Protein AF-A0A8K0X6C1-F1 (afdb_monomer_lite)

Secondary structure (DSSP, 8-state):
-TTTTTS----SHHHHHHHHHHHTS-GGGSSS-STTT--EEEEETTT----TTSTT-HHHHHTT-TT--EEEEE-GGGSTT-TTTT---S----HHHHHTTSPPTT--GGGT---S----SEEEEEGGG--TTSS--SHHHHHHHHTSTTTTT--EEEEES---HHHHHTTT--S-HHHHHHHHHHHHHHHHHHHHHHHT-TT--EEEEES-TT-STTTGGGS-TT-SEEEEES-SS--HHHHHHHHHHHGGG--EEEEES-TT--STTHHHHHHH-TT--EEEEE-----SSTTS---S-S-S-SS-TT------TT--EEEEEEEES--HHHHHHHHHHHHHTTTT-TT--EEEEEEE----HHHHHHHHHHHHHHHHHHHBPP--PPPP---S-PPP-----------------------------------------------------------------------------BSEEEEEEE-PPP-SS---SGGG--GGGGG-----------

pLDDT: mean 79.25, std 22.05, range [27.17, 98.38]

Organism: NCBI:txid40658

Foldseek 3Di:
DLVCLQEPDCQAQVSLLVLLVVLPDQQVVDPDDSLARHAEYEAEPVHQPQDPPDSNDLLSNQLQRQRHAYYEYDYCCLDPVVLRLPPADPAADAVSNVNSQAHDPPADVVSVGHPGGAQYAEYEAECSRAPCPHCRPALLSLLVSCLDNNNLNYAEYEYTSAEQQCVVCVVPQDPDPVSVVVSVVSLLVNLVSNLSSQVSHPNYAEYEYGLYQSPALSNLLSHDLRHQYYHYHNHARDALVSVLVSLQRRQQNYQEYHAEQHQRYACLSQLRNQVSHLNHAYDHYENQHHDSDPPDPPSHHPDQARFDLPSQGRDHLNHAYDAYYPADRHEPNNVVSNLVSCLVCLVSVLNHAYAHHAHAHPDDVVVLVVSQVVSLVSCCQQEAAPDDDPDPPDDPDDDPDDDDDDDDDDDDDDDDDDDDDDDDDDDDDDDDDDDDDDDDDDDDDDDDDDDDDDDDDDDDDDDDPPPPPPVRPRSNNYNYHHHHYDNDNRDSDDDDVVNVDDCVVVVPDPDDDDDDDD

Sequence (518 aa):
MTVLYRNPPITSEHNLFTLITLLRRPPSRLMFNYRARIRSLHLDLSVLSLTTNTYTSSQNLIQNLAQLSDVAIVHPLDKPPYRSLDATIRWHYPEDLFRGLQVAEDASEALMDKTKPTRLTSWTWNERFVKPGTHVEGLASIRQIHLGENFNSLRRVKFVNFQLPSVRDGGSVRKSEEAFAALHAKDQEHTQLMADALAALPHLTHVAFESSTSVNTELLPLLPRGLKSLELINCWEITSESFSSFLLTHGHSLESLELHSNQALNLSFLTTLGKACPCLAELRMNLLYYRHHEFLDDSDPFYDNLLLEHEIPSWPPRLRVLDMENLRGWSAGAATMFFQSLVDSAANLRDLRHLSVKAMIDIPWRERSGIRQGWQDKLTKVFLRPLVPPARLTSIRRPAAKDSAKQKVLAPSDNSSAGPSRRSSRLKEDSAAAEAREDMQSLRNQVPLPVRTSGRSANTQAADDEADSNNAIVGGLCEVVEIVIDNQKPREQQFGMEDFLDEMDTSGSEGDAEWNGR

InterPro domains:
  IPR032675 Leucine-rich repeat domain superfamily [G3DSA:3.80.10.10] (128-373)
  IPR052109 Serine/Arginine Repetitive Matrix Domain-Containing Protein [PTHR34755] (107-424)

Radius of gyration: 35.21 Å; chains: 1; bounding box: 100×88×107 Å

Structure (mmCIF, N/CA/C/O backbone):
data_AF-A0A8K0X6C1-F1
#
_entry.id   AF-A0A8K0X6C1-F1
#
loop_
_atom_site.group_PDB
_atom_site.id
_atom_site.type_symbol
_atom_site.label_atom_id
_atom_site.label_alt_id
_atom_site.label_comp_id
_atom_site.label_asym_id
_atom_site.label_entity_id
_atom_site.label_seq_id
_atom_site.pdbx_PDB_ins_code
_atom_site.Cartn_x
_atom_site.Cartn_y
_atom_site.Cartn_z
_atom_site.occupancy
_atom_site.B_iso_or_equiv
_atom_site.auth_seq_id
_atom_site.auth_comp_id
_atom_site.auth_asym_id
_atom_site.auth_atom_id
_atom_site.pdbx_PDB_model_num
ATOM 1 N N . MET A 1 1 ? -7.309 -24.929 -12.807 1.00 42.81 1 MET A N 1
ATOM 2 C CA . MET A 1 1 ? -6.169 -25.106 -13.744 1.00 42.81 1 MET A CA 1
ATOM 3 C C . MET A 1 1 ? -5.877 -23.910 -14.664 1.00 42.81 1 MET A C 1
ATOM 5 O O . MET A 1 1 ? -4.717 -23.710 -14.985 1.00 42.81 1 MET A O 1
ATOM 9 N N . THR A 1 2 ? -6.837 -23.077 -15.091 1.00 53.00 2 THR A N 1
ATOM 10 C CA . THR A 1 2 ? -6.571 -21.964 -16.043 1.00 53.00 2 THR A CA 1
ATOM 11 C C . THR A 1 2 ? -5.678 -20.822 -15.529 1.00 53.00 2 THR A C 1
ATOM 13 O O . THR A 1 2 ? -5.160 -20.064 -16.346 1.00 53.00 2 THR A O 1
ATOM 16 N N . VAL A 1 3 ? -5.479 -20.687 -14.212 1.00 57.78 3 VAL A N 1
ATOM 17 C CA . VAL A 1 3 ? -4.675 -19.607 -13.598 1.00 57.78 3 VAL A CA 1
ATOM 18 C C . VAL A 1 3 ? -3.174 -19.760 -13.886 1.00 57.78 3 VAL A C 1
ATOM 20 O O . VAL A 1 3 ? -2.536 -18.785 -14.270 1.00 57.78 3 VAL A O 1
ATOM 23 N N . LEU A 1 4 ? -2.638 -20.984 -13.810 1.00 62.34 4 LEU A N 1
ATOM 24 C CA . LEU A 1 4 ? -1.204 -21.284 -13.981 1.00 62.34 4 LEU A CA 1
ATOM 25 C C . LEU A 1 4 ? -0.650 -20.915 -15.372 1.00 62.34 4 LEU A C 1
ATOM 27 O O . LEU A 1 4 ? 0.545 -20.707 -15.530 1.00 62.34 4 LEU A O 1
ATOM 31 N N . TYR A 1 5 ? -1.511 -20.800 -16.390 1.00 73.38 5 TYR A N 1
ATOM 32 C CA . TYR A 1 5 ? -1.110 -20.338 -17.727 1.00 73.38 5 TYR A CA 1
ATOM 33 C C . TYR A 1 5 ? -1.106 -18.806 -17.881 1.00 73.38 5 TYR A C 1
ATOM 35 O O . TYR A 1 5 ? -0.660 -18.315 -18.916 1.00 73.38 5 TYR A O 1
ATOM 43 N N . ARG A 1 6 ? -1.641 -18.055 -16.905 1.00 83.75 6 ARG A N 1
ATOM 44 C CA . ARG A 1 6 ? -1.705 -16.579 -16.915 1.00 83.75 6 ARG A CA 1
ATOM 45 C C . ARG A 1 6 ? -0.576 -15.931 -16.118 1.00 83.75 6 ARG A C 1
ATOM 47 O O . ARG A 1 6 ? -0.093 -14.885 -16.542 1.00 83.75 6 ARG A O 1
ATOM 54 N N . ASN A 1 7 ? -0.182 -16.557 -15.010 1.00 87.38 7 ASN A N 1
ATOM 55 C CA . ASN A 1 7 ? 1.036 -16.269 -14.257 1.00 87.38 7 ASN A CA 1
ATOM 56 C C . ASN A 1 7 ? 1.765 -17.611 -14.034 1.00 87.38 7 ASN A C 1
ATOM 58 O O . ASN A 1 7 ? 1.330 -18.385 -13.176 1.00 87.38 7 ASN A O 1
ATOM 62 N N . PRO A 1 8 ? 2.767 -17.961 -14.863 1.00 86.00 8 PRO A N 1
ATOM 63 C CA . PRO A 1 8 ? 3.503 -19.211 -14.714 1.00 86.00 8 PRO A CA 1
ATOM 64 C C . PRO A 1 8 ? 4.470 -19.119 -13.518 1.00 86.00 8 PRO A C 1
ATOM 66 O O . PRO A 1 8 ? 5.246 -18.168 -13.459 1.00 86.00 8 PRO A O 1
ATOM 69 N N . PRO A 1 9 ? 4.479 -20.083 -12.579 1.00 85.88 9 PRO A N 1
ATOM 70 C CA . PRO A 1 9 ? 5.381 -20.038 -11.429 1.00 85.88 9 PRO A CA 1
ATOM 71 C C . PRO A 1 9 ? 6.830 -20.327 -11.856 1.00 85.88 9 PRO A C 1
ATOM 73 O O . PRO A 1 9 ? 7.198 -21.472 -12.120 1.00 85.88 9 PRO A O 1
ATOM 76 N N . ILE A 1 10 ? 7.667 -19.288 -11.925 1.00 86.62 10 ILE A N 1
ATOM 77 C CA . ILE A 1 10 ? 9.082 -19.404 -12.312 1.00 86.62 10 ILE A CA 1
ATOM 78 C C . ILE A 1 10 ? 9.954 -19.596 -11.061 1.00 86.62 10 ILE A C 1
ATOM 80 O O . ILE A 1 10 ? 10.654 -18.694 -10.619 1.00 86.62 10 ILE A O 1
ATOM 84 N N . THR A 1 11 ? 9.886 -20.790 -10.473 1.00 85.94 11 THR A N 1
ATOM 85 C CA . THR A 1 11 ? 10.560 -21.136 -9.203 1.00 85.94 11 THR A CA 1
ATOM 86 C C . THR A 1 11 ? 12.044 -21.501 -9.327 1.00 85.94 11 THR A C 1
ATOM 88 O O . THR A 1 11 ? 12.684 -21.784 -8.321 1.00 85.94 11 THR A O 1
ATOM 91 N N . SER A 1 12 ? 12.602 -21.549 -10.541 1.00 86.75 12 SER A N 1
ATOM 92 C CA . SER A 1 12 ? 14.009 -21.899 -10.772 1.00 86.75 12 SER A CA 1
ATOM 93 C C . SER A 1 12 ? 14.523 -21.393 -12.120 1.00 86.75 12 SER A C 1
ATOM 95 O O . SER A 1 12 ? 13.752 -21.187 -13.064 1.00 86.75 12 SER A O 1
ATOM 97 N N . GLU A 1 13 ? 15.845 -21.278 -12.251 1.00 85.38 13 GLU A N 1
ATOM 98 C CA . GLU A 1 13 ? 16.506 -20.931 -13.514 1.00 85.38 13 GLU A CA 1
ATOM 99 C C . GLU A 1 13 ? 16.243 -21.966 -14.632 1.00 85.38 13 GLU A C 1
ATOM 101 O O . GLU A 1 13 ? 16.098 -21.599 -15.799 1.00 85.38 13 GLU A O 1
ATOM 106 N N . HIS A 1 14 ? 16.058 -23.250 -14.293 1.00 86.25 14 HIS A N 1
ATOM 107 C CA . HIS A 1 14 ? 15.642 -24.275 -15.261 1.00 86.25 14 HIS A CA 1
ATOM 108 C C . HIS A 1 14 ? 14.217 -24.030 -15.791 1.00 86.25 14 HIS A C 1
ATOM 110 O O . HIS A 1 14 ? 13.968 -24.152 -16.995 1.00 86.25 14 HIS A O 1
ATOM 116 N N . ASN A 1 15 ? 13.288 -23.629 -14.916 1.00 87.12 15 ASN A N 1
ATOM 117 C CA . ASN A 1 15 ? 11.918 -23.285 -15.305 1.00 87.12 15 ASN A CA 1
ATOM 118 C C . ASN A 1 15 ? 11.896 -22.019 -16.181 1.00 87.12 15 ASN A C 1
ATOM 120 O O . ASN A 1 15 ? 11.174 -21.975 -17.180 1.00 87.12 15 ASN A O 1
ATOM 124 N N . LEU A 1 16 ? 12.748 -21.033 -15.877 1.00 87.44 16 LEU A N 1
ATOM 125 C CA . LEU A 1 16 ? 12.959 -19.837 -16.699 1.00 87.44 16 LEU A CA 1
ATOM 126 C C . LEU A 1 16 ? 13.503 -20.176 -18.096 1.00 87.44 16 LEU A C 1
ATOM 128 O O . LEU A 1 16 ? 12.923 -19.756 -19.100 1.00 87.44 16 LEU A O 1
ATOM 132 N N . PHE A 1 17 ? 14.581 -20.961 -18.181 1.00 87.06 17 PHE A N 1
ATOM 133 C CA . PHE A 1 17 ? 15.176 -21.377 -19.456 1.00 87.06 17 PHE A CA 1
ATOM 134 C C . PHE A 1 17 ? 14.192 -22.183 -20.315 1.00 87.06 17 PHE A C 1
ATOM 136 O O . PHE A 1 17 ? 14.081 -21.959 -21.526 1.00 87.06 17 PHE A O 1
ATOM 143 N N . THR A 1 18 ? 13.433 -23.085 -19.689 1.00 88.62 18 THR A N 1
ATOM 144 C CA . THR A 1 18 ? 12.393 -23.877 -20.356 1.00 88.62 18 THR A CA 1
ATOM 145 C C . THR A 1 18 ? 11.276 -22.979 -20.889 1.00 88.62 18 THR A C 1
ATOM 147 O O . THR A 1 18 ? 10.888 -23.115 -22.051 1.00 88.62 18 THR A O 1
ATOM 150 N N . LEU A 1 19 ? 10.812 -22.001 -20.103 1.00 89.00 19 LEU A N 1
ATOM 151 C CA . LEU A 1 19 ? 9.806 -21.031 -20.540 1.00 89.00 19 LEU A CA 1
ATOM 152 C C . LEU A 1 19 ? 10.303 -20.173 -21.715 1.00 89.00 19 LEU A C 1
ATOM 154 O O . LEU A 1 19 ? 9.604 -20.067 -22.721 1.00 89.00 19 LEU A O 1
ATOM 158 N N . ILE A 1 20 ? 11.520 -19.626 -21.647 1.00 89.00 20 ILE A N 1
ATOM 159 C CA . ILE A 1 20 ? 12.129 -18.858 -22.750 1.00 89.00 20 ILE A CA 1
ATOM 160 C C . ILE A 1 20 ? 12.262 -19.729 -24.012 1.00 89.00 20 ILE A C 1
ATOM 162 O O . ILE A 1 20 ? 11.938 -19.290 -25.119 1.00 89.00 20 ILE A O 1
ATOM 166 N N . THR A 1 21 ? 12.666 -20.991 -23.858 1.00 88.75 21 THR A N 1
ATOM 167 C CA . THR A 1 21 ? 12.773 -21.959 -24.962 1.00 88.75 21 THR A CA 1
ATOM 168 C C . THR A 1 21 ? 11.414 -22.291 -25.585 1.00 88.75 21 THR A C 1
ATOM 170 O O . THR A 1 21 ? 11.330 -22.466 -26.802 1.00 88.75 21 THR A O 1
ATOM 173 N N . LEU A 1 22 ? 10.336 -22.339 -24.796 1.00 88.75 22 LEU A N 1
ATOM 174 C CA . LEU A 1 22 ? 8.968 -22.494 -25.300 1.00 88.75 22 LEU A CA 1
ATOM 175 C C . LEU A 1 22 ? 8.470 -21.226 -26.011 1.00 88.75 22 LEU A C 1
ATOM 177 O O . LEU A 1 22 ? 7.890 -21.334 -27.087 1.00 88.75 22 LEU A O 1
ATOM 181 N N . LEU A 1 23 ? 8.729 -20.033 -25.469 1.00 88.12 23 LEU A N 1
ATOM 182 C CA . LEU A 1 23 ? 8.289 -18.756 -26.053 1.00 88.12 23 LEU A CA 1
ATOM 183 C C . LEU A 1 23 ? 8.994 -18.415 -27.377 1.00 88.12 23 LEU A C 1
ATOM 185 O O . LEU A 1 23 ? 8.384 -17.796 -28.255 1.00 88.12 23 LEU A O 1
ATOM 189 N N . ARG A 1 24 ? 10.243 -18.865 -27.547 1.00 85.94 24 ARG A N 1
ATOM 190 C CA . ARG A 1 24 ? 11.000 -18.787 -28.810 1.00 85.94 24 ARG A CA 1
ATOM 191 C C . ARG A 1 24 ? 10.490 -19.742 -29.900 1.00 85.94 24 ARG A C 1
ATOM 193 O O . ARG A 1 24 ? 10.780 -19.516 -31.070 1.00 85.94 24 ARG A O 1
ATOM 200 N N . ARG A 1 25 ? 9.748 -20.807 -29.565 1.00 85.31 25 ARG A N 1
ATOM 201 C CA . ARG A 1 25 ? 9.170 -21.724 -30.569 1.00 85.31 25 ARG A CA 1
ATOM 202 C C . ARG A 1 25 ? 7.901 -21.109 -31.187 1.00 85.31 25 ARG A C 1
ATOM 204 O O . ARG A 1 25 ? 7.109 -20.512 -30.458 1.00 85.31 25 ARG A O 1
ATOM 211 N N . PRO A 1 26 ? 7.658 -21.280 -32.502 1.00 82.31 26 PRO A N 1
ATOM 212 C CA . PRO A 1 26 ? 6.443 -20.775 -33.135 1.00 82.31 26 PRO A CA 1
ATOM 213 C C . PRO A 1 26 ? 5.208 -21.495 -32.557 1.00 82.31 26 PRO A C 1
ATOM 215 O O . PRO A 1 26 ? 5.238 -22.728 -32.444 1.00 82.31 26 PRO A O 1
ATOM 218 N N . PRO A 1 27 ? 4.108 -20.788 -32.224 1.00 82.31 27 PRO A N 1
ATOM 219 C CA . PRO A 1 27 ? 2.939 -21.396 -31.580 1.00 82.31 27 PRO A CA 1
ATOM 220 C C . PRO A 1 27 ? 2.302 -22.560 -32.350 1.00 82.31 27 PRO A C 1
ATOM 222 O O . PRO A 1 27 ? 1.718 -23.442 -31.731 1.00 82.31 27 PRO A O 1
ATOM 225 N N . SER A 1 28 ? 2.467 -22.617 -33.675 1.00 81.31 28 SER A N 1
ATOM 226 C CA . SER A 1 28 ? 2.015 -23.723 -34.534 1.00 81.31 28 SER A CA 1
ATOM 227 C C . SER A 1 28 ? 2.699 -25.072 -34.262 1.00 81.31 28 SER A C 1
ATOM 229 O O . SER A 1 28 ? 2.216 -26.100 -34.731 1.00 81.31 28 SER A O 1
ATOM 231 N N . ARG A 1 29 ? 3.807 -25.096 -33.505 1.00 81.88 29 ARG A N 1
ATOM 232 C CA . ARG A 1 29 ? 4.511 -26.318 -33.069 1.00 81.88 29 ARG A CA 1
ATOM 233 C C . ARG A 1 29 ? 4.260 -26.677 -31.597 1.00 81.88 29 ARG A C 1
ATOM 235 O O . ARG A 1 29 ? 4.945 -27.548 -31.065 1.00 81.88 29 ARG A O 1
ATOM 242 N N . LEU A 1 30 ? 3.331 -25.997 -30.922 1.00 83.81 30 LEU A N 1
ATOM 243 C CA . LEU A 1 30 ? 3.052 -26.159 -29.493 1.00 83.81 30 LEU A CA 1
ATOM 244 C C . LEU A 1 30 ? 1.577 -26.515 -29.270 1.00 83.81 30 LEU A C 1
ATOM 246 O O . LEU A 1 30 ? 0.697 -25.990 -29.944 1.00 83.81 30 LEU A O 1
ATOM 250 N N . MET A 1 31 ? 1.290 -27.344 -28.261 1.00 79.81 31 MET A N 1
ATOM 251 C CA . MET A 1 31 ? -0.094 -27.694 -27.887 1.00 79.81 31 MET A CA 1
ATOM 252 C C . MET A 1 31 ? -0.910 -26.483 -27.407 1.00 79.81 31 MET A C 1
ATOM 254 O O . MET A 1 31 ? -2.137 -26.486 -27.478 1.00 79.81 31 MET A O 1
ATOM 258 N N . PHE A 1 32 ? -0.237 -25.430 -26.934 1.00 81.69 32 PHE A N 1
ATOM 259 C CA . PHE A 1 32 ? -0.857 -24.178 -26.521 1.00 81.69 32 PHE A CA 1
ATOM 260 C C . PHE A 1 32 ? -0.031 -22.978 -26.987 1.00 81.69 32 PHE A C 1
ATOM 262 O O . PHE A 1 32 ? 1.195 -22.975 -26.900 1.00 81.69 32 PHE A O 1
ATOM 269 N N . ASN A 1 33 ? -0.711 -21.905 -27.393 1.00 83.81 33 ASN A N 1
ATOM 270 C CA . ASN A 1 33 ? -0.074 -20.609 -27.596 1.00 83.81 33 ASN A CA 1
ATOM 271 C C . ASN A 1 33 ? 0.180 -19.935 -26.228 1.00 83.81 33 ASN A C 1
ATOM 273 O O . ASN A 1 33 ? -0.680 -19.226 -25.703 1.00 83.81 33 ASN A O 1
ATOM 277 N N . TYR A 1 34 ? 1.355 -20.184 -25.639 1.00 85.19 34 TYR A N 1
ATOM 278 C CA . TYR A 1 34 ? 1.781 -19.580 -24.367 1.00 85.19 34 TYR A CA 1
ATOM 279 C C . TYR A 1 34 ? 1.943 -18.053 -24.470 1.00 85.19 34 TYR A C 1
ATOM 281 O O . TYR A 1 34 ? 1.514 -17.333 -23.567 1.00 85.19 34 TYR A O 1
ATOM 289 N N . ARG A 1 35 ? 2.464 -17.560 -25.607 1.00 87.81 35 ARG A N 1
ATOM 290 C CA . ARG A 1 35 ? 2.665 -16.130 -25.923 1.00 87.81 35 ARG A CA 1
ATOM 291 C C . ARG A 1 35 ? 1.397 -15.283 -25.749 1.00 87.81 35 ARG A C 1
ATOM 293 O O . ARG A 1 35 ? 1.471 -14.128 -25.340 1.00 87.81 35 ARG A O 1
ATOM 300 N N . ALA A 1 36 ? 0.236 -15.870 -26.046 1.00 86.44 36 ALA A N 1
ATOM 301 C CA . ALA A 1 36 ? -1.077 -15.234 -25.936 1.00 86.44 36 ALA A CA 1
ATOM 302 C C . ALA A 1 36 ? -1.833 -15.544 -24.624 1.00 86.44 36 ALA A C 1
ATOM 304 O O . ALA A 1 36 ? -2.952 -15.062 -24.448 1.00 86.44 36 ALA A O 1
ATOM 305 N N . ARG A 1 37 ? -1.274 -16.364 -23.719 1.00 87.81 37 ARG A N 1
ATOM 306 C CA . ARG A 1 37 ? -1.919 -16.762 -22.448 1.00 87.81 37 ARG A CA 1
ATOM 307 C C . ARG A 1 37 ? -1.341 -16.073 -21.214 1.00 87.81 37 ARG A C 1
ATOM 309 O O . ARG A 1 37 ? -2.113 -15.775 -20.303 1.00 87.81 37 ARG A O 1
ATOM 316 N N . ILE A 1 38 ? -0.032 -15.822 -21.194 1.00 91.62 38 ILE A N 1
ATOM 317 C CA . ILE A 1 38 ? 0.652 -15.155 -20.079 1.00 91.62 38 ILE A CA 1
ATOM 318 C C . ILE A 1 38 ? 0.233 -13.679 -20.038 1.00 91.62 38 ILE A C 1
ATOM 320 O O . ILE A 1 38 ? 0.179 -13.011 -21.072 1.00 91.62 38 ILE A O 1
ATOM 324 N N . ARG A 1 39 ? -0.101 -13.193 -18.838 1.00 92.75 39 ARG A N 1
ATOM 325 C CA . ARG A 1 39 ? -0.609 -11.833 -18.574 1.00 92.75 39 ARG A CA 1
ATOM 326 C C . ARG A 1 39 ? 0.067 -11.134 -17.401 1.00 92.75 39 ARG A C 1
ATOM 328 O O . ARG A 1 39 ? 0.082 -9.905 -17.375 1.00 92.75 39 ARG A O 1
ATOM 335 N N . SER A 1 40 ? 0.592 -11.915 -16.466 1.00 93.62 40 SER A N 1
ATOM 336 C CA . SER A 1 40 ? 1.364 -11.483 -15.306 1.00 93.62 40 SER A CA 1
ATOM 337 C C . SER A 1 40 ? 2.679 -12.263 -15.288 1.00 93.62 40 SER A C 1
ATOM 339 O O . SER A 1 40 ? 2.703 -13.434 -15.682 1.00 93.62 40 SER A O 1
ATOM 341 N N . LEU A 1 41 ? 3.760 -11.606 -14.873 1.00 93.44 41 LEU A N 1
ATOM 342 C CA . LEU A 1 41 ? 5.044 -12.231 -14.571 1.00 93.44 41 LEU A CA 1
ATOM 343 C C . LEU A 1 41 ? 5.515 -11.764 -13.194 1.00 93.44 41 LEU A C 1
ATOM 345 O O . LEU A 1 41 ? 5.825 -10.586 -13.012 1.00 93.44 41 LEU A O 1
ATOM 349 N N . HIS A 1 42 ? 5.610 -12.703 -12.258 1.00 91.94 42 HIS A N 1
ATOM 350 C CA . HIS A 1 42 ? 6.251 -12.500 -10.963 1.00 91.94 42 HIS A CA 1
ATOM 351 C C . HIS A 1 42 ? 7.660 -13.105 -11.002 1.00 91.94 42 HIS A C 1
ATOM 353 O O . HIS A 1 42 ? 7.808 -14.309 -11.220 1.00 91.94 42 HIS A O 1
ATOM 359 N N . LEU A 1 43 ? 8.688 -12.269 -10.848 1.00 91.19 43 LEU A N 1
ATOM 360 C CA . LEU A 1 43 ? 10.095 -12.627 -11.038 1.00 91.19 43 LEU A CA 1
ATOM 361 C C . LEU A 1 43 ? 10.864 -12.415 -9.730 1.00 91.19 43 LEU A C 1
ATOM 363 O O . LEU A 1 43 ? 11.120 -11.277 -9.343 1.00 91.19 43 LEU A O 1
ATOM 367 N N . ASP A 1 44 ? 11.229 -13.506 -9.058 1.00 91.12 44 ASP A N 1
ATOM 368 C CA . ASP A 1 44 ? 12.005 -13.468 -7.816 1.00 91.12 44 ASP A CA 1
ATOM 369 C C . ASP A 1 44 ? 13.507 -13.583 -8.110 1.00 91.12 44 ASP A C 1
ATOM 371 O O . ASP A 1 44 ? 13.995 -14.615 -8.578 1.00 91.12 44 ASP A O 1
ATOM 375 N N . LEU A 1 45 ? 14.253 -12.514 -7.837 1.00 89.88 45 LEU A N 1
ATOM 376 C CA . LEU A 1 45 ? 15.688 -12.441 -8.120 1.00 89.88 45 LEU A CA 1
ATOM 377 C C . LEU A 1 45 ? 16.562 -13.272 -7.162 1.00 89.88 45 LEU A C 1
ATOM 379 O O . LEU A 1 45 ? 17.763 -13.374 -7.402 1.00 89.88 45 LEU A O 1
ATOM 383 N N . SER A 1 46 ? 16.001 -13.889 -6.116 1.00 86.69 46 SER A N 1
ATOM 384 C CA . SER A 1 46 ? 16.746 -14.845 -5.278 1.00 86.69 46 SER A CA 1
ATOM 385 C C . SER A 1 46 ? 16.940 -16.211 -5.946 1.00 86.69 46 SER A C 1
ATOM 387 O O . SER A 1 46 ? 17.900 -16.910 -5.626 1.00 86.69 46 SER A O 1
ATOM 389 N N . VAL A 1 47 ? 16.074 -16.574 -6.905 1.00 85.38 47 VAL A N 1
ATOM 390 C CA . VAL A 1 47 ? 16.137 -17.851 -7.648 1.00 85.38 47 VAL A CA 1
ATOM 391 C C . VAL A 1 47 ? 16.351 -17.682 -9.160 1.00 85.38 47 VAL A C 1
ATOM 393 O O . VAL A 1 47 ? 16.518 -18.683 -9.860 1.00 85.38 47 VAL A O 1
ATOM 396 N N . LEU A 1 48 ? 16.350 -16.443 -9.682 1.00 83.38 48 LEU A N 1
ATOM 397 C CA . LEU A 1 48 ? 16.434 -16.141 -11.120 1.00 83.38 48 LEU A CA 1
ATOM 398 C C . LEU A 1 48 ? 17.628 -15.248 -11.507 1.00 83.38 48 LEU A C 1
ATOM 400 O O . LEU A 1 48 ? 17.595 -14.025 -11.359 1.00 83.38 48 LEU A O 1
ATOM 404 N N . SER A 1 49 ? 18.629 -15.848 -12.156 1.00 81.56 49 SER A N 1
ATOM 405 C CA . SER A 1 49 ? 19.788 -15.165 -12.753 1.00 81.56 49 SER A CA 1
ATOM 406 C C . SER A 1 49 ? 19.456 -14.425 -14.067 1.00 81.56 49 SER A C 1
ATOM 408 O O . SER A 1 49 ? 19.975 -14.767 -15.133 1.00 81.56 49 SER A O 1
ATOM 410 N N . LEU A 1 50 ? 18.589 -13.405 -14.033 1.00 77.88 50 LEU A N 1
ATOM 411 C CA . LEU A 1 50 ? 18.242 -12.587 -15.212 1.00 77.88 50 LEU A CA 1
ATOM 412 C C . LEU A 1 50 ? 19.442 -11.747 -15.689 1.00 77.88 50 LEU A C 1
ATOM 414 O O . LEU A 1 50 ? 19.736 -10.701 -15.112 1.00 77.88 50 LEU A O 1
ATOM 418 N N . THR A 1 51 ? 20.127 -12.173 -16.755 1.00 74.44 51 THR A N 1
ATOM 419 C CA . THR A 1 51 ? 21.375 -11.541 -17.227 1.00 74.44 51 THR A CA 1
ATOM 420 C C . THR A 1 51 ? 21.280 -11.025 -18.665 1.00 74.44 51 THR A C 1
ATOM 422 O O . THR A 1 51 ? 20.793 -11.706 -19.564 1.00 74.44 51 THR A O 1
ATOM 425 N N . THR A 1 52 ? 21.753 -9.797 -18.892 1.00 69.94 52 THR A N 1
ATOM 426 C CA . THR A 1 52 ? 21.774 -9.116 -20.200 1.00 69.94 52 THR A CA 1
ATOM 427 C C . THR A 1 52 ? 22.523 -9.941 -21.253 1.00 69.94 52 THR A C 1
ATOM 429 O O . THR A 1 52 ? 23.574 -10.507 -20.955 1.00 69.94 52 THR A O 1
ATOM 432 N N . ASN A 1 53 ? 22.023 -9.984 -22.493 1.00 62.09 53 ASN A N 1
ATOM 433 C CA . ASN A 1 53 ? 22.625 -10.720 -23.623 1.00 62.09 53 ASN A CA 1
ATOM 434 C C . ASN A 1 53 ? 22.817 -12.253 -23.452 1.00 62.09 53 ASN A C 1
ATOM 436 O O . ASN A 1 53 ? 23.474 -12.874 -24.289 1.00 62.09 53 ASN A O 1
ATOM 440 N N . THR A 1 54 ? 22.243 -12.900 -22.430 1.00 72.19 54 THR A N 1
ATOM 441 C CA . THR A 1 54 ? 22.327 -14.367 -22.251 1.00 72.19 54 THR A CA 1
ATOM 442 C C . THR A 1 54 ? 21.031 -15.094 -22.642 1.00 72.19 54 THR A C 1
ATOM 444 O O . THR A 1 54 ? 20.041 -14.492 -23.069 1.00 72.19 54 THR A O 1
ATOM 447 N N . TYR A 1 55 ? 21.006 -16.419 -22.461 1.00 70.62 55 TYR A N 1
ATOM 448 C CA . TYR A 1 55 ? 19.797 -17.234 -22.598 1.00 70.62 55 TYR A CA 1
ATOM 449 C C . TYR A 1 55 ? 18.720 -16.944 -21.531 1.00 70.62 55 TYR A C 1
ATOM 451 O O . TYR A 1 55 ? 17.570 -17.320 -21.757 1.00 70.62 55 TYR A O 1
ATOM 459 N N . THR A 1 56 ? 19.049 -16.256 -20.428 1.00 76.69 56 THR A N 1
ATOM 460 C CA . THR A 1 56 ? 18.093 -15.772 -19.410 1.00 76.69 56 THR A CA 1
ATOM 461 C C . THR A 1 56 ? 17.773 -14.276 -19.524 1.00 76.69 56 THR A C 1
ATOM 463 O O . THR A 1 56 ? 17.084 -13.747 -18.651 1.00 76.69 56 THR A O 1
ATOM 466 N N . SER A 1 57 ? 18.224 -13.574 -20.576 1.00 84.75 57 SER A N 1
ATOM 467 C CA . SER A 1 57 ? 17.913 -12.143 -20.749 1.00 84.75 57 SER A CA 1
ATOM 468 C C . SER A 1 57 ? 16.403 -11.885 -20.730 1.00 84.75 57 SER A C 1
ATOM 470 O O . SER A 1 57 ? 15.619 -12.553 -21.416 1.00 84.75 57 SER A O 1
ATOM 472 N N . SER A 1 58 ? 16.012 -10.867 -19.961 1.00 85.56 58 SER A N 1
ATOM 473 C CA . SER A 1 58 ? 14.633 -10.411 -19.774 1.00 85.56 58 SER A CA 1
ATOM 474 C C . SER A 1 58 ? 13.934 -10.051 -21.088 1.00 85.56 58 SER A C 1
ATOM 476 O O . SER A 1 58 ? 12.723 -10.254 -21.202 1.00 85.56 58 SER A O 1
ATOM 478 N N . GLN A 1 59 ? 14.682 -9.605 -22.105 1.00 89.19 59 GLN A N 1
ATOM 479 C CA . GLN A 1 59 ? 14.136 -9.371 -23.440 1.00 89.19 59 GLN A CA 1
ATOM 480 C C . GLN A 1 59 ? 13.525 -10.662 -24.007 1.00 89.19 59 GLN A C 1
ATOM 482 O O . GLN A 1 59 ? 12.373 -10.664 -24.431 1.00 89.19 59 GLN A O 1
ATOM 487 N N . ASN A 1 60 ? 14.246 -11.787 -23.944 1.00 86.62 60 ASN A N 1
ATOM 488 C CA . ASN A 1 60 ? 13.791 -13.066 -24.502 1.00 86.62 60 ASN A CA 1
ATOM 489 C C . ASN A 1 60 ? 12.532 -13.615 -23.813 1.00 86.62 60 ASN A C 1
ATOM 491 O O . ASN A 1 60 ? 11.733 -14.303 -24.452 1.00 86.62 60 ASN A O 1
ATOM 495 N N . LEU A 1 61 ? 12.355 -13.302 -22.526 1.00 88.69 61 LEU A N 1
ATOM 496 C CA . LEU A 1 61 ? 11.174 -13.669 -21.748 1.00 88.69 61 LEU A CA 1
ATOM 497 C C . LEU A 1 61 ? 9.934 -12.849 -22.149 1.00 88.69 61 LEU A C 1
ATOM 499 O O . LEU A 1 61 ? 8.833 -13.393 -22.173 1.00 88.69 61 LEU A O 1
ATOM 503 N N . ILE A 1 62 ? 10.099 -11.559 -22.467 1.00 91.81 62 ILE A N 1
ATOM 504 C CA . ILE A 1 62 ? 8.989 -10.594 -22.588 1.00 91.81 62 ILE A CA 1
ATOM 505 C C . ILE A 1 62 ? 8.648 -10.220 -24.042 1.00 91.81 62 ILE A C 1
ATOM 507 O O . ILE A 1 62 ? 7.473 -10.017 -24.357 1.00 91.81 62 ILE A O 1
ATOM 511 N N . GLN A 1 63 ? 9.627 -10.194 -24.952 1.00 90.19 63 GLN A N 1
ATOM 512 C CA . GLN A 1 63 ? 9.486 -9.750 -26.352 1.00 90.19 63 GLN A CA 1
ATOM 513 C C . GLN A 1 63 ? 8.399 -10.506 -27.135 1.00 90.19 63 GLN A C 1
ATOM 515 O O . GLN A 1 63 ? 7.795 -9.957 -28.050 1.00 90.19 63 GLN A O 1
ATOM 520 N N . ASN A 1 64 ? 8.092 -11.745 -26.742 1.00 87.88 64 ASN A N 1
ATOM 521 C CA . ASN A 1 64 ? 7.073 -12.580 -27.381 1.00 87.88 64 ASN A CA 1
ATOM 522 C C . ASN A 1 64 ? 5.688 -12.529 -26.699 1.00 87.88 64 ASN A C 1
ATOM 524 O O . ASN A 1 64 ? 4.770 -13.204 -27.161 1.00 87.88 64 ASN A O 1
ATOM 528 N N . LEU A 1 65 ? 5.500 -11.785 -25.601 1.00 90.62 65 LEU A N 1
ATOM 529 C CA . LEU A 1 65 ? 4.277 -11.843 -24.786 1.00 90.62 65 LEU A CA 1
ATOM 530 C C . LEU A 1 65 ? 3.238 -10.792 -25.197 1.00 90.62 65 LEU A C 1
ATOM 532 O O . LEU A 1 65 ? 3.221 -9.665 -24.705 1.00 90.62 65 LEU A O 1
ATOM 536 N N . ALA A 1 66 ? 2.317 -11.193 -26.074 1.00 86.69 66 ALA A N 1
ATOM 537 C CA . ALA A 1 66 ? 1.308 -10.314 -26.670 1.00 86.69 66 ALA A CA 1
ATOM 538 C C . ALA A 1 66 ? 0.125 -9.945 -25.744 1.00 86.69 66 ALA A C 1
ATOM 540 O O . ALA A 1 66 ? -0.676 -9.085 -26.105 1.00 86.69 66 ALA A O 1
ATOM 541 N N . GLN A 1 67 ? -0.019 -10.586 -24.575 1.00 90.19 67 GLN A N 1
ATOM 542 C CA . GLN A 1 67 ? -1.038 -10.235 -23.565 1.00 90.19 67 GLN A CA 1
ATOM 543 C C . GLN A 1 67 ? -0.455 -9.846 -22.196 1.00 90.19 67 GLN A C 1
ATOM 545 O O . GLN A 1 67 ? -1.208 -9.762 -21.225 1.00 90.19 67 GLN A O 1
ATOM 550 N N . LEU A 1 68 ? 0.856 -9.588 -22.098 1.00 94.25 68 LEU A N 1
ATOM 551 C CA . LEU A 1 68 ? 1.465 -9.139 -20.845 1.00 94.25 68 LEU A CA 1
ATOM 552 C C . LEU A 1 68 ? 0.873 -7.787 -20.414 1.00 94.25 68 LEU A C 1
ATOM 554 O O . LEU A 1 68 ? 0.804 -6.845 -21.200 1.00 94.25 68 LEU A O 1
ATOM 558 N N . SER A 1 69 ? 0.431 -7.715 -19.163 1.00 94.56 69 SER A N 1
ATOM 559 C CA . SER A 1 69 ? -0.288 -6.570 -18.585 1.00 94.56 69 SER A CA 1
ATOM 560 C C . SER A 1 69 ? 0.160 -6.227 -17.161 1.00 94.56 69 SER A C 1
ATOM 562 O O . SER A 1 69 ? -0.198 -5.168 -16.648 1.00 94.56 69 SER A O 1
ATOM 564 N N . ASP A 1 70 ? 0.929 -7.109 -16.531 1.00 95.50 70 ASP A N 1
ATOM 565 C CA . ASP A 1 70 ? 1.433 -6.999 -15.169 1.00 95.50 70 ASP A CA 1
ATOM 566 C C . ASP A 1 70 ? 2.849 -7.591 -15.105 1.00 95.50 70 ASP A C 1
ATOM 568 O O . ASP A 1 70 ? 3.100 -8.659 -15.670 1.00 95.50 70 ASP A O 1
ATOM 572 N N . VAL A 1 71 ? 3.772 -6.888 -14.448 1.00 94.94 71 VAL A N 1
ATOM 573 C CA . VAL A 1 71 ? 5.130 -7.372 -14.161 1.00 94.94 71 VAL A CA 1
ATOM 574 C C . VAL A 1 71 ? 5.526 -6.910 -12.763 1.00 94.94 71 VAL A C 1
ATOM 576 O O . VAL A 1 71 ? 5.483 -5.717 -12.455 1.00 94.94 71 VAL A O 1
ATOM 579 N N . ALA A 1 72 ? 5.960 -7.855 -11.936 1.00 94.12 72 ALA A N 1
ATOM 580 C CA . ALA A 1 72 ? 6.521 -7.591 -10.622 1.00 94.12 72 ALA A CA 1
ATOM 581 C C . ALA A 1 72 ? 7.880 -8.285 -10.504 1.00 94.12 72 ALA A C 1
ATOM 583 O O . ALA A 1 72 ? 7.970 -9.507 -10.621 1.00 94.12 72 ALA A O 1
ATOM 584 N N . ILE A 1 73 ? 8.933 -7.499 -10.280 1.00 93.12 73 ILE A N 1
ATOM 585 C CA . ILE A 1 73 ? 10.273 -8.005 -9.971 1.00 93.12 73 ILE A CA 1
ATOM 586 C C . ILE A 1 73 ? 10.487 -7.801 -8.473 1.00 93.12 73 ILE A C 1
ATOM 588 O O . ILE A 1 73 ? 10.315 -6.691 -7.969 1.00 93.12 73 ILE A O 1
ATOM 592 N N . VAL A 1 74 ? 10.808 -8.875 -7.757 1.00 92.19 74 VAL A N 1
ATOM 593 C CA . VAL A 1 74 ? 10.864 -8.898 -6.290 1.00 92.19 74 VAL A CA 1
ATOM 594 C C . VAL A 1 74 ? 12.142 -9.561 -5.786 1.00 92.19 74 VAL A C 1
ATOM 596 O O . VAL A 1 74 ? 12.862 -10.229 -6.529 1.00 92.19 74 VAL A O 1
ATOM 599 N N . HIS A 1 75 ? 12.416 -9.371 -4.499 1.00 93.12 75 HIS A N 1
ATOM 600 C CA . HIS A 1 75 ? 13.493 -10.039 -3.783 1.00 93.12 75 HIS A CA 1
ATOM 601 C C . HIS A 1 75 ? 13.049 -10.271 -2.324 1.00 93.12 75 HIS A C 1
ATOM 603 O O . HIS A 1 75 ? 12.420 -9.380 -1.747 1.00 93.12 75 HIS A O 1
ATOM 609 N N . PRO A 1 76 ? 13.356 -11.419 -1.692 1.00 91.25 76 PRO A N 1
ATOM 610 C CA . PRO A 1 76 ? 12.875 -11.744 -0.344 1.00 91.25 76 PRO A CA 1
ATOM 611 C C . PRO A 1 76 ? 13.442 -10.841 0.763 1.00 91.25 76 PRO A C 1
ATOM 613 O O . PRO A 1 76 ? 12.852 -10.752 1.831 1.00 91.25 76 PRO A O 1
ATOM 616 N N . LEU A 1 77 ? 14.537 -10.109 0.516 1.00 92.25 77 LEU A N 1
ATOM 617 C CA . LEU A 1 77 ? 15.037 -9.094 1.462 1.00 92.25 77 LEU A CA 1
ATOM 618 C C . LEU A 1 77 ? 14.115 -7.859 1.574 1.00 92.25 77 LEU A C 1
ATOM 620 O O . LEU A 1 77 ? 14.274 -7.065 2.498 1.00 92.25 77 LEU A O 1
ATOM 624 N N . ASP A 1 78 ? 13.168 -7.698 0.643 1.00 91.75 78 ASP A N 1
ATOM 625 C CA . ASP A 1 78 ? 12.116 -6.672 0.644 1.00 91.75 78 ASP A CA 1
ATOM 626 C C . ASP A 1 78 ? 10.754 -7.241 1.107 1.00 91.75 78 ASP A C 1
ATOM 628 O O . ASP A 1 78 ? 9.697 -6.727 0.737 1.00 91.75 78 ASP A O 1
ATOM 632 N N . LYS A 1 79 ? 10.766 -8.338 1.875 1.00 90.56 79 LYS A N 1
ATOM 633 C CA . LYS A 1 79 ? 9.584 -8.998 2.453 1.00 90.56 79 LYS A CA 1
ATOM 634 C C . LYS A 1 79 ? 9.706 -9.097 3.980 1.00 90.56 79 LYS A C 1
ATOM 636 O O . LYS A 1 79 ? 10.822 -8.983 4.494 1.00 90.56 79 LYS A O 1
ATOM 641 N N . PRO A 1 80 ? 8.598 -9.318 4.716 1.00 89.00 80 PRO A N 1
ATOM 642 C CA . PRO A 1 80 ? 8.642 -9.599 6.150 1.00 89.00 80 PRO A CA 1
ATOM 643 C C . PRO A 1 80 ? 9.680 -10.682 6.495 1.00 89.00 80 PRO A C 1
ATOM 645 O O . PRO A 1 80 ? 9.736 -11.689 5.786 1.00 89.00 80 PRO A O 1
ATOM 648 N N . PRO A 1 81 ? 10.495 -10.520 7.557 1.00 89.94 81 PRO A N 1
ATOM 649 C CA . PRO A 1 81 ? 10.458 -9.470 8.584 1.00 89.94 81 PRO A CA 1
ATOM 650 C C . PRO A 1 81 ? 11.282 -8.198 8.260 1.00 89.94 81 PRO A C 1
ATOM 652 O O . PRO A 1 81 ? 11.683 -7.483 9.169 1.00 89.94 81 PRO A O 1
ATOM 655 N N . TYR A 1 82 ? 11.580 -7.911 6.988 1.00 89.31 82 TYR A N 1
ATOM 656 C CA . TYR A 1 82 ? 12.218 -6.672 6.497 1.00 89.31 82 TYR A CA 1
ATOM 657 C C . TYR A 1 82 ? 13.612 -6.315 7.072 1.00 89.31 82 TYR A C 1
ATOM 659 O O . TYR A 1 82 ? 14.112 -5.218 6.839 1.00 89.31 82 TYR A O 1
ATOM 667 N N . ARG A 1 83 ? 14.312 -7.237 7.747 1.00 87.62 83 ARG A N 1
ATOM 668 C CA . ARG A 1 83 ? 15.618 -7.010 8.425 1.00 87.62 83 ARG A CA 1
ATOM 669 C C . ARG A 1 83 ? 16.825 -6.746 7.507 1.00 87.62 83 ARG A C 1
ATOM 671 O O . ARG A 1 83 ? 17.970 -6.976 7.887 1.00 87.62 83 ARG A O 1
ATOM 678 N N . SER A 1 84 ? 16.607 -6.387 6.247 1.00 89.00 84 SER A N 1
ATOM 679 C CA . SER A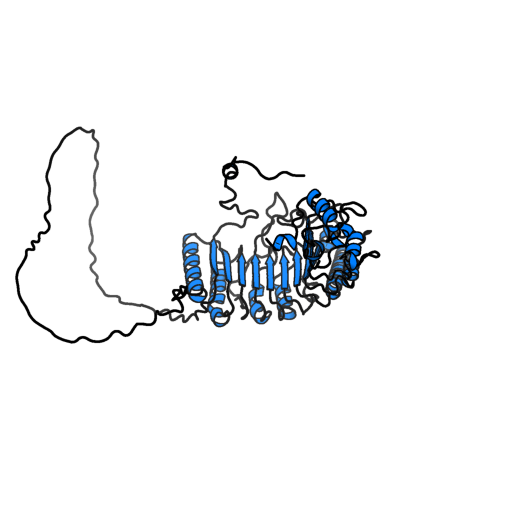 1 84 ? 17.669 -6.255 5.241 1.00 89.00 84 SER A CA 1
ATOM 680 C C . SER A 1 84 ? 17.306 -5.275 4.123 1.00 89.00 84 SER A C 1
ATOM 682 O O . SER A 1 84 ? 17.727 -5.464 2.980 1.00 89.00 84 SER A O 1
ATOM 684 N N . LEU A 1 85 ? 16.531 -4.227 4.416 1.00 87.81 85 LEU A N 1
ATOM 685 C CA . LEU A 1 85 ? 16.197 -3.174 3.446 1.00 87.81 85 LEU A CA 1
ATOM 686 C C . LEU A 1 85 ? 17.461 -2.517 2.855 1.00 87.81 85 LEU A C 1
ATOM 688 O O . LEU A 1 85 ? 17.556 -2.403 1.634 1.00 87.81 85 LEU A O 1
ATOM 692 N N . ASP A 1 86 ? 18.476 -2.239 3.678 1.00 86.75 86 ASP A N 1
ATOM 693 C CA . ASP A 1 86 ? 19.735 -1.586 3.264 1.00 86.75 86 ASP A CA 1
ATOM 694 C C . ASP A 1 86 ? 20.726 -2.482 2.499 1.00 86.75 86 ASP A C 1
ATOM 696 O O . ASP A 1 86 ? 21.732 -2.006 1.968 1.00 86.75 86 ASP A O 1
ATOM 700 N N . ALA A 1 87 ? 20.490 -3.797 2.438 1.00 88.69 87 ALA A N 1
ATOM 701 C CA . ALA A 1 87 ? 21.407 -4.707 1.756 1.00 88.69 87 ALA A CA 1
ATOM 702 C C . ALA A 1 87 ? 21.451 -4.431 0.238 1.00 88.69 87 ALA A C 1
ATOM 704 O O . ALA A 1 87 ? 20.426 -4.249 -0.419 1.00 88.69 87 ALA A O 1
ATOM 705 N N . THR A 1 88 ? 22.636 -4.457 -0.369 1.00 86.69 88 THR A N 1
ATOM 706 C CA . THR A 1 88 ? 22.772 -4.230 -1.818 1.00 86.69 88 THR A CA 1
ATOM 707 C C . THR A 1 88 ? 22.836 -5.547 -2.586 1.00 86.69 88 THR A C 1
ATOM 709 O O . THR A 1 88 ? 23.468 -6.508 -2.145 1.00 86.69 88 THR A O 1
ATOM 712 N N . ILE A 1 89 ? 22.206 -5.594 -3.764 1.00 89.75 89 ILE A N 1
ATOM 713 C CA . ILE A 1 89 ? 22.383 -6.693 -4.725 1.00 89.75 89 ILE A CA 1
ATOM 714 C C . ILE A 1 89 ? 23.130 -6.205 -5.972 1.00 89.75 89 ILE A C 1
ATOM 716 O O . ILE A 1 89 ? 23.314 -5.009 -6.187 1.00 89.75 89 ILE A O 1
ATOM 720 N N . ARG A 1 90 ? 23.602 -7.147 -6.796 1.00 89.12 90 ARG A N 1
ATOM 721 C CA . ARG A 1 90 ? 24.345 -6.851 -8.038 1.00 89.12 90 ARG A CA 1
ATOM 722 C C . ARG A 1 90 ? 23.451 -6.681 -9.271 1.00 89.12 90 ARG A C 1
ATOM 724 O O . ARG A 1 90 ? 23.974 -6.428 -10.354 1.00 89.12 90 ARG A O 1
ATOM 731 N N . TRP A 1 91 ? 22.141 -6.872 -9.121 1.00 91.75 91 TRP A N 1
ATOM 732 C CA . TRP A 1 91 ? 21.164 -6.751 -10.197 1.00 91.75 91 TRP A CA 1
ATOM 733 C C . TRP A 1 91 ? 20.507 -5.371 -10.177 1.00 91.75 91 TRP A C 1
ATOM 735 O O . TRP A 1 91 ? 20.158 -4.858 -9.117 1.00 91.75 91 TRP A O 1
ATOM 745 N N . HIS A 1 92 ? 20.332 -4.790 -11.359 1.00 93.12 92 HIS A N 1
ATOM 746 C CA . HIS A 1 92 ? 19.714 -3.483 -11.574 1.00 93.12 92 HIS A CA 1
ATOM 747 C C . HIS A 1 92 ? 18.894 -3.567 -12.868 1.00 93.12 92 HIS A C 1
ATOM 749 O O . HIS A 1 92 ? 19.237 -4.382 -13.730 1.00 93.12 92 HIS A O 1
ATOM 755 N N . TYR A 1 93 ? 17.851 -2.748 -13.038 1.00 93.88 93 TYR A N 1
ATOM 756 C CA . TYR A 1 93 ? 16.975 -2.829 -14.219 1.00 93.88 93 TYR A CA 1
ATOM 757 C C . TYR A 1 93 ? 17.764 -2.686 -15.544 1.00 93.88 93 TYR A C 1
ATOM 759 O O . TYR A 1 93 ? 18.320 -1.616 -15.805 1.00 93.88 93 TYR A O 1
ATOM 767 N N . PRO A 1 94 ? 17.812 -3.722 -16.408 1.00 92.44 94 PRO A N 1
ATOM 768 C CA . PRO A 1 94 ? 18.558 -3.668 -17.661 1.00 92.44 94 PRO A CA 1
ATOM 769 C C . PRO A 1 94 ? 17.701 -3.085 -18.792 1.00 92.44 94 PRO A C 1
ATOM 771 O O . PRO A 1 94 ? 16.491 -3.303 -18.834 1.00 92.44 94 PRO A O 1
ATOM 774 N N . GLU A 1 95 ? 18.325 -2.426 -19.770 1.00 91.81 95 GLU A N 1
ATOM 775 C CA . GLU A 1 95 ? 17.618 -1.903 -20.950 1.00 91.81 95 GLU A CA 1
ATOM 776 C C . GLU A 1 95 ? 16.865 -3.007 -21.723 1.00 91.81 95 GLU A C 1
ATOM 778 O O . GLU A 1 95 ? 15.727 -2.789 -22.136 1.00 91.81 95 GLU A O 1
ATOM 783 N N . ASP A 1 96 ? 17.440 -4.217 -21.824 1.00 91.06 96 ASP A N 1
ATOM 784 C CA . ASP A 1 96 ? 16.810 -5.439 -22.364 1.00 91.06 96 ASP A CA 1
ATOM 785 C C . ASP A 1 96 ? 15.363 -5.645 -21.862 1.00 91.06 96 ASP A C 1
ATOM 787 O O . ASP A 1 96 ? 14.492 -6.077 -22.620 1.00 91.06 96 ASP A O 1
ATOM 791 N N . LEU A 1 97 ? 15.083 -5.317 -20.592 1.00 92.44 97 LEU A N 1
ATOM 792 C CA . LEU A 1 97 ? 13.758 -5.460 -19.980 1.00 92.44 97 LEU A CA 1
ATOM 793 C C . LEU A 1 97 ? 12.726 -4.553 -20.665 1.00 92.44 97 LEU A C 1
ATOM 795 O O . LEU A 1 97 ? 11.643 -5.008 -21.034 1.00 92.44 97 LEU A O 1
ATOM 799 N N . PHE A 1 98 ? 13.079 -3.283 -20.867 1.00 93.38 98 PHE A N 1
ATOM 800 C CA . PHE A 1 98 ? 12.208 -2.280 -21.480 1.00 93.38 98 PHE A CA 1
ATOM 801 C C . PHE A 1 98 ? 12.188 -2.403 -23.007 1.00 93.38 98 PHE A C 1
ATOM 803 O O . PHE A 1 98 ? 11.140 -2.202 -23.622 1.00 93.38 98 PHE A O 1
ATOM 810 N N . ARG A 1 99 ? 13.293 -2.840 -23.623 1.00 91.56 99 ARG A N 1
ATOM 811 C CA . ARG A 1 99 ? 13.341 -3.206 -25.046 1.00 91.56 99 ARG A CA 1
ATOM 812 C C . ARG A 1 99 ? 12.418 -4.392 -25.344 1.00 91.56 99 ARG A C 1
ATOM 814 O O . ARG A 1 99 ? 11.688 -4.360 -26.328 1.00 91.56 99 ARG A O 1
ATOM 821 N N . GLY A 1 100 ? 12.334 -5.376 -24.443 1.00 89.81 100 GLY A N 1
ATOM 822 C CA . GLY A 1 100 ? 11.357 -6.470 -24.513 1.00 89.81 100 GLY A CA 1
ATOM 823 C C . GLY A 1 100 ? 9.889 -6.020 -24.460 1.00 89.81 100 GLY A C 1
ATOM 824 O O . GLY A 1 100 ? 9.017 -6.712 -24.992 1.00 89.81 100 GLY A O 1
ATOM 825 N N . LEU A 1 101 ? 9.584 -4.852 -23.882 1.00 92.62 101 LEU A N 1
ATOM 826 C CA . LEU A 1 101 ? 8.232 -4.279 -23.912 1.00 92.62 101 LEU A CA 1
ATOM 827 C C . LEU A 1 101 ? 7.859 -3.718 -25.296 1.00 92.62 101 LEU A C 1
ATOM 829 O O . LEU A 1 101 ? 6.670 -3.658 -25.601 1.00 92.62 101 LEU A O 1
ATOM 833 N N . GLN A 1 102 ? 8.819 -3.431 -26.179 1.00 91.75 102 GLN A N 1
ATOM 834 C CA . GLN A 1 102 ? 8.555 -2.978 -27.552 1.00 91.75 102 GLN A CA 1
ATOM 835 C C . GLN A 1 102 ? 8.190 -4.120 -28.519 1.00 91.75 102 GLN A C 1
ATOM 837 O O . GLN A 1 102 ? 8.199 -5.301 -28.162 1.00 91.75 102 GLN A O 1
ATOM 842 N N . VAL A 1 103 ? 7.815 -3.761 -29.749 1.00 88.69 103 VAL A N 1
ATOM 843 C CA . VAL A 1 103 ? 7.688 -4.699 -30.881 1.00 88.69 103 VAL A CA 1
ATOM 844 C C . VAL A 1 103 ? 9.087 -5.120 -31.345 1.00 88.69 103 VAL A C 1
ATOM 846 O O . VAL A 1 103 ? 10.016 -4.319 -31.295 1.00 88.69 103 VAL A O 1
ATOM 849 N N . ALA A 1 104 ? 9.248 -6.373 -31.776 1.00 84.50 104 ALA A N 1
ATOM 850 C CA . ALA A 1 104 ? 10.506 -6.843 -32.353 1.00 84.50 104 ALA A CA 1
ATOM 851 C C . ALA A 1 104 ? 10.680 -6.314 -33.789 1.00 84.50 104 ALA A C 1
ATOM 853 O O . ALA A 1 104 ? 9.714 -6.300 -34.549 1.00 84.50 104 ALA A O 1
ATOM 854 N N . GLU A 1 105 ? 11.894 -5.920 -34.177 1.00 80.31 105 GLU A N 1
ATOM 855 C CA . GLU A 1 105 ? 12.186 -5.419 -35.535 1.00 80.31 105 GLU A CA 1
ATOM 856 C C . GLU A 1 105 ? 11.904 -6.470 -36.628 1.00 80.31 105 GLU A C 1
ATOM 858 O O . GLU A 1 105 ? 11.581 -6.125 -37.762 1.00 80.31 105 GLU A O 1
ATOM 863 N N . ASP A 1 106 ? 11.974 -7.752 -36.264 1.00 80.88 106 ASP A N 1
ATOM 864 C CA . ASP A 1 106 ? 11.711 -8.932 -37.088 1.00 80.88 106 ASP A CA 1
ATOM 865 C C . ASP A 1 106 ? 10.303 -9.542 -36.890 1.00 80.88 106 ASP A C 1
ATOM 867 O O . ASP A 1 106 ? 10.005 -10.592 -37.463 1.00 80.88 106 ASP A O 1
ATOM 871 N N . ALA A 1 107 ? 9.419 -8.905 -36.105 1.00 79.62 107 ALA A N 1
ATOM 872 C CA . ALA A 1 107 ? 8.110 -9.461 -35.742 1.00 79.62 107 ALA A CA 1
ATOM 873 C C . ALA A 1 107 ? 7.211 -9.746 -36.959 1.00 79.62 107 ALA A C 1
ATOM 875 O O . ALA A 1 107 ? 6.829 -8.837 -37.701 1.00 79.62 107 ALA A O 1
ATOM 876 N N . SER A 1 108 ? 6.763 -10.996 -37.102 1.00 78.44 108 SER A N 1
ATOM 877 C CA . SER A 1 108 ? 5.839 -11.409 -38.158 1.00 78.44 108 SER A CA 1
ATOM 878 C C . SER A 1 108 ? 4.480 -11.855 -37.612 1.00 78.44 108 SER A C 1
ATOM 880 O O . SER A 1 108 ? 4.365 -12.800 -36.828 1.00 78.44 108 SER A O 1
ATOM 882 N N . GLU A 1 109 ? 3.402 -11.242 -38.109 1.00 76.56 109 GLU A N 1
ATOM 883 C CA . GLU A 1 109 ? 2.032 -11.689 -37.820 1.00 76.56 109 GLU A CA 1
ATOM 884 C C . GLU A 1 109 ? 1.797 -13.141 -38.286 1.00 76.56 109 GLU A C 1
ATOM 886 O O . GLU A 1 109 ? 1.118 -13.912 -37.607 1.00 76.56 109 GLU A O 1
ATOM 891 N N . ALA A 1 110 ? 2.454 -13.564 -39.374 1.00 75.62 110 ALA A N 1
ATOM 892 C CA . ALA A 1 110 ? 2.394 -14.934 -39.890 1.00 75.62 110 ALA A CA 1
ATOM 893 C C . ALA A 1 110 ? 3.063 -15.977 -38.969 1.00 75.62 110 ALA A C 1
ATOM 895 O O . ALA A 1 110 ? 2.714 -17.157 -39.024 1.00 75.62 110 ALA A O 1
ATOM 896 N N . LEU A 1 111 ? 3.991 -15.558 -38.101 1.00 73.75 111 LEU A N 1
ATOM 897 C CA . LEU A 1 111 ? 4.601 -16.402 -37.064 1.00 73.75 111 LEU A CA 1
ATOM 898 C C . LEU A 1 111 ? 3.852 -16.328 -35.720 1.00 73.75 111 LEU A C 1
ATOM 900 O O . LEU A 1 111 ? 4.221 -17.019 -34.768 1.00 73.75 111 LEU A O 1
ATOM 904 N N . MET A 1 112 ? 2.773 -15.538 -35.647 1.00 75.19 112 MET A N 1
ATOM 905 C CA . MET A 1 112 ? 2.076 -15.171 -34.409 1.00 75.19 112 MET A CA 1
ATOM 906 C C . MET A 1 112 ? 3.015 -14.502 -33.390 1.00 75.19 112 MET A C 1
ATOM 908 O O . MET A 1 112 ? 3.006 -14.834 -32.195 1.00 75.19 112 MET A O 1
ATOM 912 N N . ASP A 1 113 ? 3.856 -13.587 -33.872 1.00 82.56 113 ASP A N 1
ATOM 913 C CA . ASP A 1 113 ? 4.683 -12.725 -33.030 1.00 82.56 113 ASP A CA 1
ATOM 914 C C . ASP A 1 113 ? 3.878 -11.534 -32.478 1.00 82.56 113 ASP A C 1
ATOM 916 O O . ASP A 1 113 ? 2.710 -11.300 -32.805 1.00 82.56 113 ASP A O 1
ATOM 920 N N . LYS A 1 114 ? 4.513 -10.769 -31.593 1.00 85.56 114 LYS A N 1
ATOM 921 C CA . LYS A 1 114 ? 3.940 -9.595 -30.938 1.00 85.56 114 LYS A CA 1
ATOM 922 C C . LYS A 1 114 ? 3.968 -8.382 -31.880 1.00 85.56 114 LYS A C 1
ATOM 924 O O . LYS A 1 114 ? 5.004 -7.753 -32.047 1.00 85.56 114 LYS A O 1
ATOM 929 N N . THR A 1 115 ? 2.816 -8.016 -32.441 1.00 85.31 115 THR A N 1
ATOM 930 C CA . THR A 1 115 ? 2.672 -6.914 -33.420 1.00 85.31 115 THR A CA 1
ATOM 931 C C . THR A 1 115 ? 2.394 -5.528 -32.816 1.00 85.31 115 THR A C 1
ATOM 933 O O . THR A 1 115 ? 2.206 -4.565 -33.557 1.00 85.31 115 THR A O 1
ATOM 936 N N . LYS A 1 116 ? 2.319 -5.400 -31.482 1.00 88.19 116 LYS A N 1
ATOM 937 C CA . LYS A 1 116 ? 2.028 -4.138 -30.767 1.00 88.19 116 LYS A CA 1
ATOM 938 C C . LYS A 1 116 ? 2.857 -4.025 -29.477 1.00 88.19 116 LYS A C 1
ATOM 940 O O . LYS A 1 116 ? 3.143 -5.066 -28.879 1.00 88.19 116 LYS A O 1
ATOM 945 N N . PRO A 1 117 ? 3.226 -2.809 -29.027 1.00 90.50 117 PRO A N 1
ATOM 946 C CA . PRO A 1 117 ? 3.952 -2.613 -27.770 1.00 90.50 117 PRO A CA 1
ATOM 947 C C . PRO A 1 117 ? 3.155 -3.126 -26.560 1.00 90.50 117 PRO A C 1
ATOM 949 O O . PRO A 1 117 ? 1.919 -3.171 -26.575 1.00 90.50 117 PRO A O 1
ATOM 952 N N . THR A 1 118 ? 3.863 -3.543 -25.508 1.00 93.00 118 THR A N 1
ATOM 953 C CA . THR A 1 118 ? 3.265 -4.100 -24.289 1.00 93.00 118 THR A CA 1
ATOM 954 C C . THR A 1 118 ? 2.600 -2.993 -23.485 1.00 93.00 118 THR A C 1
ATOM 956 O O . THR A 1 118 ? 3.266 -2.186 -22.846 1.00 93.00 118 THR A O 1
ATOM 959 N N . ARG A 1 119 ? 1.268 -2.998 -23.460 1.00 93.81 119 ARG A N 1
ATOM 960 C CA . ARG A 1 119 ? 0.466 -2.050 -22.683 1.00 93.81 119 ARG A CA 1
ATOM 961 C C . ARG A 1 119 ? 0.297 -2.537 -21.247 1.00 93.81 119 ARG A C 1
ATOM 963 O O . ARG A 1 119 ? -0.659 -3.248 -20.933 1.00 93.81 119 ARG A O 1
ATOM 970 N N . LEU A 1 120 ? 1.239 -2.164 -20.384 1.00 96.44 120 LEU A N 1
ATOM 971 C CA . LEU A 1 120 ? 1.205 -2.505 -18.965 1.00 96.44 120 LEU A CA 1
ATOM 972 C C . LEU A 1 120 ? 0.036 -1.805 -18.264 1.00 96.44 120 LEU A C 1
ATOM 974 O O . LEU A 1 120 ? -0.366 -0.695 -18.617 1.00 96.44 120 LEU A O 1
ATOM 978 N N . THR A 1 121 ? -0.511 -2.485 -17.261 1.00 96.94 121 THR A N 1
ATOM 979 C CA . THR A 1 121 ? -1.610 -2.027 -16.398 1.00 96.94 121 THR A CA 1
ATOM 980 C C . THR A 1 121 ? -1.226 -2.056 -14.919 1.00 96.94 121 THR A C 1
ATOM 982 O O . THR A 1 121 ? -1.786 -1.289 -14.137 1.00 96.94 121 THR A O 1
ATOM 985 N N . SER A 1 122 ? -0.247 -2.887 -14.556 1.00 97.38 122 SER A N 1
ATOM 986 C CA . SER A 1 122 ? 0.339 -3.016 -13.225 1.00 97.38 122 SER A CA 1
ATOM 987 C C . SER A 1 122 ? 1.862 -3.169 -13.339 1.00 97.38 122 SER A C 1
ATOM 989 O O . SER A 1 122 ? 2.349 -3.825 -14.264 1.00 97.38 122 SER A O 1
ATOM 991 N N . TRP A 1 123 ? 2.609 -2.520 -12.445 1.00 97.50 123 TRP A N 1
ATOM 992 C CA . TRP A 1 123 ? 4.073 -2.586 -12.377 1.00 97.50 123 TRP A CA 1
ATOM 993 C C . TRP A 1 123 ? 4.557 -2.402 -10.938 1.00 97.50 123 TRP A C 1
ATOM 995 O O . TRP A 1 123 ? 4.004 -1.585 -10.197 1.00 97.50 123 TRP A O 1
ATOM 1005 N N . THR A 1 124 ? 5.610 -3.128 -10.558 1.00 97.12 124 THR A N 1
ATOM 1006 C CA . THR A 1 124 ? 6.303 -2.949 -9.273 1.00 97.12 124 THR A CA 1
ATOM 1007 C C . THR A 1 124 ? 7.720 -2.432 -9.498 1.00 97.12 124 THR A C 1
ATOM 1009 O O . THR A 1 124 ? 8.557 -3.135 -10.061 1.00 97.12 124 THR A O 1
ATOM 1012 N N . TRP A 1 125 ? 7.985 -1.220 -9.016 1.00 97.12 125 TRP A N 1
ATOM 1013 C CA . TRP A 1 125 ? 9.324 -0.701 -8.779 1.00 97.12 125 TRP A CA 1
ATOM 1014 C C . TRP A 1 125 ? 9.829 -1.140 -7.406 1.00 97.12 125 TRP A C 1
ATOM 1016 O O . TRP A 1 125 ? 9.091 -1.169 -6.426 1.00 97.12 125 TRP A O 1
ATOM 1026 N N . ASN A 1 126 ? 11.124 -1.395 -7.338 1.00 95.44 126 ASN A N 1
ATOM 1027 C CA . ASN A 1 126 ? 11.903 -1.649 -6.135 1.00 95.44 126 ASN A CA 1
ATOM 1028 C C . ASN A 1 126 ? 13.199 -0.836 -6.245 1.00 95.44 126 ASN A C 1
ATOM 1030 O O . ASN A 1 126 ? 13.898 -0.963 -7.260 1.00 95.44 126 ASN A O 1
ATOM 1034 N N . GLU A 1 127 ? 13.488 0.014 -5.256 1.00 94.56 127 GLU A N 1
ATOM 1035 C CA . GLU A 1 127 ? 14.637 0.927 -5.303 1.00 94.56 127 GLU A CA 1
ATOM 1036 C C . GLU A 1 127 ? 15.978 0.188 -5.205 1.00 94.56 127 GLU A C 1
ATOM 1038 O O . GLU A 1 127 ? 16.972 0.642 -5.764 1.00 94.56 127 GLU A O 1
ATOM 1043 N N . ARG A 1 128 ? 16.009 -1.011 -4.609 1.00 92.69 128 ARG A N 1
ATOM 1044 C CA . ARG A 1 128 ? 17.213 -1.855 -4.512 1.00 92.69 128 ARG A CA 1
ATOM 1045 C C . ARG A 1 128 ? 17.817 -2.205 -5.883 1.00 92.69 128 ARG A C 1
ATOM 1047 O O . ARG A 1 128 ? 18.983 -2.587 -5.962 1.00 92.69 128 ARG A O 1
ATOM 1054 N N . PHE A 1 129 ? 17.027 -2.098 -6.957 1.00 93.50 129 PHE A N 1
ATOM 1055 C CA . PHE A 1 129 ? 17.436 -2.364 -8.342 1.00 93.50 129 PHE A CA 1
ATOM 1056 C C . PHE A 1 129 ? 17.624 -1.072 -9.174 1.00 93.50 129 PHE A C 1
ATOM 1058 O O . PHE A 1 129 ? 17.898 -1.148 -10.375 1.00 93.50 129 PHE A O 1
ATOM 1065 N N . VAL A 1 130 ? 17.446 0.103 -8.563 1.00 94.12 130 VAL A N 1
ATOM 1066 C CA . VAL A 1 130 ? 17.719 1.435 -9.129 1.00 94.12 130 VAL A CA 1
ATOM 1067 C C . VAL A 1 130 ? 19.150 1.817 -8.753 1.00 94.12 130 VAL A C 1
ATOM 1069 O O . VAL A 1 130 ? 19.567 1.609 -7.613 1.00 94.12 130 VAL A O 1
ATOM 1072 N N . LYS A 1 131 ? 19.943 2.332 -9.700 1.00 91.81 131 LYS A N 1
ATOM 1073 C CA . LYS A 1 131 ? 21.350 2.659 -9.426 1.00 91.81 131 LYS A CA 1
ATOM 1074 C C . LYS A 1 131 ? 21.943 3.676 -10.406 1.00 91.81 131 LYS A C 1
ATOM 1076 O O . LYS A 1 131 ? 21.847 3.442 -11.614 1.00 91.81 131 LYS A O 1
ATOM 1081 N N . PRO A 1 132 ? 22.637 4.725 -9.924 1.00 90.50 132 PRO A N 1
ATOM 1082 C CA . PRO A 1 132 ? 23.399 5.644 -10.771 1.00 90.50 132 PRO A CA 1
ATOM 1083 C C . PRO A 1 132 ? 24.384 4.915 -11.699 1.00 90.50 132 PRO A C 1
ATOM 1085 O O . PRO A 1 132 ? 25.050 3.964 -11.279 1.00 90.50 132 PRO A O 1
ATOM 1088 N N . GLY A 1 133 ? 24.488 5.355 -12.953 1.00 89.19 133 GLY A N 1
ATOM 1089 C CA . GLY A 1 133 ? 25.288 4.706 -13.993 1.00 89.19 133 GLY A CA 1
ATOM 1090 C C . GLY A 1 133 ? 24.639 3.463 -14.618 1.00 89.19 133 GLY A C 1
ATOM 1091 O O . GLY A 1 133 ? 25.352 2.614 -15.154 1.00 89.19 133 GLY A O 1
ATOM 1092 N N . THR A 1 134 ? 23.312 3.313 -14.535 1.00 91.75 134 THR A N 1
ATOM 1093 C CA . THR A 1 134 ? 22.552 2.214 -15.169 1.00 91.75 134 THR A CA 1
ATOM 1094 C C . THR A 1 134 ? 21.372 2.756 -15.988 1.00 91.75 134 THR A C 1
ATOM 1096 O O . THR A 1 134 ? 21.211 3.962 -16.116 1.00 91.75 134 THR A O 1
ATOM 1099 N N . HIS A 1 135 ? 20.529 1.895 -16.572 1.00 92.06 135 HIS A N 1
ATOM 1100 C CA . HIS A 1 135 ? 19.365 2.361 -17.344 1.00 92.06 135 HIS A CA 1
ATOM 1101 C C . HIS A 1 135 ? 18.287 3.033 -16.464 1.00 92.06 135 HIS A C 1
ATOM 1103 O O . HIS A 1 135 ? 17.506 3.846 -16.954 1.00 92.06 135 HIS A O 1
ATOM 1109 N N . VAL A 1 136 ? 18.241 2.714 -15.165 1.00 95.19 136 VAL A N 1
ATOM 1110 C CA . VAL A 1 136 ? 17.319 3.328 -14.199 1.00 95.19 136 VAL A CA 1
ATOM 1111 C C . VAL A 1 136 ? 18.143 3.879 -13.040 1.00 95.19 136 VAL A C 1
ATOM 1113 O O . VAL A 1 136 ? 18.464 3.169 -12.088 1.00 95.19 136 VAL A O 1
ATOM 1116 N N . GLU A 1 137 ? 18.522 5.151 -13.156 1.00 93.69 137 GLU A N 1
ATOM 1117 C CA . GLU A 1 137 ? 19.446 5.817 -12.231 1.00 93.69 137 GLU A CA 1
ATOM 1118 C C . GLU A 1 137 ? 18.759 6.385 -10.990 1.00 93.69 137 GLU A C 1
ATOM 1120 O O . GLU A 1 137 ? 19.370 6.448 -9.926 1.00 93.69 137 GLU A O 1
ATOM 1125 N N . GLY A 1 138 ? 17.490 6.776 -11.125 1.00 94.38 138 GLY A N 1
ATOM 1126 C CA . GLY A 1 138 ? 16.688 7.367 -10.058 1.00 94.38 138 GLY A CA 1
ATOM 1127 C C . GLY A 1 13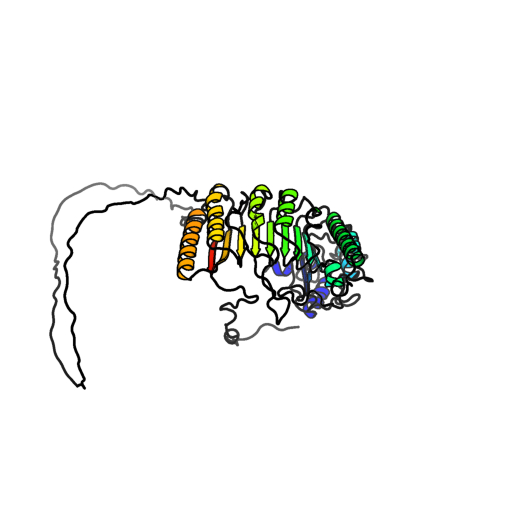8 ? 15.251 7.661 -10.495 1.00 94.38 138 GLY A C 1
ATOM 1128 O O . GLY A 1 138 ? 14.814 7.274 -11.584 1.00 94.38 138 GLY A O 1
ATOM 1129 N N . LEU A 1 139 ? 14.520 8.403 -9.660 1.00 96.00 139 LEU A N 1
ATOM 1130 C CA . LEU A 1 139 ? 13.123 8.793 -9.906 1.00 96.00 139 LEU A CA 1
ATOM 1131 C C . LEU A 1 139 ? 12.936 9.577 -11.219 1.00 96.00 139 LEU A C 1
ATOM 1133 O O . LEU A 1 139 ? 11.941 9.381 -11.915 1.00 96.00 139 LEU A O 1
ATOM 1137 N N . ALA A 1 140 ? 13.924 10.381 -11.627 1.00 95.62 140 ALA A N 1
ATOM 1138 C CA . ALA A 1 140 ? 13.919 11.065 -12.922 1.00 95.62 140 ALA A CA 1
ATOM 1139 C C . ALA A 1 140 ? 13.918 10.087 -14.120 1.00 95.62 140 ALA A C 1
ATOM 1141 O O . ALA A 1 140 ? 13.203 10.315 -15.097 1.00 95.62 140 ALA A O 1
ATOM 1142 N N . SER A 1 141 ? 14.653 8.970 -14.038 1.00 96.25 141 SER A N 1
ATOM 1143 C CA . SER A 1 141 ? 14.627 7.903 -15.053 1.00 96.25 141 SER A CA 1
ATOM 1144 C C . SER A 1 141 ? 13.273 7.186 -15.062 1.00 96.25 141 SER A C 1
ATOM 1146 O O . SER A 1 141 ? 12.699 6.960 -16.126 1.00 96.25 141 SER A O 1
A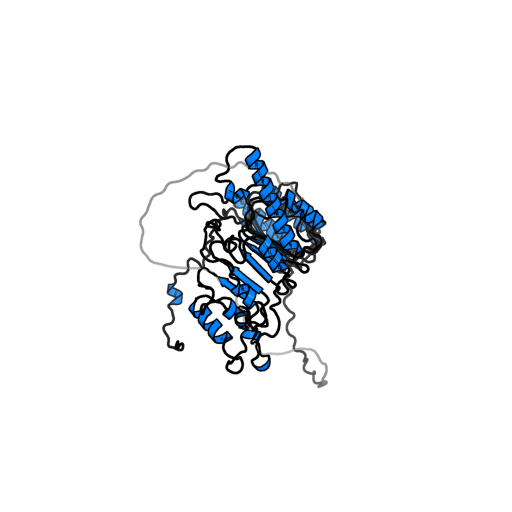TOM 1148 N N . ILE A 1 142 ? 12.724 6.888 -13.877 1.00 97.19 142 ILE A N 1
ATOM 1149 C CA . ILE A 1 142 ? 11.399 6.262 -13.720 1.00 97.19 142 ILE A CA 1
ATOM 1150 C C . ILE A 1 142 ? 10.303 7.139 -14.347 1.00 97.19 142 ILE A C 1
ATOM 1152 O O . ILE A 1 142 ? 9.476 6.636 -15.105 1.00 97.19 142 ILE A O 1
ATOM 1156 N N . ARG A 1 143 ? 10.343 8.458 -14.123 1.00 96.88 143 ARG A N 1
ATOM 1157 C CA . ARG A 1 143 ? 9.445 9.442 -14.749 1.00 96.88 143 ARG A CA 1
ATOM 1158 C C . ARG A 1 143 ? 9.520 9.414 -16.280 1.00 96.88 143 ARG A C 1
ATOM 1160 O O . ARG A 1 143 ? 8.479 9.429 -16.929 1.00 96.88 143 ARG A O 1
ATOM 1167 N N . GLN A 1 144 ? 10.717 9.336 -16.867 1.00 96.31 144 GLN A N 1
ATOM 1168 C CA . GLN A 1 144 ? 10.871 9.209 -18.326 1.00 96.31 144 GLN A CA 1
ATOM 1169 C C . GLN A 1 144 ? 10.293 7.883 -18.852 1.00 96.31 144 GLN A C 1
ATOM 1171 O O . GLN A 1 144 ? 9.629 7.866 -19.887 1.00 96.31 144 GLN A O 1
ATOM 1176 N N . ILE A 1 145 ? 10.478 6.782 -18.118 1.00 96.00 145 ILE A N 1
ATOM 1177 C CA . ILE A 1 145 ? 9.906 5.470 -18.461 1.00 96.00 145 ILE A CA 1
ATOM 1178 C C . ILE A 1 145 ? 8.368 5.487 -18.367 1.00 96.00 145 ILE A C 1
ATOM 1180 O O . ILE A 1 145 ? 7.698 4.940 -19.243 1.00 96.00 145 ILE A O 1
ATOM 1184 N N . HIS A 1 146 ? 7.800 6.169 -17.366 1.00 96.75 146 HIS A N 1
ATOM 1185 C CA . HIS A 1 146 ? 6.352 6.351 -17.198 1.00 96.75 146 HIS A CA 1
ATOM 1186 C C . HIS A 1 146 ? 5.690 7.136 -18.340 1.00 96.75 146 HIS A C 1
ATOM 1188 O O . HIS A 1 146 ? 4.568 6.809 -18.724 1.00 96.75 146 HIS A O 1
ATOM 1194 N N . LEU A 1 147 ? 6.391 8.114 -18.925 1.00 95.75 147 LEU A N 1
ATOM 1195 C CA . LEU A 1 147 ? 5.933 8.849 -20.112 1.00 95.75 147 LEU A CA 1
ATOM 1196 C C . LEU A 1 147 ? 5.930 7.990 -21.398 1.00 95.75 147 LEU A C 1
ATOM 1198 O O . LEU A 1 147 ? 5.351 8.395 -22.406 1.00 95.75 147 LEU A O 1
ATOM 1202 N N . GLY A 1 148 ? 6.560 6.810 -21.384 1.00 93.50 148 GLY A N 1
ATOM 1203 C CA . GLY A 1 148 ? 6.612 5.894 -22.523 1.00 93.50 148 GLY A CA 1
ATOM 1204 C C . GLY A 1 148 ? 5.292 5.156 -22.789 1.00 93.50 148 GLY A C 1
ATOM 1205 O O . GLY A 1 148 ? 4.534 4.825 -21.877 1.00 93.50 148 GLY A O 1
ATOM 1206 N N . GLU A 1 149 ? 5.036 4.809 -24.057 1.00 92.50 149 GLU A N 1
ATOM 1207 C CA . GLU A 1 149 ? 3.774 4.179 -24.496 1.00 92.50 149 GLU A CA 1
ATOM 1208 C C . GLU A 1 149 ? 3.396 2.903 -23.722 1.00 92.50 149 GLU A C 1
ATOM 1210 O O . GLU A 1 149 ? 2.212 2.645 -23.489 1.00 92.50 149 GLU A O 1
ATOM 1215 N N . ASN A 1 150 ? 4.401 2.134 -23.285 1.00 93.81 150 ASN A N 1
ATOM 1216 C CA . ASN A 1 150 ? 4.224 0.900 -22.514 1.00 93.81 150 ASN A CA 1
ATOM 1217 C C . ASN A 1 150 ? 3.580 1.145 -21.134 1.00 93.81 150 ASN A C 1
ATOM 1219 O O . ASN A 1 150 ? 2.862 0.280 -20.632 1.00 93.81 150 ASN A O 1
ATOM 1223 N N . PHE A 1 151 ? 3.815 2.322 -20.539 1.00 95.62 151 PHE A N 1
ATOM 1224 C CA . PHE A 1 151 ? 3.361 2.716 -19.199 1.00 95.62 151 PHE A CA 1
ATOM 1225 C C . PHE A 1 151 ? 2.177 3.699 -19.222 1.00 95.62 151 PHE A C 1
ATOM 1227 O O . PHE A 1 151 ? 1.471 3.827 -18.227 1.00 95.62 151 PHE A O 1
ATOM 1234 N N . ASN A 1 152 ? 1.851 4.306 -20.365 1.00 93.38 152 ASN A N 1
ATOM 1235 C CA . ASN A 1 152 ? 0.687 5.194 -20.523 1.00 93.38 152 ASN A CA 1
ATOM 1236 C C . ASN A 1 152 ? -0.671 4.518 -20.169 1.00 93.38 152 ASN A C 1
ATOM 1238 O O . ASN A 1 152 ? -1.658 5.177 -19.852 1.00 93.38 152 ASN A O 1
ATOM 1242 N N . SER A 1 153 ? -0.756 3.182 -20.195 1.00 94.62 153 SER A N 1
ATOM 1243 C CA . SER A 1 153 ? -1.938 2.421 -19.741 1.00 94.62 153 SER A CA 1
ATOM 1244 C C . SER A 1 153 ? -1.903 1.968 -18.275 1.00 94.62 153 SER A C 1
ATOM 1246 O O . SER A 1 153 ? -2.827 1.264 -17.849 1.00 94.62 153 SER A O 1
ATOM 1248 N N . LEU A 1 154 ? -0.875 2.338 -17.505 1.00 96.81 154 LEU A N 1
ATOM 1249 C CA . LEU A 1 154 ? -0.695 1.866 -16.136 1.00 96.81 154 LEU A CA 1
ATOM 1250 C C . LEU A 1 154 ? -1.824 2.372 -15.227 1.00 96.81 154 LEU A C 1
ATOM 1252 O O . LEU A 1 154 ? -2.152 3.557 -15.197 1.00 96.81 154 LEU A O 1
ATOM 1256 N N . ARG A 1 155 ? -2.426 1.444 -14.480 1.00 97.12 155 ARG A N 1
ATOM 1257 C CA . ARG A 1 155 ? -3.514 1.698 -13.523 1.00 97.12 155 ARG A CA 1
ATOM 1258 C C . ARG A 1 155 ? -3.092 1.453 -12.086 1.00 97.12 155 ARG A C 1
ATOM 1260 O O . ARG A 1 155 ? -3.667 2.072 -11.191 1.00 97.12 155 ARG A O 1
ATOM 1267 N N . ARG A 1 156 ? -2.115 0.568 -11.888 1.00 97.75 156 ARG A N 1
ATOM 1268 C CA . ARG A 1 156 ? -1.509 0.207 -10.612 1.00 97.75 156 ARG A CA 1
ATOM 1269 C C . ARG A 1 156 ? 0.000 0.411 -10.686 1.00 97.75 156 ARG A C 1
ATOM 1271 O O . ARG A 1 156 ? 0.640 -0.140 -11.577 1.00 97.75 156 ARG A O 1
ATOM 1278 N N . VAL A 1 157 ? 0.564 1.149 -9.738 1.00 97.69 157 VAL A N 1
ATOM 1279 C CA . VAL A 1 157 ? 2.016 1.185 -9.520 1.00 97.69 157 VAL A CA 1
ATOM 1280 C C . VAL A 1 157 ? 2.306 0.829 -8.071 1.00 97.69 157 VAL A C 1
ATOM 1282 O O . VAL A 1 157 ? 1.591 1.271 -7.169 1.00 97.69 157 VAL A O 1
ATOM 1285 N N . LYS A 1 158 ? 3.339 0.018 -7.855 1.00 97.81 158 LYS A N 1
ATOM 1286 C CA . LYS A 1 158 ? 3.876 -0.268 -6.529 1.00 97.81 158 LYS A CA 1
ATOM 1287 C C . LYS A 1 158 ? 5.323 0.199 -6.437 1.00 97.81 158 LYS A C 1
ATOM 1289 O O . LYS A 1 158 ? 6.090 -0.045 -7.363 1.00 97.81 158 LYS A O 1
ATOM 1294 N N . PHE A 1 159 ? 5.679 0.844 -5.335 1.00 97.62 159 PHE A N 1
ATOM 1295 C CA . PHE A 1 159 ? 7.039 1.250 -4.996 1.00 97.62 159 PHE A CA 1
ATOM 1296 C C . PHE A 1 159 ? 7.476 0.500 -3.733 1.00 97.62 159 PHE A C 1
ATOM 1298 O O . PHE A 1 159 ? 6.781 0.522 -2.719 1.00 97.62 159 PHE A O 1
ATOM 1305 N N . VAL A 1 160 ? 8.602 -0.204 -3.809 1.00 97.00 160 VAL A N 1
ATOM 1306 C CA . VAL A 1 160 ? 9.150 -1.030 -2.727 1.00 97.00 160 VAL A CA 1
ATOM 1307 C C . VAL A 1 160 ? 10.511 -0.482 -2.303 1.00 97.00 160 VAL A C 1
ATOM 1309 O O . VAL A 1 160 ? 11.362 -0.240 -3.161 1.00 97.00 160 VAL A O 1
ATOM 1312 N N . ASN A 1 161 ? 10.722 -0.323 -0.995 1.00 95.44 161 ASN A N 1
ATOM 1313 C CA . ASN A 1 161 ? 11.994 0.089 -0.393 1.00 95.44 161 ASN A CA 1
ATOM 1314 C C . ASN A 1 161 ? 12.525 1.448 -0.915 1.00 95.44 161 ASN A C 1
ATOM 1316 O O . ASN A 1 161 ? 13.728 1.622 -1.074 1.00 95.44 161 ASN A O 1
ATOM 1320 N N . PHE A 1 162 ? 11.633 2.406 -1.214 1.00 95.44 162 PHE A N 1
ATOM 1321 C CA . PHE A 1 162 ? 12.010 3.756 -1.658 1.00 95.44 162 PHE A CA 1
ATOM 1322 C C . PHE A 1 162 ? 12.283 4.671 -0.460 1.00 95.44 162 PHE A C 1
ATOM 1324 O O . PHE A 1 162 ? 11.343 5.137 0.199 1.00 95.44 162 PHE A O 1
ATOM 1331 N N . GLN A 1 163 ? 13.560 4.958 -0.200 1.00 93.50 163 GLN A N 1
ATOM 1332 C CA . GLN A 1 163 ? 13.999 5.704 0.984 1.00 93.50 163 GLN A CA 1
ATOM 1333 C C . GLN A 1 163 ? 14.353 7.162 0.695 1.00 93.50 163 GLN A C 1
ATOM 1335 O O . GLN A 1 163 ? 14.907 7.479 -0.358 1.00 93.50 163 GLN A O 1
ATOM 1340 N N . LEU A 1 164 ? 14.078 8.038 1.664 1.00 92.44 164 LEU A N 1
ATOM 1341 C CA . LEU A 1 164 ? 14.536 9.427 1.630 1.00 92.44 164 LEU A CA 1
ATOM 1342 C C . LEU A 1 164 ? 16.073 9.511 1.757 1.00 92.44 164 LEU A C 1
ATOM 1344 O O . LEU A 1 164 ? 16.676 8.708 2.483 1.00 92.44 164 LEU A O 1
ATOM 1348 N N . PRO A 1 165 ? 16.726 10.490 1.101 1.00 90.06 165 PRO A N 1
ATOM 1349 C CA . PRO A 1 165 ? 18.149 10.779 1.280 1.00 90.06 165 PRO A CA 1
ATOM 1350 C C . PRO A 1 165 ? 18.587 10.907 2.747 1.00 90.06 165 PRO A C 1
ATOM 1352 O O . PRO A 1 165 ? 19.653 10.395 3.099 1.00 90.06 165 PRO A O 1
ATOM 1355 N N . SER A 1 166 ? 17.771 11.513 3.615 1.00 87.19 166 SER A N 1
ATOM 1356 C CA . SER A 1 166 ? 18.045 11.627 5.057 1.00 87.19 166 SER A CA 1
ATOM 1357 C C . SER A 1 166 ? 18.232 10.301 5.785 1.00 87.19 166 SER A C 1
ATOM 1359 O O . SER A 1 166 ? 19.126 10.203 6.626 1.00 87.19 166 SER A O 1
ATOM 1361 N N . VAL A 1 167 ? 17.464 9.268 5.440 1.00 85.69 167 VAL A N 1
ATOM 1362 C CA . VAL A 1 167 ? 17.565 7.938 6.065 1.00 85.69 167 VAL A CA 1
ATOM 1363 C C . VAL A 1 167 ? 18.904 7.276 5.720 1.00 85.69 167 VAL A C 1
ATOM 1365 O O . VAL A 1 167 ? 19.517 6.631 6.567 1.00 85.69 167 VAL A O 1
ATOM 1368 N N . ARG A 1 168 ? 19.406 7.496 4.497 1.00 78.25 168 ARG A N 1
ATOM 1369 C CA . ARG A 1 168 ? 20.686 6.947 4.015 1.00 78.25 168 ARG A CA 1
ATOM 1370 C C . ARG A 1 168 ? 21.902 7.722 4.514 1.00 78.25 168 ARG A C 1
ATOM 1372 O O . ARG A 1 168 ? 22.851 7.127 5.022 1.00 78.25 168 ARG A O 1
ATOM 1379 N N . ASP A 1 169 ? 21.886 9.045 4.372 1.00 73.56 169 ASP A N 1
ATOM 1380 C CA . ASP A 1 169 ? 23.008 9.906 4.768 1.00 73.56 169 ASP A CA 1
ATOM 1381 C C . ASP A 1 169 ? 23.073 10.097 6.299 1.00 73.56 169 ASP A C 1
ATOM 1383 O O . ASP A 1 169 ? 24.142 10.387 6.848 1.00 73.56 169 ASP A O 1
ATOM 1387 N N . GLY A 1 170 ? 21.950 9.926 7.010 1.00 56.69 170 GLY A N 1
ATOM 1388 C CA . GLY A 1 170 ? 21.771 10.269 8.427 1.00 56.69 170 GLY A CA 1
ATOM 1389 C C . GLY A 1 170 ? 22.731 9.580 9.400 1.00 56.69 170 GLY A C 1
ATOM 1390 O O . GLY A 1 170 ? 23.088 10.167 10.420 1.00 56.69 170 GLY A O 1
ATOM 1391 N N . GLY A 1 171 ? 23.248 8.395 9.058 1.00 54.84 171 GLY A N 1
ATOM 1392 C CA . GLY A 1 171 ? 24.303 7.724 9.831 1.00 54.84 171 GLY A CA 1
ATOM 1393 C C . GLY A 1 171 ? 25.679 8.414 9.779 1.00 54.84 171 GLY A C 1
ATOM 1394 O O . GLY A 1 171 ? 26.580 8.038 10.528 1.00 54.84 171 GLY A O 1
ATOM 1395 N N . SER A 1 172 ? 25.867 9.407 8.900 1.00 50.84 172 SER A N 1
ATOM 1396 C CA . SER A 1 172 ? 27.157 10.070 8.638 1.00 50.84 172 SER A CA 1
ATOM 1397 C C . SER A 1 172 ? 27.129 11.602 8.767 1.00 50.84 172 SER A C 1
ATOM 1399 O O . SER A 1 172 ? 28.183 12.232 8.913 1.00 50.84 172 SER A O 1
ATOM 1401 N N . VAL A 1 173 ? 25.948 12.230 8.725 1.00 53.84 173 VAL A N 1
ATOM 1402 C CA . VAL A 1 173 ? 25.822 13.698 8.723 1.00 53.84 173 VAL A CA 1
ATOM 1403 C C . VAL A 1 173 ? 26.290 14.313 10.047 1.00 53.84 173 VAL A C 1
ATOM 1405 O O . VAL A 1 173 ? 25.845 13.973 11.143 1.00 53.84 173 VAL A O 1
ATOM 1408 N N . ARG A 1 174 ? 27.226 15.262 9.937 1.00 55.03 174 ARG A N 1
ATOM 1409 C CA . ARG A 1 174 ? 27.776 16.011 11.074 1.00 55.03 174 ARG A CA 1
ATOM 1410 C C . ARG A 1 174 ? 26.749 17.009 11.610 1.00 55.03 174 ARG A C 1
ATOM 1412 O O . ARG A 1 174 ? 25.975 17.581 10.853 1.00 55.03 174 ARG A O 1
ATOM 1419 N N . LYS A 1 175 ? 26.805 17.263 12.920 1.00 65.38 175 LYS A N 1
ATOM 1420 C CA . LYS A 1 175 ? 25.886 18.135 13.672 1.00 65.38 175 LYS A CA 1
ATOM 1421 C C . LYS A 1 175 ? 26.079 19.636 13.367 1.00 65.38 175 LYS A C 1
ATOM 1423 O O . LYS A 1 175 ? 26.503 20.382 14.247 1.00 65.38 175 LYS A O 1
ATOM 1428 N N . SER A 1 176 ? 25.786 20.080 12.145 1.00 78.44 176 SER A N 1
ATOM 1429 C CA . SER A 1 176 ? 25.596 21.500 11.816 1.00 78.44 176 SER A CA 1
ATOM 1430 C C . SER A 1 176 ? 24.211 21.747 11.218 1.00 78.44 176 SER A C 1
ATOM 1432 O O . SER A 1 176 ? 23.662 20.915 10.498 1.00 78.44 176 SER A O 1
ATOM 1434 N N . GLU A 1 177 ? 23.652 22.914 11.525 1.00 80.88 177 GLU A N 1
ATOM 1435 C CA . GLU A 1 177 ? 22.332 23.357 11.063 1.00 80.88 177 GLU A CA 1
ATOM 1436 C C . GLU A 1 177 ? 22.273 23.464 9.529 1.00 80.88 177 GLU A C 1
ATOM 1438 O O . GLU A 1 177 ? 21.324 23.000 8.905 1.00 80.88 177 GLU A O 1
ATOM 1443 N N . GLU A 1 178 ? 23.358 23.942 8.910 1.00 84.12 178 GLU A N 1
ATOM 1444 C CA . GLU A 1 178 ? 23.553 23.967 7.453 1.00 84.12 178 GLU A CA 1
ATOM 1445 C C . GLU A 1 178 ? 23.451 22.573 6.815 1.00 84.12 178 GLU A C 1
ATOM 1447 O O . GLU A 1 178 ? 22.856 22.421 5.748 1.00 84.12 178 GLU A O 1
ATOM 1452 N N . ALA A 1 179 ? 24.010 21.541 7.460 1.00 82.56 179 ALA A N 1
ATOM 1453 C CA . ALA A 1 179 ? 23.980 20.178 6.938 1.00 82.56 179 ALA A CA 1
ATOM 1454 C C . ALA A 1 179 ? 22.587 19.547 7.074 1.00 82.56 179 ALA A C 1
ATOM 1456 O O . ALA A 1 179 ? 22.168 18.813 6.182 1.00 82.56 179 ALA A O 1
ATOM 1457 N N . PHE A 1 180 ? 21.848 19.872 8.141 1.00 82.62 180 PHE A N 1
ATOM 1458 C CA . PHE A 1 180 ? 20.447 19.476 8.292 1.00 82.62 180 PHE A CA 1
ATOM 1459 C C . PHE A 1 180 ? 19.550 20.163 7.249 1.00 82.62 180 PHE A C 1
ATOM 1461 O O . PHE A 1 180 ? 18.767 19.494 6.578 1.00 82.62 180 PHE A O 1
ATOM 1468 N N . ALA A 1 181 ? 19.717 21.472 7.035 1.00 87.00 181 ALA A N 1
ATOM 1469 C CA . ALA A 1 181 ? 18.976 22.221 6.019 1.00 87.00 181 ALA A CA 1
ATOM 1470 C C . ALA A 1 181 ? 19.257 21.708 4.592 1.00 87.00 181 ALA A C 1
ATOM 1472 O O . ALA A 1 181 ? 18.329 21.525 3.805 1.00 87.00 181 ALA A O 1
ATOM 1473 N N . ALA A 1 182 ? 20.520 21.409 4.270 1.00 88.50 182 ALA A N 1
ATOM 1474 C CA . ALA A 1 182 ? 20.896 20.814 2.987 1.00 88.50 182 ALA A CA 1
ATOM 1475 C C . ALA A 1 182 ? 20.337 19.390 2.798 1.00 88.50 182 ALA A C 1
ATOM 1477 O O . ALA A 1 182 ? 20.052 18.990 1.671 1.00 88.50 182 ALA A O 1
ATOM 1478 N N . LEU A 1 183 ? 20.169 18.627 3.883 1.00 87.88 183 LEU A N 1
ATOM 1479 C CA . LEU A 1 183 ? 19.580 17.289 3.847 1.00 87.88 183 LEU A CA 1
ATOM 1480 C C . LEU A 1 183 ? 18.063 17.346 3.626 1.00 87.88 183 LEU A C 1
ATOM 1482 O O . LEU A 1 183 ? 17.553 16.670 2.739 1.00 87.88 183 LEU A O 1
ATOM 1486 N N . HIS A 1 184 ? 17.362 18.225 4.343 1.00 88.06 184 HIS A N 1
ATOM 1487 C CA . HIS A 1 184 ? 15.929 18.462 4.149 1.00 88.06 184 HIS A CA 1
ATOM 1488 C C . HIS A 1 184 ? 15.610 18.960 2.725 1.00 88.06 184 HIS A C 1
ATOM 1490 O O . HIS A 1 184 ? 14.636 18.517 2.121 1.00 88.06 184 HIS A O 1
ATOM 1496 N N . ALA A 1 185 ? 16.477 19.792 2.134 1.00 91.88 185 ALA A N 1
ATOM 1497 C CA . ALA A 1 185 ? 16.344 20.210 0.737 1.00 91.88 185 ALA A CA 1
ATOM 1498 C C . ALA A 1 185 ? 16.456 19.035 -0.263 1.00 91.88 185 ALA A C 1
ATOM 1500 O O . ALA A 1 185 ? 15.711 19.005 -1.244 1.00 91.88 185 ALA A O 1
ATOM 1501 N N . LYS A 1 186 ? 17.329 18.042 -0.009 1.00 92.25 186 LYS A N 1
ATOM 1502 C CA . LYS A 1 186 ? 17.385 16.800 -0.810 1.00 92.25 186 LYS A CA 1
ATOM 1503 C C . LYS A 1 186 ? 16.110 15.969 -0.664 1.00 92.25 186 LYS A C 1
ATOM 1505 O O . LYS A 1 186 ? 15.636 15.414 -1.651 1.00 92.25 186 LYS A O 1
ATOM 1510 N N . ASP A 1 187 ? 15.571 15.861 0.549 1.00 93.44 187 ASP A N 1
ATOM 1511 C CA . ASP A 1 187 ? 14.340 15.104 0.808 1.00 93.44 187 ASP A CA 1
ATOM 1512 C C . ASP A 1 187 ? 13.136 15.733 0.091 1.00 93.44 187 ASP A C 1
ATOM 1514 O O . ASP A 1 187 ? 12.326 15.012 -0.494 1.00 93.44 187 ASP A O 1
ATOM 1518 N N . GLN A 1 188 ? 13.060 17.067 0.054 1.00 93.38 188 GLN A N 1
ATOM 1519 C CA . GLN A 1 188 ? 12.057 17.807 -0.719 1.00 93.38 188 GLN A CA 1
ATOM 1520 C C . GLN A 1 188 ? 12.230 17.612 -2.232 1.00 93.38 188 GLN A C 1
ATOM 1522 O O . GLN A 1 188 ? 11.244 17.373 -2.932 1.00 93.38 188 GLN A O 1
ATOM 1527 N N . GLU A 1 189 ? 13.463 17.641 -2.751 1.00 94.88 189 GLU A N 1
ATOM 1528 C CA . GLU A 1 189 ? 13.743 17.336 -4.164 1.00 94.88 189 GLU A CA 1
ATOM 1529 C C . GLU A 1 189 ? 13.327 15.898 -4.524 1.00 94.88 189 GLU A C 1
ATOM 1531 O O . GLU A 1 189 ? 12.621 15.681 -5.510 1.00 94.88 189 GLU A O 1
ATOM 1536 N N . HIS A 1 190 ? 13.691 14.913 -3.699 1.00 94.62 190 HIS A N 1
ATOM 1537 C CA . HIS A 1 190 ? 13.313 13.505 -3.874 1.00 94.62 190 HIS A CA 1
ATOM 1538 C C . HIS A 1 190 ? 11.792 13.305 -3.805 1.00 94.62 190 HIS A C 1
ATOM 1540 O O . HIS A 1 190 ? 11.219 12.594 -4.634 1.00 94.62 190 HIS A O 1
ATOM 1546 N N . THR A 1 191 ? 11.121 13.984 -2.872 1.00 95.62 191 THR A N 1
ATOM 1547 C CA . THR A 1 191 ? 9.657 13.980 -2.731 1.00 95.62 191 THR A CA 1
ATOM 1548 C C . THR A 1 191 ? 8.975 14.572 -3.966 1.00 95.62 191 THR A C 1
ATOM 1550 O O . THR A 1 191 ? 8.050 13.961 -4.510 1.00 95.62 191 THR A O 1
ATOM 1553 N N . GLN A 1 192 ? 9.468 15.702 -4.484 1.00 96.06 192 GLN A N 1
ATOM 1554 C CA . GLN A 1 192 ? 8.954 16.288 -5.723 1.00 96.06 192 GLN A CA 1
ATOM 1555 C C . GLN A 1 192 ? 9.209 15.373 -6.928 1.00 96.06 192 GLN A C 1
ATOM 1557 O O . GLN A 1 192 ? 8.310 15.198 -7.745 1.00 96.06 192 GLN A O 1
ATOM 1562 N N . LEU A 1 193 ? 10.378 14.731 -7.032 1.00 96.75 193 LEU A N 1
ATOM 1563 C CA . LEU A 1 193 ? 10.676 13.765 -8.100 1.00 96.75 193 LEU A CA 1
ATOM 1564 C C . LEU A 1 193 ? 9.771 12.521 -8.042 1.00 96.75 193 LEU A C 1
ATOM 1566 O O . LEU A 1 193 ? 9.397 11.994 -9.094 1.00 96.75 193 LEU A O 1
ATOM 1570 N N . MET A 1 194 ? 9.379 12.069 -6.847 1.00 97.38 194 MET A N 1
ATOM 1571 C CA . MET A 1 194 ? 8.396 10.993 -6.659 1.00 97.38 194 MET A CA 1
ATOM 1572 C C . MET A 1 194 ? 6.993 11.438 -7.099 1.00 97.38 194 MET A C 1
ATOM 1574 O O . MET A 1 194 ? 6.326 10.722 -7.852 1.00 97.38 194 MET A O 1
ATOM 1578 N N . ALA A 1 195 ? 6.560 12.637 -6.698 1.00 96.94 195 ALA A N 1
ATOM 1579 C CA . ALA A 1 195 ? 5.294 13.227 -7.137 1.00 96.94 195 ALA A CA 1
ATOM 1580 C C . ALA A 1 195 ? 5.241 13.403 -8.667 1.00 96.94 195 ALA A C 1
ATOM 1582 O O . ALA A 1 195 ? 4.265 13.015 -9.307 1.00 96.94 195 ALA A O 1
ATOM 1583 N N . ASP A 1 196 ? 6.320 13.897 -9.272 1.00 96.81 196 ASP A N 1
ATOM 1584 C CA . ASP A 1 196 ? 6.487 14.050 -10.718 1.00 96.81 196 ASP A CA 1
ATOM 1585 C C . ASP A 1 196 ? 6.447 12.705 -11.468 1.00 96.81 196 ASP A C 1
ATOM 1587 O O . ASP A 1 196 ? 5.862 12.607 -12.551 1.00 96.81 196 ASP A O 1
ATOM 1591 N N . ALA A 1 197 ? 7.045 11.653 -10.898 1.00 97.19 197 ALA A N 1
ATOM 1592 C CA . ALA A 1 197 ? 6.988 10.302 -11.449 1.00 97.19 197 ALA A CA 1
ATOM 1593 C C . ALA A 1 197 ? 5.572 9.701 -11.372 1.00 97.19 197 ALA A C 1
ATOM 1595 O O . ALA A 1 197 ? 5.162 8.994 -12.294 1.00 97.19 197 ALA A O 1
ATOM 1596 N N . LEU A 1 198 ? 4.801 9.998 -10.321 1.00 96.88 198 LEU A N 1
ATOM 1597 C CA . LEU A 1 198 ? 3.388 9.612 -10.206 1.00 96.88 198 LEU A CA 1
ATOM 1598 C C . LEU A 1 198 ? 2.494 10.412 -11.168 1.00 96.88 198 LEU A C 1
ATOM 1600 O O . LEU A 1 198 ? 1.629 9.835 -11.828 1.00 96.88 198 LEU A O 1
ATOM 1604 N N . ALA A 1 199 ? 2.725 11.721 -11.294 1.00 95.81 199 ALA A N 1
ATOM 1605 C CA . ALA A 1 199 ? 1.972 12.620 -12.170 1.00 95.81 199 ALA A CA 1
ATOM 1606 C C . ALA A 1 199 ? 2.141 12.293 -13.667 1.00 95.81 199 ALA A C 1
ATOM 1608 O O . ALA A 1 199 ? 1.250 12.583 -14.466 1.00 95.81 199 ALA A O 1
ATOM 1609 N N . ALA A 1 200 ? 3.239 11.631 -14.047 1.00 96.25 200 ALA A N 1
ATOM 1610 C CA . ALA A 1 200 ? 3.468 11.120 -15.400 1.00 96.25 200 ALA A CA 1
ATOM 1611 C C . ALA A 1 200 ? 2.511 9.981 -15.830 1.00 96.25 200 ALA A C 1
ATOM 1613 O O . ALA A 1 200 ? 2.533 9.590 -16.996 1.00 96.25 200 ALA A O 1
ATOM 1614 N N . LEU A 1 201 ? 1.676 9.441 -14.928 1.00 96.50 201 LEU A N 1
ATOM 1615 C CA . LEU A 1 201 ? 0.783 8.303 -15.186 1.00 96.50 201 LEU A CA 1
ATOM 1616 C C . LEU A 1 201 ? -0.705 8.736 -15.251 1.00 96.50 201 LEU A C 1
ATOM 1618 O O . LEU A 1 201 ? -1.415 8.679 -14.243 1.00 96.50 201 LEU A O 1
ATOM 1622 N N . PRO A 1 202 ? -1.245 9.109 -16.430 1.00 93.44 202 PRO A N 1
ATOM 1623 C CA . PRO A 1 202 ? -2.559 9.763 -16.561 1.00 93.44 202 PRO A CA 1
ATOM 1624 C C . PRO A 1 202 ? -3.773 8.856 -16.287 1.00 93.44 202 PRO A C 1
ATOM 1626 O O . PRO A 1 202 ? -4.919 9.311 -16.334 1.00 93.44 202 PRO A O 1
ATOM 1629 N N . HIS A 1 203 ? -3.560 7.559 -16.058 1.00 95.62 203 HIS A N 1
ATOM 1630 C CA . HIS A 1 203 ? -4.607 6.556 -15.824 1.00 95.62 203 HIS A CA 1
ATOM 1631 C C . HIS A 1 203 ? -4.435 5.796 -14.497 1.00 95.62 203 HIS A C 1
ATOM 1633 O O . HIS A 1 203 ? -5.123 4.792 -14.256 1.00 95.62 203 HIS A O 1
ATOM 1639 N N . LEU A 1 204 ? -3.548 6.300 -13.634 1.00 97.12 204 LEU A N 1
ATOM 1640 C CA . LEU A 1 204 ? -3.244 5.747 -12.325 1.00 97.12 204 LEU A CA 1
ATOM 1641 C C . LEU A 1 204 ? -4.465 5.816 -11.395 1.00 97.12 204 LEU A C 1
ATOM 1643 O O . LEU A 1 204 ? -5.144 6.834 -11.294 1.00 97.12 204 LEU A O 1
ATOM 1647 N N . THR A 1 205 ? -4.761 4.696 -10.738 1.00 97.00 205 THR A N 1
ATOM 1648 C CA . THR A 1 205 ? -5.935 4.525 -9.858 1.00 97.00 205 THR A CA 1
ATOM 1649 C C . THR A 1 205 ? -5.621 3.728 -8.595 1.00 97.00 205 THR A C 1
ATOM 1651 O O . THR A 1 205 ? -6.359 3.831 -7.622 1.00 97.00 205 THR A O 1
ATOM 1654 N N . HIS A 1 206 ? -4.546 2.942 -8.595 1.00 98.00 206 HIS A N 1
ATOM 1655 C CA . HIS A 1 206 ? -4.085 2.160 -7.456 1.00 98.00 206 HIS A CA 1
ATOM 1656 C C . HIS A 1 206 ? -2.613 2.506 -7.218 1.00 98.00 206 HIS A C 1
ATOM 1658 O O . HIS A 1 206 ? -1.795 2.355 -8.129 1.00 98.00 206 HIS A O 1
ATOM 1664 N N . VAL A 1 207 ? -2.274 2.973 -6.022 1.00 97.94 207 VAL A N 1
ATOM 1665 C CA . VAL A 1 207 ? -0.887 3.237 -5.618 1.00 97.94 207 VAL A CA 1
ATOM 1666 C C . VAL A 1 207 ? -0.579 2.388 -4.398 1.00 97.94 207 VAL A C 1
ATOM 1668 O O . VAL A 1 207 ? -1.392 2.302 -3.482 1.00 97.94 207 VAL A O 1
ATOM 1671 N N . ALA A 1 208 ? 0.584 1.752 -4.407 1.00 97.94 208 ALA A N 1
ATOM 1672 C CA . ALA A 1 208 ? 1.050 0.928 -3.309 1.00 97.94 208 ALA A CA 1
ATOM 1673 C C . ALA A 1 208 ? 2.479 1.309 -2.925 1.00 97.94 208 ALA A C 1
ATOM 1675 O O . ALA A 1 208 ? 3.342 1.441 -3.795 1.00 97.94 208 ALA A O 1
ATOM 1676 N N . PHE A 1 209 ? 2.736 1.426 -1.630 1.00 98.00 209 PHE A N 1
ATOM 1677 C CA . PHE A 1 209 ? 4.071 1.609 -1.080 1.00 98.00 209 PHE A CA 1
ATOM 1678 C C . PHE A 1 209 ? 4.362 0.503 -0.066 1.00 98.00 209 PHE A C 1
ATOM 1680 O O . PHE A 1 209 ? 3.517 0.170 0.763 1.00 98.00 209 PHE A O 1
ATOM 1687 N N . GLU A 1 210 ? 5.546 -0.096 -0.165 1.00 97.19 210 GLU A N 1
ATOM 1688 C CA . GLU A 1 210 ? 6.017 -1.141 0.745 1.00 97.19 210 GLU A CA 1
ATOM 1689 C C . GLU A 1 210 ? 7.401 -0.769 1.286 1.00 97.19 210 GLU A C 1
ATOM 1691 O O . GLU A 1 210 ? 8.305 -0.458 0.507 1.00 97.19 210 GLU A O 1
ATOM 1696 N N . SER A 1 211 ? 7.565 -0.761 2.609 1.00 95.44 211 SER A N 1
ATOM 1697 C CA . SER A 1 211 ? 8.816 -0.458 3.319 1.00 95.44 211 SER A CA 1
ATOM 1698 C C . SER A 1 211 ? 9.498 0.842 2.867 1.00 95.44 211 SER A C 1
ATOM 1700 O O . SER A 1 211 ? 10.713 0.872 2.709 1.00 95.44 211 SER A O 1
ATOM 1702 N N . SER A 1 212 ? 8.729 1.895 2.567 1.00 95.25 212 SER A N 1
ATOM 1703 C CA . SER A 1 212 ? 9.226 3.109 1.892 1.00 95.25 212 SER A CA 1
ATOM 1704 C C . SER A 1 212 ? 9.002 4.373 2.731 1.00 95.25 212 SER A C 1
ATOM 1706 O O . SER A 1 212 ? 7.854 4.777 2.922 1.00 95.25 212 SER A O 1
ATOM 1708 N N . THR A 1 213 ? 10.077 5.036 3.171 1.00 93.62 213 THR A N 1
ATOM 1709 C CA . THR A 1 213 ? 10.013 6.334 3.889 1.00 93.62 213 THR A CA 1
ATOM 1710 C C . THR A 1 213 ? 9.708 7.527 2.981 1.00 93.62 213 THR A C 1
ATOM 1712 O O . THR A 1 213 ? 9.309 8.579 3.467 1.00 93.62 213 THR A O 1
ATOM 1715 N N . SER A 1 214 ? 9.789 7.361 1.653 1.00 92.44 214 SER A N 1
ATOM 1716 C CA . SER A 1 214 ? 9.378 8.406 0.694 1.00 92.44 214 SER A CA 1
ATOM 1717 C C . SER A 1 214 ? 7.898 8.813 0.823 1.00 92.44 214 SER A C 1
ATOM 1719 O O . SER A 1 214 ? 7.513 9.850 0.293 1.00 92.44 214 SER A O 1
ATOM 1721 N N . VAL A 1 215 ? 7.055 8.017 1.499 1.00 93.62 215 VAL A N 1
ATOM 1722 C CA . VAL A 1 215 ? 5.671 8.398 1.827 1.00 93.62 215 VAL A CA 1
ATOM 1723 C C . VAL A 1 215 ? 5.630 9.071 3.189 1.00 93.62 215 VAL A C 1
ATOM 1725 O O . VAL A 1 215 ? 5.471 8.419 4.217 1.00 93.62 215 VAL A O 1
ATOM 1728 N N . ASN A 1 216 ? 5.741 10.391 3.167 1.00 91.25 216 ASN A N 1
ATOM 1729 C CA . ASN A 1 216 ? 5.705 11.254 4.337 1.00 91.25 216 ASN A CA 1
ATOM 1730 C C . ASN A 1 216 ? 4.558 12.284 4.217 1.00 91.25 216 ASN A C 1
ATOM 1732 O O . ASN A 1 216 ? 3.782 12.297 3.253 1.00 91.25 216 ASN A O 1
ATOM 1736 N N . THR A 1 217 ? 4.477 13.188 5.191 1.00 91.69 217 THR A N 1
ATOM 1737 C CA . THR A 1 217 ? 3.531 14.318 5.218 1.00 91.69 217 THR A CA 1
ATOM 1738 C C . THR A 1 217 ? 3.653 15.269 4.013 1.00 91.69 217 THR A C 1
ATOM 1740 O O . THR A 1 217 ? 2.678 15.942 3.686 1.00 91.69 217 THR A O 1
ATOM 1743 N N . GLU A 1 218 ? 4.801 15.316 3.328 1.00 92.88 218 GLU A N 1
ATOM 1744 C CA . GLU A 1 218 ? 5.021 16.157 2.140 1.00 92.88 218 GLU A CA 1
ATOM 1745 C C . GLU A 1 218 ? 4.550 15.478 0.837 1.00 92.88 218 GLU A C 1
ATOM 1747 O O . GLU A 1 218 ? 3.970 16.147 -0.019 1.00 92.88 218 GLU A O 1
ATOM 1752 N N . LEU A 1 219 ? 4.726 14.156 0.682 1.00 95.38 219 LEU A N 1
ATOM 1753 C CA . LEU A 1 219 ? 4.278 13.424 -0.512 1.00 95.38 219 LEU A CA 1
ATOM 1754 C C . LEU A 1 219 ? 2.759 13.225 -0.540 1.00 95.38 219 LEU A C 1
ATOM 1756 O O . LEU A 1 219 ? 2.154 13.307 -1.611 1.00 95.38 219 LEU A O 1
ATOM 1760 N N . LEU A 1 220 ? 2.129 12.949 0.609 1.00 95.12 220 LEU A N 1
ATOM 1761 C CA . LEU A 1 220 ? 0.699 12.616 0.673 1.00 95.12 220 LEU A CA 1
ATOM 1762 C C . LEU A 1 220 ? -0.205 13.667 -0.026 1.00 95.12 220 LEU A C 1
ATOM 1764 O O . LEU A 1 220 ? -1.027 13.263 -0.853 1.00 95.12 220 LEU A O 1
ATOM 1768 N N . PRO A 1 221 ? -0.052 14.994 0.188 1.00 94.75 221 PRO A N 1
ATOM 1769 C CA . PRO A 1 221 ? -0.840 16.021 -0.510 1.00 94.75 221 PRO A CA 1
ATOM 1770 C C . PRO A 1 221 ? -0.555 16.167 -2.016 1.00 94.75 221 PRO A C 1
ATOM 1772 O O . PRO A 1 221 ? -1.308 16.866 -2.699 1.00 94.75 221 PRO A O 1
ATOM 1775 N N . LEU A 1 222 ? 0.522 15.554 -2.522 1.00 95.50 222 LEU A N 1
ATOM 1776 C CA . LEU A 1 222 ? 0.937 15.577 -3.930 1.00 95.50 222 LEU A CA 1
ATOM 1777 C C . LEU A 1 222 ? 0.469 14.333 -4.712 1.00 95.50 222 LEU A C 1
ATOM 1779 O O . LEU A 1 222 ? 0.639 14.273 -5.932 1.00 95.50 222 LEU A O 1
ATOM 1783 N N . LEU A 1 223 ? -0.130 13.340 -4.042 1.00 95.50 223 LEU A N 1
ATOM 1784 C CA . LEU A 1 223 ? -0.664 12.143 -4.695 1.00 95.50 223 LEU A CA 1
ATOM 1785 C C . LEU A 1 223 ? -1.856 12.474 -5.626 1.00 95.50 223 LEU A C 1
ATOM 1787 O O . LEU A 1 223 ? -2.622 13.404 -5.368 1.00 95.50 223 LEU A O 1
ATOM 1791 N N . PRO A 1 224 ? -2.096 11.698 -6.703 1.00 93.31 224 PRO A N 1
ATOM 1792 C CA . PRO A 1 224 ? -3.211 11.967 -7.612 1.00 93.31 224 PRO A CA 1
ATOM 1793 C C . PRO A 1 224 ? -4.597 11.906 -6.939 1.00 93.31 224 PRO A C 1
ATOM 1795 O O . PRO A 1 224 ? -4.991 10.895 -6.365 1.00 93.31 224 PRO A O 1
ATOM 1798 N N . ARG A 1 225 ? -5.424 12.944 -7.121 1.00 90.62 225 ARG A N 1
ATOM 1799 C CA . ARG A 1 225 ? -6.817 13.014 -6.603 1.00 90.62 225 ARG A CA 1
ATOM 1800 C C . ARG A 1 225 ? -7.800 11.994 -7.207 1.00 90.62 225 ARG A C 1
ATOM 1802 O O . ARG A 1 225 ? -8.953 11.918 -6.794 1.00 90.62 225 ARG A O 1
ATOM 1809 N N . GLY A 1 226 ? -7.370 11.230 -8.211 1.00 89.81 226 GLY A N 1
ATOM 1810 C CA . GLY A 1 226 ? -8.171 10.208 -8.894 1.00 89.81 226 GLY A CA 1
ATOM 1811 C C . GLY A 1 226 ? -8.011 8.784 -8.349 1.00 89.81 226 GLY A C 1
ATOM 1812 O O . GLY A 1 226 ? -8.522 7.852 -8.972 1.00 89.81 226 GLY A O 1
ATOM 1813 N N . LEU A 1 227 ? -7.276 8.591 -7.247 1.00 96.31 227 LEU A N 1
ATOM 1814 C CA . LEU A 1 227 ? -7.022 7.260 -6.695 1.00 96.31 227 LEU A CA 1
ATOM 1815 C C . LEU A 1 227 ? -8.300 6.592 -6.166 1.00 96.31 227 LEU A C 1
ATOM 1817 O O . LEU A 1 227 ? -9.157 7.216 -5.554 1.00 96.31 227 LEU A O 1
ATOM 1821 N N . LYS A 1 228 ? -8.384 5.284 -6.409 1.00 97.44 228 LYS A N 1
ATOM 1822 C CA . LYS A 1 228 ? -9.406 4.349 -5.922 1.00 97.44 228 LYS A CA 1
ATOM 1823 C C . LYS A 1 228 ? -8.853 3.399 -4.865 1.00 97.44 228 LYS A C 1
ATOM 1825 O O . LYS A 1 228 ? -9.613 2.915 -4.037 1.00 97.44 228 LYS A O 1
ATOM 1830 N N . SER A 1 229 ? -7.553 3.116 -4.897 1.00 98.06 229 SER A N 1
ATOM 1831 C CA . SER A 1 229 ? -6.890 2.236 -3.936 1.00 98.06 229 SER A CA 1
ATOM 1832 C C . SER A 1 229 ? -5.571 2.844 -3.492 1.00 98.06 229 SER A C 1
ATOM 1834 O O . SER A 1 229 ? -4.781 3.280 -4.336 1.00 98.06 229 SER A O 1
ATOM 1836 N N . LEU A 1 230 ? -5.325 2.818 -2.186 1.00 98.00 230 LEU A N 1
ATOM 1837 C CA . LEU A 1 230 ? -4.037 3.153 -1.594 1.00 98.00 230 LEU A CA 1
ATOM 1838 C C . LEU A 1 230 ? -3.620 2.032 -0.634 1.00 98.00 230 LEU A C 1
ATOM 1840 O O . LEU A 1 230 ? -4.370 1.684 0.277 1.00 98.00 230 LEU A O 1
ATOM 1844 N N . GLU A 1 231 ? -2.436 1.471 -0.866 1.00 98.19 231 GLU A N 1
ATOM 1845 C CA . GLU A 1 231 ? -1.812 0.460 -0.007 1.00 98.19 231 GLU A CA 1
ATOM 1846 C C . GLU A 1 231 ? -0.556 1.062 0.630 1.00 98.19 231 GLU A C 1
ATOM 1848 O O . GLU A 1 231 ? 0.322 1.567 -0.076 1.00 98.19 231 GLU A O 1
ATOM 1853 N N . LEU A 1 232 ? -0.469 1.005 1.955 1.00 97.94 232 LEU A N 1
ATOM 1854 C CA . LEU A 1 232 ? 0.651 1.493 2.752 1.00 97.94 232 LEU A CA 1
ATOM 1855 C C . LEU A 1 232 ? 1.090 0.352 3.666 1.00 97.94 232 LEU A C 1
ATOM 1857 O O . LEU A 1 232 ? 0.365 -0.022 4.591 1.00 97.94 232 LEU A O 1
ATOM 1861 N N . ILE A 1 233 ? 2.242 -0.239 3.356 1.00 97.12 233 ILE A N 1
ATOM 1862 C CA . ILE A 1 233 ? 2.752 -1.452 3.996 1.00 97.12 233 ILE A CA 1
ATOM 1863 C C . ILE A 1 233 ? 4.134 -1.145 4.578 1.00 97.12 233 ILE A C 1
ATOM 1865 O O . ILE A 1 233 ? 5.059 -0.856 3.826 1.00 97.12 233 ILE A O 1
ATOM 1869 N N . ASN A 1 234 ? 4.304 -1.237 5.896 1.00 95.44 234 ASN A N 1
ATOM 1870 C CA . ASN A 1 234 ? 5.567 -0.958 6.593 1.00 95.44 234 ASN A CA 1
ATOM 1871 C C . ASN A 1 234 ? 6.156 0.443 6.280 1.00 95.44 234 ASN A C 1
ATOM 1873 O O . ASN A 1 234 ? 7.366 0.613 6.156 1.00 95.44 234 ASN A O 1
ATOM 1877 N N . CYS A 1 235 ? 5.306 1.459 6.118 1.00 95.00 235 CYS A N 1
ATOM 1878 C CA . CYS A 1 235 ? 5.716 2.857 5.982 1.00 95.00 235 CYS A CA 1
ATOM 1879 C C . CYS A 1 235 ? 5.749 3.529 7.365 1.00 95.00 235 CYS A C 1
ATOM 1881 O O . CYS A 1 235 ? 4.748 3.539 8.082 1.00 95.00 235 CYS A O 1
ATOM 1883 N N . TRP A 1 236 ? 6.905 4.076 7.751 1.00 88.88 236 TRP A N 1
ATOM 1884 C CA . TRP A 1 236 ? 7.136 4.582 9.113 1.00 88.88 236 TRP A CA 1
ATOM 1885 C C . TRP A 1 236 ? 6.785 6.069 9.285 1.00 88.88 236 TRP A C 1
ATOM 1887 O O . TRP A 1 236 ? 6.304 6.454 10.343 1.00 88.88 236 TRP A O 1
ATOM 1897 N N . GLU A 1 237 ? 6.929 6.884 8.235 1.00 90.38 237 GLU A N 1
ATOM 1898 C CA . GLU A 1 237 ? 6.725 8.350 8.252 1.00 90.38 237 GLU A CA 1
ATOM 1899 C C . GLU A 1 237 ? 5.244 8.799 8.220 1.00 90.38 237 GLU A C 1
ATOM 1901 O O . GLU A 1 237 ? 4.937 9.974 7.998 1.00 90.38 237 GLU A O 1
ATOM 1906 N N . ILE A 1 238 ? 4.296 7.870 8.393 1.00 93.81 238 ILE A N 1
ATOM 1907 C CA . ILE A 1 238 ? 2.859 8.121 8.206 1.00 93.81 238 ILE A CA 1
ATOM 1908 C C . ILE A 1 238 ? 2.158 8.179 9.562 1.00 93.81 238 ILE A C 1
ATOM 1910 O O . ILE A 1 238 ? 1.881 7.149 10.175 1.00 93.81 238 ILE A O 1
ATOM 1914 N N . THR A 1 239 ? 1.829 9.393 10.001 1.00 94.94 239 THR A N 1
ATOM 1915 C CA . THR A 1 239 ? 1.055 9.640 11.224 1.00 94.94 239 THR A CA 1
ATOM 1916 C C . THR A 1 239 ? -0.431 9.814 10.915 1.00 94.94 239 THR A C 1
ATOM 1918 O O . THR A 1 239 ? -0.833 10.192 9.811 1.00 94.94 239 THR A O 1
ATOM 1921 N N . SER A 1 240 ? -1.282 9.591 11.915 1.00 94.88 240 SER A N 1
ATOM 1922 C CA . SER A 1 240 ? -2.736 9.741 11.770 1.00 94.88 240 SER A CA 1
ATOM 1923 C C . SER A 1 240 ? -3.184 11.175 11.458 1.00 94.88 240 SER A C 1
ATOM 1925 O O . SER A 1 240 ? -4.237 11.361 10.851 1.00 94.88 240 SER A O 1
ATOM 1927 N N . GLU A 1 241 ? -2.399 12.193 11.828 1.00 94.06 241 GLU A N 1
ATOM 1928 C CA . GLU A 1 241 ? -2.688 13.607 11.544 1.00 94.06 241 GLU A CA 1
ATOM 1929 C C . GLU A 1 241 ? -2.483 13.943 10.057 1.00 94.06 241 GLU A C 1
ATOM 1931 O O . GLU A 1 241 ? -3.388 14.479 9.400 1.00 94.06 241 GLU A O 1
ATOM 1936 N N . SER A 1 242 ? -1.325 13.575 9.494 1.00 94.38 242 SER A N 1
ATOM 1937 C CA . SER A 1 242 ? -1.047 13.788 8.071 1.00 94.38 242 SER A CA 1
ATOM 1938 C C . SER A 1 242 ? -1.925 12.894 7.196 1.00 94.38 242 SER A C 1
ATOM 1940 O O . SER A 1 242 ? -2.463 13.360 6.187 1.00 94.38 242 SER A O 1
ATOM 1942 N N . PHE A 1 243 ? -2.192 11.659 7.632 1.00 96.38 243 PHE A N 1
ATOM 1943 C CA . PHE A 1 243 ? -3.124 10.767 6.950 1.00 96.38 243 PHE A CA 1
ATOM 1944 C C . PHE A 1 243 ? -4.572 11.290 6.985 1.00 96.38 243 PHE A C 1
ATOM 1946 O O . PHE A 1 243 ? -5.222 11.317 5.943 1.00 96.38 243 PHE A O 1
ATOM 1953 N N . SER A 1 244 ? -5.075 11.813 8.111 1.00 95.94 244 SER A N 1
ATOM 1954 C CA . SER A 1 244 ? -6.408 12.456 8.163 1.00 95.94 244 SER A CA 1
ATOM 1955 C C . SER A 1 244 ? -6.513 13.647 7.206 1.00 95.94 244 SER A C 1
ATOM 1957 O O . SER A 1 244 ? -7.499 13.787 6.478 1.00 95.94 244 SER A O 1
ATOM 1959 N N . SER A 1 245 ? -5.474 14.483 7.162 1.00 95.25 245 SER A N 1
ATOM 1960 C CA . SER A 1 245 ? -5.390 15.646 6.266 1.00 95.25 245 SER A CA 1
ATOM 1961 C C . SER A 1 245 ? -5.378 15.236 4.785 1.00 95.25 245 SER A C 1
ATOM 1963 O O . SER A 1 245 ? -6.024 15.870 3.942 1.00 95.25 245 SER A O 1
ATOM 1965 N N . PHE A 1 246 ? -4.710 14.125 4.468 1.00 96.00 246 PHE A N 1
ATOM 1966 C CA . PHE A 1 246 ? -4.755 13.486 3.156 1.00 96.00 246 PHE A CA 1
ATOM 1967 C C . PHE A 1 246 ? -6.152 12.945 2.818 1.00 96.00 246 PHE A C 1
ATOM 1969 O O . PHE A 1 246 ? -6.690 13.272 1.758 1.00 96.00 246 PHE A O 1
ATOM 1976 N N . LEU A 1 247 ? -6.786 12.178 3.713 1.00 96.19 247 LEU A N 1
ATOM 1977 C CA . LEU A 1 247 ? -8.119 11.617 3.472 1.00 96.19 247 LEU A CA 1
ATOM 1978 C C . LEU A 1 247 ? -9.153 12.725 3.211 1.00 96.19 247 LEU A C 1
ATOM 1980 O O . LEU A 1 247 ? -9.942 12.612 2.274 1.00 96.19 247 LEU A O 1
ATOM 1984 N N . LEU A 1 248 ? -9.116 13.832 3.960 1.00 95.25 248 LEU A N 1
ATOM 1985 C CA . LEU A 1 248 ? -10.014 14.980 3.759 1.00 95.25 248 LEU A CA 1
ATOM 1986 C C . LEU A 1 248 ? -9.850 15.679 2.394 1.00 95.25 248 LEU A C 1
ATOM 1988 O O . LEU A 1 248 ? -10.765 16.378 1.959 1.00 95.25 248 LEU A O 1
ATOM 1992 N N . THR A 1 249 ? -8.710 15.512 1.716 1.00 94.19 249 THR A N 1
ATOM 1993 C CA . THR A 1 249 ? -8.390 16.197 0.448 1.00 94.19 249 THR A CA 1
ATOM 1994 C C . THR A 1 249 ? -8.383 15.278 -0.778 1.00 94.19 249 THR A C 1
ATOM 1996 O O . THR A 1 249 ? -8.656 15.744 -1.886 1.00 94.19 249 THR A O 1
ATOM 1999 N N . HIS A 1 250 ? -8.112 13.984 -0.590 1.00 94.19 250 HIS A N 1
ATOM 2000 C CA . HIS A 1 250 ? -7.938 12.987 -1.655 1.00 94.19 250 HIS A CA 1
ATOM 2001 C C . HIS A 1 250 ? -8.839 11.747 -1.487 1.00 94.19 250 HIS A C 1
ATOM 2003 O O . HIS A 1 250 ? -8.988 10.970 -2.426 1.00 94.19 250 HIS A O 1
ATOM 2009 N N . GLY A 1 251 ? -9.479 11.560 -0.328 1.00 92.94 251 GLY A N 1
ATOM 2010 C CA . GLY A 1 251 ? -10.212 10.337 0.020 1.00 92.94 251 GLY A CA 1
ATOM 2011 C C . GLY A 1 251 ? -11.564 10.133 -0.670 1.00 92.94 251 GLY A C 1
ATOM 2012 O O . GLY A 1 251 ? -12.081 9.017 -0.682 1.00 92.94 251 GLY A O 1
ATOM 2013 N N . HIS A 1 252 ? -12.143 11.166 -1.291 1.00 94.50 252 HIS A N 1
ATOM 2014 C CA . HIS A 1 252 ? -13.508 11.102 -1.834 1.00 94.50 252 HIS A CA 1
ATOM 2015 C C . HIS A 1 252 ? -13.691 10.029 -2.930 1.00 94.50 252 HIS A C 1
ATOM 2017 O O . HIS A 1 252 ? -14.793 9.506 -3.112 1.00 94.50 252 HIS A O 1
ATOM 2023 N N . SER A 1 253 ? -12.636 9.704 -3.677 1.00 95.44 253 SER A N 1
ATOM 2024 C CA . SER A 1 253 ? -12.619 8.695 -4.748 1.00 95.44 253 SER A CA 1
ATOM 2025 C C . SER A 1 253 ? -12.125 7.313 -4.297 1.00 95.44 253 SER A C 1
ATOM 2027 O O . SER A 1 253 ? -12.241 6.364 -5.077 1.00 95.44 253 SER A O 1
ATOM 2029 N N . LEU A 1 254 ? -11.630 7.173 -3.059 1.00 97.19 254 LEU A N 1
ATOM 2030 C CA . LEU A 1 254 ? -11.113 5.907 -2.544 1.00 97.19 254 LEU A CA 1
ATOM 2031 C C . LEU A 1 254 ? -12.238 4.885 -2.338 1.00 97.19 254 LEU A C 1
ATOM 2033 O O . LEU A 1 254 ? -13.271 5.161 -1.730 1.00 97.19 254 LEU A O 1
ATOM 2037 N N . GLU A 1 255 ? -11.991 3.684 -2.847 1.00 97.44 255 GLU A N 1
ATOM 2038 C CA . GLU A 1 255 ? -12.827 2.486 -2.771 1.00 97.44 255 GLU A CA 1
ATOM 2039 C C . GLU A 1 255 ? -12.147 1.399 -1.915 1.00 97.44 255 GLU A C 1
ATOM 2041 O O . GLU A 1 255 ? -12.849 0.598 -1.301 1.00 97.44 255 GLU A O 1
ATOM 2046 N N . SER A 1 256 ? -10.812 1.406 -1.808 1.00 98.12 256 SER A N 1
ATOM 2047 C CA . SER A 1 256 ? -10.017 0.474 -0.996 1.00 98.12 256 SER A CA 1
ATOM 2048 C C . SER A 1 256 ? -8.873 1.177 -0.247 1.00 98.12 256 SER A C 1
ATOM 2050 O O . SER A 1 256 ? -8.182 2.032 -0.811 1.00 98.12 256 SER A O 1
ATOM 2052 N N . LEU A 1 257 ? -8.659 0.789 1.011 1.00 98.12 257 LEU A N 1
ATOM 2053 C CA . LEU A 1 257 ? -7.522 1.169 1.852 1.00 98.12 257 LEU A CA 1
ATOM 2054 C C . LEU A 1 257 ? -6.902 -0.079 2.492 1.00 98.12 257 LEU A C 1
ATOM 2056 O O . LEU A 1 257 ? -7.601 -0.838 3.163 1.00 98.12 257 LEU A O 1
ATOM 2060 N N . GLU A 1 258 ? -5.591 -0.248 2.328 1.00 98.12 258 GLU A N 1
ATOM 2061 C CA . GLU A 1 258 ? -4.804 -1.318 2.955 1.00 98.12 258 GLU A CA 1
ATOM 2062 C C . GLU A 1 258 ? -3.648 -0.706 3.760 1.00 98.12 258 GLU A C 1
ATOM 2064 O O . GLU A 1 258 ? -2.799 -0.014 3.199 1.00 98.12 258 GLU A O 1
ATOM 2069 N N . LEU A 1 259 ? -3.640 -0.915 5.078 1.00 97.75 259 LEU A N 1
ATOM 2070 C CA . LEU A 1 259 ? -2.785 -0.210 6.039 1.00 97.75 259 LEU A CA 1
ATOM 2071 C C . LEU A 1 259 ? -2.069 -1.225 6.948 1.00 97.75 259 LEU A C 1
ATOM 2073 O O . LEU A 1 259 ? -2.523 -1.532 8.050 1.00 97.75 259 LEU A O 1
ATOM 2077 N N . HIS A 1 260 ? -0.959 -1.792 6.484 1.00 96.62 260 HIS A N 1
ATOM 2078 C CA . HIS A 1 260 ? -0.278 -2.908 7.151 1.00 96.62 260 HIS A CA 1
ATOM 2079 C C . HIS A 1 260 ? 1.062 -2.478 7.770 1.00 96.62 260 HIS A C 1
ATOM 2081 O O . HIS A 1 260 ? 1.850 -1.793 7.131 1.00 96.62 260 HIS A O 1
ATOM 2087 N N . SER A 1 261 ? 1.348 -2.884 9.010 1.00 94.50 261 SER A N 1
ATOM 2088 C CA . SER A 1 261 ? 2.650 -2.711 9.690 1.00 94.50 261 SER A CA 1
ATOM 2089 C C . SER A 1 261 ? 3.198 -1.271 9.804 1.00 94.50 261 SER A C 1
ATOM 2091 O O . SER A 1 261 ? 4.393 -1.084 10.014 1.00 94.50 261 SER A O 1
ATOM 2093 N N . ASN A 1 262 ? 2.364 -0.233 9.692 1.00 95.31 262 ASN A N 1
ATOM 2094 C CA . ASN A 1 262 ? 2.802 1.172 9.754 1.00 95.31 262 ASN A CA 1
ATOM 2095 C C . ASN A 1 262 ? 2.977 1.635 11.221 1.00 95.31 262 ASN A C 1
ATOM 2097 O O . ASN A 1 262 ? 1.985 1.915 11.896 1.00 95.31 262 ASN A O 1
ATOM 2101 N N . GLN A 1 263 ? 4.209 1.661 11.753 1.00 93.31 263 GLN A N 1
ATOM 2102 C CA . GLN A 1 263 ? 4.474 1.840 13.202 1.00 93.31 263 GLN A CA 1
ATOM 2103 C C . GLN A 1 263 ? 3.990 3.171 13.805 1.00 93.31 263 GLN A C 1
ATOM 2105 O O . GLN A 1 263 ? 3.672 3.202 14.993 1.00 93.31 263 GLN A O 1
ATOM 2110 N N . ALA A 1 264 ? 3.892 4.246 13.017 1.00 94.12 264 ALA A N 1
ATOM 2111 C CA . ALA A 1 264 ? 3.423 5.561 13.473 1.00 94.12 264 ALA A CA 1
ATOM 2112 C C . ALA A 1 264 ? 1.913 5.817 13.265 1.00 94.12 264 ALA A C 1
ATOM 2114 O O . ALA A 1 264 ? 1.406 6.871 13.658 1.00 94.12 264 ALA A O 1
ATOM 2115 N N . LEU A 1 265 ? 1.181 4.873 12.661 1.00 95.56 265 LEU A N 1
ATOM 2116 C CA . LEU A 1 265 ? -0.224 5.051 12.290 1.00 95.56 265 LEU A CA 1
ATOM 2117 C C . LEU A 1 265 ? -1.156 4.381 13.308 1.00 95.56 265 LEU A C 1
ATOM 2119 O O . LEU A 1 265 ? -1.338 3.162 13.292 1.00 95.56 265 LEU A O 1
ATOM 2123 N N . ASN A 1 266 ? -1.777 5.191 14.167 1.00 95.31 266 ASN A N 1
ATOM 2124 C CA . ASN A 1 266 ? -2.843 4.747 15.067 1.00 95.31 266 ASN A CA 1
ATOM 2125 C C . ASN A 1 266 ? -4.235 4.890 14.402 1.00 95.31 266 ASN A C 1
ATOM 2127 O O . ASN A 1 266 ? -4.332 5.166 13.207 1.00 95.31 266 ASN A O 1
ATOM 2131 N N . LEU A 1 267 ? -5.331 4.686 15.139 1.00 96.75 267 LEU A N 1
ATOM 2132 C CA . LEU A 1 267 ? -6.700 4.707 14.603 1.00 96.75 267 LEU A CA 1
ATOM 2133 C C . LEU A 1 267 ? -7.414 6.071 14.683 1.00 96.75 267 LEU A C 1
ATOM 2135 O O . LEU A 1 267 ? -8.570 6.152 14.264 1.00 96.75 267 LEU A O 1
ATOM 2139 N N . SER A 1 268 ? -6.793 7.153 15.169 1.00 96.19 268 SER A N 1
ATOM 2140 C CA . SER A 1 268 ? -7.509 8.433 15.356 1.00 96.19 268 SER A CA 1
ATOM 2141 C C . SER A 1 268 ? -8.082 9.017 14.054 1.00 96.19 268 SER A C 1
ATOM 2143 O O . SER A 1 268 ? -9.121 9.686 14.071 1.00 96.19 268 SER A O 1
ATOM 2145 N N . PHE A 1 269 ? -7.498 8.675 12.896 1.00 96.38 269 PHE A N 1
ATOM 2146 C CA . PHE A 1 269 ? -8.018 9.064 11.579 1.00 96.38 269 PHE A CA 1
ATOM 2147 C C . PHE A 1 269 ? -9.432 8.532 11.290 1.00 96.38 269 PHE A C 1
ATOM 2149 O O . PHE A 1 269 ? -10.167 9.143 10.503 1.00 96.38 269 PHE A O 1
ATOM 2156 N N . LEU A 1 270 ? -9.860 7.444 11.951 1.00 97.00 270 LEU A N 1
ATOM 2157 C CA . LEU A 1 270 ? -11.210 6.887 11.817 1.00 97.00 270 LEU A CA 1
ATOM 2158 C C . LEU A 1 270 ? -12.302 7.909 12.168 1.00 97.00 270 LEU A C 1
ATOM 2160 O O . LEU A 1 270 ? -13.391 7.846 11.601 1.00 97.00 270 LEU A O 1
ATOM 2164 N N . THR A 1 271 ? -12.019 8.886 13.035 1.00 96.12 271 THR A N 1
ATOM 2165 C CA . THR A 1 271 ? -12.942 9.990 13.374 1.00 96.12 271 THR A CA 1
ATOM 2166 C C . THR A 1 271 ? -13.359 10.830 12.157 1.00 96.12 271 THR A C 1
ATOM 2168 O O . THR A 1 271 ? -14.461 11.388 12.120 1.00 96.12 271 THR A O 1
ATOM 2171 N N . THR A 1 272 ? -12.503 10.906 11.130 1.00 95.12 272 THR A N 1
ATOM 2172 C CA . THR A 1 272 ? -12.747 11.664 9.890 1.00 95.12 272 THR A CA 1
ATOM 2173 C C . THR A 1 272 ? -13.214 10.786 8.726 1.00 95.12 272 THR A C 1
ATOM 2175 O O . THR A 1 272 ? -13.891 11.285 7.821 1.00 95.12 272 THR A O 1
ATOM 2178 N N . LEU A 1 273 ? -12.902 9.485 8.762 1.00 95.81 273 LEU A N 1
ATOM 2179 C CA . LEU A 1 273 ? -13.001 8.547 7.638 1.00 95.81 273 LEU A CA 1
ATOM 2180 C C . LEU A 1 273 ? -14.364 8.573 6.925 1.00 95.81 273 LEU A C 1
ATOM 2182 O O . LEU A 1 273 ? -14.414 8.733 5.707 1.00 95.81 273 LEU A O 1
ATOM 2186 N N . GLY A 1 274 ? -15.469 8.475 7.665 1.00 92.88 274 GLY A N 1
ATOM 2187 C CA . GLY A 1 274 ? -16.832 8.449 7.119 1.00 92.88 274 GLY A CA 1
ATOM 2188 C C . GLY A 1 274 ? -17.269 9.737 6.415 1.00 92.88 274 GLY A C 1
ATOM 2189 O O . GLY A 1 274 ? -18.149 9.691 5.555 1.00 92.88 274 GLY A O 1
ATOM 2190 N N . LYS A 1 275 ? -16.637 10.875 6.732 1.00 93.31 275 LYS A N 1
ATOM 2191 C CA . LYS A 1 275 ? -16.837 12.162 6.039 1.00 93.31 275 LYS A CA 1
ATOM 2192 C C . LYS A 1 275 ? -15.887 12.314 4.850 1.00 93.31 275 LYS A C 1
ATOM 2194 O O . LYS A 1 275 ? -16.277 12.855 3.821 1.00 93.31 275 LYS A O 1
ATOM 2199 N N . ALA A 1 276 ? -14.651 11.845 5.009 1.00 95.44 276 ALA A N 1
ATOM 2200 C CA . ALA A 1 276 ? -13.574 11.970 4.034 1.00 95.44 276 ALA A CA 1
ATOM 2201 C C . ALA A 1 276 ? -13.719 11.012 2.835 1.00 95.44 276 ALA A C 1
ATOM 2203 O O . ALA A 1 276 ? -13.467 11.397 1.694 1.00 95.44 276 ALA A O 1
ATOM 2204 N N . CYS A 1 277 ? -14.141 9.769 3.089 1.00 96.44 277 CYS A N 1
ATOM 2205 C CA . CYS A 1 277 ? -14.106 8.662 2.129 1.00 96.44 277 CYS A CA 1
ATOM 2206 C C . CYS A 1 277 ? -15.496 8.021 1.914 1.00 96.44 277 CYS A C 1
ATOM 2208 O O . CYS A 1 277 ? -15.670 6.828 2.170 1.00 96.44 277 CYS A O 1
ATOM 2210 N N . PRO A 1 278 ? -16.517 8.762 1.431 1.00 94.88 278 PRO A N 1
ATOM 2211 C CA . PRO A 1 278 ? -17.882 8.246 1.253 1.00 94.88 278 PRO A CA 1
ATOM 2212 C C . PRO A 1 278 ? -18.000 7.082 0.250 1.00 94.88 278 PRO A C 1
ATOM 2214 O O . PRO A 1 278 ? -19.016 6.382 0.241 1.00 94.88 278 PRO A O 1
ATOM 2217 N N . CYS A 1 279 ? -16.986 6.874 -0.598 1.00 95.88 279 CYS A N 1
ATOM 2218 C CA . CYS A 1 279 ? -16.924 5.783 -1.572 1.00 95.88 279 CYS A CA 1
ATOM 2219 C C . CYS A 1 279 ? -16.272 4.495 -1.043 1.00 95.88 279 CYS A C 1
ATOM 2221 O O . CYS A 1 279 ? -16.369 3.474 -1.726 1.00 95.88 279 CYS A O 1
ATOM 2223 N N . LEU A 1 280 ? -15.652 4.522 0.145 1.00 97.56 280 LEU A N 1
ATOM 2224 C CA . LEU A 1 280 ? -14.821 3.423 0.636 1.00 97.56 280 LEU A CA 1
ATOM 2225 C C . LEU A 1 280 ? -15.642 2.144 0.831 1.00 97.56 280 LEU A C 1
ATOM 2227 O O . LEU A 1 280 ? -16.656 2.147 1.532 1.00 97.56 280 LEU A O 1
ATOM 2231 N N . ALA A 1 281 ? -15.177 1.058 0.217 1.00 97.19 281 ALA A N 1
ATOM 2232 C CA . ALA A 1 281 ? -15.782 -0.265 0.262 1.00 97.19 281 ALA A CA 1
ATOM 2233 C C . ALA A 1 281 ? -14.914 -1.275 1.029 1.00 97.19 281 ALA A C 1
ATOM 2235 O O . ALA A 1 281 ? -15.471 -2.156 1.680 1.00 97.19 281 ALA A O 1
ATOM 2236 N N . GLU A 1 282 ? -13.587 -1.149 1.011 1.00 98.12 282 GLU A N 1
ATOM 2237 C CA . GLU A 1 282 ? -12.686 -2.008 1.789 1.00 98.12 282 GLU A CA 1
ATOM 2238 C C . GLU A 1 282 ? -11.746 -1.176 2.668 1.00 98.12 282 GLU A C 1
ATOM 2240 O O . GLU A 1 282 ? -11.096 -0.248 2.189 1.00 98.12 282 GLU A O 1
ATOM 2245 N N . LEU A 1 283 ? -11.675 -1.524 3.955 1.00 98.19 283 LEU A N 1
ATOM 2246 C CA . LEU A 1 283 ? -10.642 -1.075 4.885 1.00 98.19 283 LEU A CA 1
ATOM 2247 C C . LEU A 1 283 ? -9.992 -2.306 5.520 1.00 98.19 283 LEU A C 1
ATOM 2249 O O . LEU A 1 283 ? -10.651 -3.052 6.250 1.00 98.19 283 LEU A O 1
ATOM 2253 N N . ARG A 1 284 ? -8.703 -2.491 5.234 1.00 98.38 284 ARG A N 1
ATOM 2254 C CA . ARG A 1 284 ? -7.850 -3.559 5.763 1.00 98.38 284 ARG A CA 1
ATOM 2255 C C . ARG A 1 284 ? -6.720 -2.940 6.571 1.00 98.38 284 ARG A C 1
ATOM 2257 O O . ARG A 1 284 ? -6.057 -2.022 6.089 1.00 98.38 284 ARG A O 1
ATOM 2264 N N . MET A 1 285 ? -6.514 -3.405 7.795 1.00 97.19 285 MET A N 1
ATOM 2265 C CA . MET A 1 285 ? -5.472 -2.892 8.682 1.00 97.19 285 MET A CA 1
ATOM 2266 C C . MET A 1 285 ? -4.911 -4.026 9.537 1.00 97.19 285 MET A C 1
ATOM 2268 O O . MET A 1 285 ? -5.665 -4.780 10.137 1.00 97.19 285 MET A O 1
ATOM 2272 N N . ASN A 1 286 ? -3.591 -4.164 9.608 1.00 94.94 286 ASN A N 1
ATOM 2273 C CA . ASN A 1 286 ? -2.937 -5.226 10.371 1.00 94.94 286 ASN A CA 1
ATOM 2274 C C . ASN A 1 286 ? -1.716 -4.627 11.061 1.00 94.94 286 ASN A C 1
ATOM 2276 O O . ASN A 1 286 ? -0.784 -4.166 10.399 1.00 94.94 286 ASN A O 1
ATOM 2280 N N . LEU A 1 287 ? -1.752 -4.605 12.392 1.00 93.19 287 LEU A N 1
ATOM 2281 C CA . LEU A 1 287 ? -0.751 -3.958 13.243 1.00 93.19 287 LEU A CA 1
ATOM 2282 C C . LEU A 1 287 ? 0.222 -4.968 13.865 1.00 93.19 287 LEU A C 1
ATOM 2284 O O . LEU A 1 287 ? 0.721 -4.789 14.977 1.00 93.19 287 LEU A O 1
ATOM 2288 N N . LEU A 1 288 ? 0.506 -6.044 13.123 1.00 91.81 288 LEU A N 1
ATOM 2289 C CA . LEU A 1 288 ? 1.725 -6.812 13.314 1.00 91.81 288 LEU A CA 1
ATOM 2290 C C . LEU A 1 288 ? 2.907 -5.994 12.788 1.00 91.81 288 LEU A C 1
ATOM 2292 O O . LEU A 1 288 ? 2.923 -5.562 11.633 1.00 91.81 288 LEU A O 1
ATOM 2296 N N . TYR A 1 289 ? 3.903 -5.822 13.644 1.00 91.12 289 TYR A N 1
ATOM 2297 C CA . TYR A 1 289 ? 5.161 -5.159 13.335 1.00 91.12 289 TYR A CA 1
ATOM 2298 C C . TYR A 1 289 ? 6.306 -6.162 13.447 1.00 91.12 289 TYR A C 1
ATOM 2300 O O . TYR A 1 289 ? 6.174 -7.203 14.097 1.00 91.12 289 TYR A O 1
ATOM 2308 N N . TYR A 1 290 ? 7.423 -5.844 12.806 1.00 88.50 290 TYR A N 1
ATOM 2309 C CA . TYR A 1 290 ? 8.592 -6.711 12.732 1.00 88.50 290 TYR A CA 1
ATOM 2310 C C . TYR A 1 290 ? 9.746 -6.088 13.510 1.00 88.50 290 TYR A C 1
ATOM 2312 O O . TYR A 1 290 ? 9.834 -4.867 13.617 1.00 88.50 290 TYR A O 1
ATOM 2320 N N . ARG A 1 291 ? 10.619 -6.927 14.069 1.00 86.12 291 ARG A N 1
ATOM 2321 C CA . ARG A 1 291 ? 11.857 -6.465 14.698 1.00 86.12 291 ARG A CA 1
ATOM 2322 C C . ARG A 1 291 ? 12.903 -6.314 13.611 1.00 86.12 291 ARG A C 1
ATOM 2324 O O . ARG A 1 291 ? 13.235 -7.303 12.951 1.00 86.12 291 ARG A O 1
ATOM 2331 N N . HIS A 1 292 ? 13.424 -5.109 13.427 1.00 78.38 292 HIS A N 1
ATOM 2332 C CA . HIS A 1 292 ? 14.445 -4.814 12.420 1.00 78.38 292 HIS A CA 1
ATOM 2333 C C . HIS A 1 292 ? 15.798 -5.385 12.851 1.00 78.38 292 HIS A C 1
ATOM 2335 O O . HIS A 1 292 ? 16.566 -5.881 12.024 1.00 78.38 292 HIS A O 1
ATOM 2341 N N . HIS A 1 293 ? 16.044 -5.400 14.162 1.00 77.56 293 HIS A N 1
ATOM 2342 C CA . HIS A 1 293 ? 17.234 -5.963 14.782 1.00 77.56 293 HIS A CA 1
ATOM 2343 C C . HIS A 1 293 ? 16.947 -7.346 15.383 1.00 77.56 293 HIS A C 1
ATOM 2345 O O . HIS A 1 293 ? 15.977 -7.549 16.105 1.00 77.56 293 HIS A O 1
ATOM 2351 N N . GLU A 1 294 ? 17.829 -8.319 15.145 1.00 75.44 294 GLU A N 1
ATOM 2352 C CA . GLU A 1 294 ? 17.645 -9.692 15.647 1.00 75.44 294 GLU A CA 1
ATOM 2353 C C . GLU A 1 294 ? 17.686 -9.789 17.187 1.00 75.44 294 GLU A C 1
ATOM 2355 O O . GLU A 1 294 ? 16.977 -10.611 17.773 1.00 75.44 294 GLU A O 1
ATOM 2360 N N . PHE A 1 295 ? 18.468 -8.916 17.834 1.00 76.31 295 PHE A N 1
ATOM 2361 C CA . PHE A 1 295 ? 18.784 -8.948 19.272 1.00 76.31 295 PHE A CA 1
ATOM 2362 C C . PHE A 1 295 ? 18.128 -7.836 20.108 1.00 76.31 295 PHE A C 1
ATOM 2364 O O . PHE A 1 295 ? 18.350 -7.777 21.316 1.00 76.31 295 PHE A O 1
ATOM 2371 N N . LEU A 1 296 ? 17.347 -6.951 19.486 1.00 76.75 296 LEU A N 1
ATOM 2372 C CA . LEU A 1 296 ? 16.573 -5.907 20.164 1.00 76.75 296 LEU A CA 1
ATOM 2373 C C . LEU A 1 296 ? 15.089 -6.108 19.840 1.00 76.75 296 LEU A C 1
ATOM 2375 O O . LEU A 1 296 ? 14.752 -6.729 18.833 1.00 76.75 296 LEU A O 1
ATOM 2379 N N . ASP A 1 297 ? 14.207 -5.614 20.705 1.00 76.50 297 ASP A N 1
ATOM 2380 C CA . ASP A 1 297 ? 12.778 -5.544 20.407 1.00 76.50 297 ASP A CA 1
ATOM 2381 C C . ASP A 1 297 ? 12.418 -4.097 20.070 1.00 76.50 297 ASP A C 1
ATOM 2383 O O . ASP A 1 297 ? 12.174 -3.271 20.945 1.00 76.50 297 ASP A O 1
ATOM 2387 N N . ASP A 1 298 ? 12.480 -3.791 18.777 1.00 81.75 298 ASP A N 1
ATOM 2388 C CA . ASP A 1 298 ? 12.083 -2.521 18.168 1.00 81.75 298 ASP A CA 1
ATOM 2389 C C . ASP A 1 298 ? 10.763 -2.656 17.383 1.00 81.75 298 ASP A C 1
ATOM 2391 O O . ASP A 1 298 ? 10.442 -1.824 16.534 1.00 81.75 298 ASP A O 1
ATOM 2395 N N . SER A 1 299 ? 9.977 -3.698 17.693 1.00 84.75 299 SER A N 1
ATOM 2396 C CA . SER A 1 299 ? 8.651 -3.929 17.107 1.00 84.75 299 SER A CA 1
ATOM 2397 C C . SER A 1 299 ? 7.528 -3.134 17.784 1.00 84.75 299 SER A C 1
ATOM 2399 O O . SER A 1 299 ? 6.373 -3.229 17.367 1.00 84.75 299 SER A O 1
ATOM 2401 N N . ASP A 1 300 ? 7.815 -2.350 18.827 1.00 87.88 300 ASP A N 1
ATOM 2402 C CA . ASP A 1 300 ? 6.812 -1.525 19.508 1.00 87.88 300 ASP A CA 1
ATOM 2403 C C . ASP A 1 300 ? 6.300 -0.351 18.641 1.00 87.88 300 ASP A C 1
ATOM 2405 O O . ASP A 1 300 ? 6.941 0.018 17.653 1.00 87.88 300 ASP A O 1
ATOM 2409 N N . PRO A 1 301 ? 5.091 0.180 18.911 1.00 91.56 301 PRO A N 1
ATOM 2410 C CA . PRO A 1 301 ? 4.480 1.207 18.078 1.00 91.56 301 PRO A CA 1
ATOM 2411 C C . PRO A 1 301 ? 4.993 2.593 18.478 1.00 91.56 301 PRO A C 1
ATOM 2413 O O . PRO A 1 301 ? 5.306 2.838 19.642 1.00 91.56 301 PRO A O 1
ATOM 2416 N N . PHE A 1 302 ? 5.011 3.543 17.545 1.00 91.69 302 PHE A N 1
ATOM 2417 C CA . PHE A 1 302 ? 5.450 4.920 17.821 1.00 91.69 302 PHE A CA 1
ATOM 2418 C C . PHE A 1 302 ? 4.302 5.800 18.359 1.00 91.69 302 PHE A C 1
ATOM 2420 O O . PHE A 1 302 ? 4.288 7.014 18.164 1.00 91.69 302 PHE A O 1
ATOM 2427 N N . TYR A 1 303 ? 3.318 5.182 19.023 1.00 91.50 303 TYR A N 1
ATOM 2428 C CA . TYR A 1 303 ? 2.155 5.828 19.630 1.00 91.50 303 TYR A CA 1
ATOM 2429 C C . TYR A 1 303 ? 1.849 5.208 21.004 1.00 91.50 303 TYR A C 1
ATOM 2431 O O . TYR A 1 303 ? 1.849 3.988 21.153 1.00 91.50 303 TYR A O 1
ATOM 2439 N N . ASP A 1 304 ? 1.526 6.039 22.002 1.00 90.38 304 ASP A N 1
ATOM 2440 C CA . ASP A 1 304 ? 1.161 5.560 23.349 1.00 90.38 304 ASP A CA 1
ATOM 2441 C C . ASP A 1 304 ? -0.202 4.849 23.370 1.00 90.38 304 ASP A C 1
ATOM 2443 O O . ASP A 1 304 ? -0.436 3.935 24.158 1.00 90.38 304 ASP A O 1
ATOM 2447 N N . ASN A 1 305 ? -1.131 5.315 22.526 1.00 92.38 305 ASN A N 1
ATOM 2448 C CA . ASN A 1 305 ? -2.509 4.839 22.460 1.00 92.38 305 ASN A CA 1
ATOM 2449 C C . ASN A 1 305 ? -2.943 4.648 21.002 1.00 92.38 305 ASN A C 1
ATOM 2451 O O . ASN A 1 305 ? -2.753 5.527 20.159 1.00 92.38 305 ASN A O 1
ATOM 2455 N N . LEU A 1 306 ? -3.568 3.505 20.724 1.00 94.19 306 LEU A N 1
ATOM 2456 C CA . LEU A 1 306 ? -4.117 3.147 19.420 1.00 94.19 306 LEU A CA 1
ATOM 2457 C C . LEU A 1 306 ? -5.352 3.989 19.071 1.00 94.19 306 LEU A C 1
ATOM 2459 O O . LEU A 1 306 ? -5.522 4.379 17.921 1.00 94.19 306 LEU A O 1
ATOM 2463 N N . LEU A 1 307 ? -6.207 4.248 20.062 1.00 95.31 307 LEU A N 1
ATOM 2464 C CA . LEU A 1 307 ? -7.394 5.096 19.971 1.00 95.31 307 LEU A CA 1
ATOM 2465 C C . LEU A 1 307 ? -7.742 5.596 21.380 1.00 95.31 307 LEU A C 1
ATOM 2467 O O . LEU A 1 307 ? -7.687 4.815 22.334 1.00 95.31 307 LEU A O 1
ATOM 2471 N N . LEU A 1 308 ? -8.107 6.867 21.519 1.00 94.25 308 LEU A N 1
ATOM 2472 C CA . LEU A 1 308 ? -8.548 7.462 22.782 1.00 94.25 308 LEU A CA 1
ATOM 2473 C C . LEU A 1 308 ? -10.072 7.353 22.938 1.00 94.25 308 LEU A C 1
ATOM 2475 O O . LEU A 1 308 ? -10.820 7.342 21.965 1.00 94.25 308 LEU A O 1
ATOM 2479 N N . GLU A 1 309 ? -10.568 7.326 24.177 1.00 92.50 309 GLU A N 1
ATOM 2480 C CA . GLU A 1 309 ? -11.990 7.047 24.471 1.00 92.50 309 GLU A CA 1
ATOM 2481 C C . GLU A 1 309 ? -12.979 8.105 23.936 1.00 92.50 309 GLU A C 1
ATOM 2483 O O . GLU A 1 309 ? -14.179 7.852 23.878 1.00 92.50 309 GLU A O 1
ATOM 2488 N N . HIS A 1 310 ? -12.483 9.273 23.514 1.00 93.00 310 HIS A N 1
ATOM 2489 C CA . HIS A 1 310 ? -13.268 10.346 22.894 1.00 93.00 310 HIS A CA 1
ATOM 2490 C C . HIS A 1 310 ? -13.146 10.403 21.356 1.00 93.00 310 HIS A C 1
ATOM 2492 O O . HIS A 1 310 ? -13.864 11.170 20.713 1.00 93.00 310 HIS A O 1
ATOM 2498 N N . GLU A 1 311 ? -12.265 9.603 20.749 1.00 94.50 311 GLU A N 1
ATOM 2499 C CA . GLU A 1 311 ? -12.013 9.573 19.302 1.00 94.50 311 GLU A CA 1
ATOM 2500 C C . GLU A 1 311 ? -13.006 8.642 18.589 1.00 94.50 311 GLU A C 1
ATOM 2502 O O . GLU A 1 311 ? -12.639 7.611 18.030 1.00 94.50 311 GLU A O 1
ATOM 2507 N N . ILE A 1 312 ? -14.294 8.996 18.621 1.00 96.00 312 ILE A N 1
ATOM 2508 C CA . ILE A 1 312 ? -15.376 8.149 18.095 1.00 96.00 312 ILE A CA 1
ATOM 2509 C C . ILE A 1 312 ? -15.222 7.924 16.573 1.00 96.00 312 ILE A C 1
ATOM 2511 O O . ILE A 1 312 ? -15.301 8.895 15.810 1.00 96.00 312 ILE A O 1
ATOM 2515 N N . PRO A 1 313 ? -15.056 6.668 16.101 1.00 96.81 313 PRO A N 1
ATOM 2516 C CA . PRO A 1 313 ? -14.962 6.354 14.678 1.00 96.81 313 PRO A CA 1
ATOM 2517 C C . PRO A 1 313 ? -16.192 6.787 13.870 1.00 96.81 313 PRO A C 1
ATOM 2519 O O . PRO A 1 313 ? -17.337 6.639 14.299 1.00 96.81 313 PRO A O 1
ATOM 2522 N N . SER A 1 314 ? -15.955 7.270 12.651 1.00 95.50 314 SER A N 1
ATOM 2523 C CA . SER A 1 314 ? -16.982 7.625 11.675 1.00 95.50 314 SER A CA 1
ATOM 2524 C C . SER A 1 314 ? -16.888 6.678 10.481 1.00 95.50 314 SER A C 1
ATOM 2526 O O . SER A 1 314 ? -15.898 6.687 9.752 1.00 95.50 314 SER A O 1
ATOM 2528 N N . TRP A 1 315 ? -17.911 5.850 10.266 1.00 96.00 315 TRP A N 1
ATOM 2529 C CA . TRP A 1 315 ? -17.848 4.757 9.291 1.00 96.00 315 TRP A CA 1
ATOM 2530 C C . TRP A 1 315 ? -18.479 5.121 7.928 1.00 96.00 315 TRP A C 1
ATOM 2532 O O . TRP A 1 315 ? -19.611 5.613 7.897 1.00 96.00 315 TRP A O 1
ATOM 2542 N N . PRO A 1 316 ? -17.799 4.874 6.787 1.00 95.06 316 PRO A N 1
ATOM 2543 C CA . PRO A 1 316 ? -18.357 5.115 5.453 1.00 95.06 316 PRO A CA 1
ATOM 2544 C C . PRO A 1 316 ? -19.619 4.282 5.150 1.00 95.06 316 PRO A C 1
ATOM 2546 O O . PRO A 1 316 ? -19.634 3.078 5.406 1.00 95.06 316 PRO A O 1
ATOM 2549 N N . PRO A 1 317 ? -20.660 4.853 4.511 1.00 92.69 317 PRO A N 1
ATOM 2550 C CA . PRO A 1 317 ? -21.923 4.148 4.249 1.00 92.69 317 PRO A CA 1
ATOM 2551 C C . PRO A 1 317 ? -21.818 3.048 3.177 1.00 92.69 317 PRO A C 1
ATOM 2553 O O . PRO A 1 317 ? -22.729 2.235 3.031 1.00 92.69 317 PRO A O 1
ATOM 2556 N N . ARG A 1 318 ? -20.726 3.031 2.401 1.00 94.75 318 ARG A N 1
ATOM 2557 C CA . ARG A 1 318 ? -20.438 2.024 1.366 1.00 94.75 318 ARG A CA 1
ATOM 2558 C C . ARG A 1 318 ? -19.504 0.907 1.830 1.00 94.75 318 ARG A C 1
ATOM 2560 O O . ARG A 1 318 ? -19.219 0.022 1.028 1.00 94.75 318 ARG A O 1
ATOM 2567 N N . LEU A 1 319 ? -19.063 0.925 3.090 1.00 96.50 319 LEU A N 1
ATOM 2568 C CA . LEU A 1 319 ? -18.108 -0.041 3.626 1.00 96.50 319 LEU A CA 1
ATOM 2569 C C . LEU A 1 319 ? -18.673 -1.468 3.540 1.00 96.50 319 LEU A C 1
ATOM 2571 O O . LEU A 1 319 ? -19.763 -1.741 4.038 1.00 96.50 319 LEU A O 1
ATOM 2575 N N . ARG A 1 320 ? -17.924 -2.363 2.891 1.00 95.94 320 ARG A N 1
ATOM 2576 C CA . ARG A 1 320 ? -18.256 -3.777 2.633 1.00 95.94 320 ARG A CA 1
ATOM 2577 C C . ARG A 1 320 ? -17.368 -4.726 3.414 1.00 95.94 320 ARG A C 1
ATOM 2579 O O . ARG A 1 320 ? -17.859 -5.737 3.913 1.00 95.94 320 ARG A O 1
ATOM 2586 N N . VAL A 1 321 ? -16.087 -4.395 3.506 1.00 97.69 321 VAL A N 1
ATOM 2587 C CA . VAL A 1 321 ? -15.074 -5.139 4.248 1.00 97.69 321 VAL A CA 1
ATOM 2588 C C . VAL A 1 321 ? -14.474 -4.203 5.285 1.00 97.69 321 VAL A C 1
ATOM 2590 O O . VAL A 1 321 ? -13.878 -3.189 4.924 1.00 97.69 321 VAL A O 1
ATOM 2593 N N . LEU A 1 322 ? -14.633 -4.561 6.556 1.00 97.50 322 LEU A N 1
ATOM 2594 C CA . LEU A 1 322 ? -13.806 -4.063 7.645 1.00 97.50 322 LEU A CA 1
ATOM 2595 C C . LEU A 1 322 ? -13.024 -5.252 8.198 1.00 97.50 322 LEU A C 1
ATOM 2597 O O . LEU A 1 322 ? -13.631 -6.206 8.684 1.00 97.50 322 LEU A O 1
ATOM 2601 N N . ASP A 1 323 ? -11.705 -5.201 8.072 1.00 97.69 323 ASP A N 1
ATOM 2602 C CA . ASP A 1 323 ? -10.796 -6.284 8.440 1.00 97.69 323 ASP A CA 1
ATOM 2603 C C . ASP A 1 323 ? -9.612 -5.680 9.203 1.00 97.69 323 ASP A C 1
ATOM 2605 O O . ASP A 1 323 ? -8.828 -4.911 8.642 1.00 97.69 323 ASP A O 1
ATOM 2609 N N . MET A 1 324 ? -9.557 -5.920 10.513 1.00 96.75 324 MET A N 1
ATOM 2610 C CA . MET A 1 324 ? -8.622 -5.258 11.421 1.00 96.75 324 MET A CA 1
ATOM 2611 C C . MET A 1 324 ? -7.935 -6.252 12.356 1.00 96.75 324 MET A C 1
ATOM 2613 O O . MET A 1 324 ? -8.560 -6.793 13.266 1.00 96.75 324 MET A O 1
ATOM 2617 N N . GLU A 1 325 ? -6.635 -6.460 12.174 1.00 94.69 325 GLU A N 1
ATOM 2618 C CA . GLU A 1 325 ? -5.854 -7.473 12.884 1.00 94.69 325 GLU A CA 1
ATOM 2619 C C . GLU A 1 325 ? -4.754 -6.888 13.781 1.00 94.69 325 GLU A C 1
ATOM 2621 O O . GLU A 1 325 ? -4.183 -5.831 13.509 1.00 94.69 325 GLU A O 1
ATOM 2626 N N . ASN A 1 326 ? -4.418 -7.627 14.845 1.00 92.44 326 ASN A N 1
ATOM 2627 C CA . ASN A 1 326 ? -3.351 -7.308 15.803 1.00 92.44 326 ASN A CA 1
ATOM 2628 C C . ASN A 1 326 ? -3.505 -5.929 16.489 1.00 92.44 326 ASN A C 1
ATOM 2630 O O . ASN A 1 326 ? -2.518 -5.310 16.888 1.00 92.44 326 ASN A O 1
ATOM 2634 N N . LEU A 1 327 ? -4.746 -5.449 16.657 1.00 93.12 327 LEU A N 1
ATOM 2635 C CA . LEU A 1 327 ? -5.046 -4.146 17.263 1.00 93.12 327 LEU A CA 1
ATOM 2636 C C . LEU A 1 327 ? -4.653 -4.115 18.751 1.00 93.12 327 LEU A C 1
ATOM 2638 O O . LEU A 1 327 ? -5.379 -4.642 19.596 1.00 93.12 327 LEU A O 1
ATOM 2642 N N . ARG A 1 328 ? -3.522 -3.480 19.074 1.00 90.06 328 ARG A N 1
ATOM 2643 C CA . ARG A 1 328 ? -2.933 -3.408 20.425 1.00 90.06 328 ARG A CA 1
ATOM 2644 C C . ARG A 1 328 ? -2.724 -1.971 20.901 1.00 90.06 328 ARG A C 1
ATOM 2646 O O . ARG A 1 328 ? -2.514 -1.081 20.084 1.00 90.06 328 ARG A O 1
ATOM 2653 N N . GLY A 1 329 ? -2.667 -1.779 22.220 1.00 87.69 329 GLY A N 1
ATOM 2654 C CA . GLY A 1 329 ? -2.338 -0.483 22.831 1.00 87.69 329 GLY A CA 1
ATOM 2655 C C . GLY A 1 329 ? -3.545 0.439 23.022 1.00 87.69 329 GLY A C 1
ATOM 2656 O O . GLY A 1 329 ? -3.452 1.632 22.776 1.00 87.69 329 GLY A O 1
ATOM 2657 N N . TRP A 1 330 ? -4.692 -0.101 23.433 1.00 90.75 330 TRP A N 1
ATOM 2658 C CA . TRP A 1 330 ? -5.892 0.669 23.785 1.00 90.75 330 TRP A CA 1
ATOM 2659 C C . TRP A 1 330 ? -6.522 0.172 25.085 1.00 90.75 330 TRP A C 1
ATOM 2661 O O . TRP A 1 330 ? -6.377 -0.997 25.453 1.00 90.75 330 TRP A O 1
ATOM 2671 N N . SER A 1 331 ? -7.234 1.065 25.776 1.00 90.94 331 SER A N 1
ATOM 2672 C CA . SER A 1 331 ? -8.007 0.718 26.967 1.00 90.94 331 SER A CA 1
ATOM 2673 C C . SER A 1 331 ? -9.228 -0.141 26.612 1.00 90.94 331 SER A C 1
ATOM 2675 O O . SER A 1 331 ? -9.752 -0.113 25.493 1.00 90.94 331 SER A O 1
ATOM 2677 N N . ALA A 1 332 ? -9.756 -0.861 27.605 1.00 89.88 332 ALA A N 1
ATOM 2678 C CA . ALA A 1 332 ? -11.035 -1.553 27.463 1.00 89.88 332 ALA A CA 1
ATOM 2679 C C . ALA A 1 332 ? -12.201 -0.583 27.169 1.00 89.88 332 ALA A C 1
ATOM 2681 O O . ALA A 1 332 ? -13.152 -0.973 26.491 1.00 89.88 332 ALA A O 1
ATOM 2682 N N . GLY A 1 333 ? -12.121 0.676 27.627 1.00 91.62 333 GLY A N 1
ATOM 2683 C CA . GLY A 1 333 ? -13.089 1.730 27.310 1.00 91.62 333 GLY A CA 1
ATOM 2684 C C . GLY A 1 333 ? -13.029 2.160 25.843 1.00 91.62 333 GLY A C 1
ATOM 2685 O O . GLY A 1 333 ? -14.062 2.169 25.176 1.00 91.62 333 GLY A O 1
ATOM 2686 N N . ALA A 1 334 ? -11.833 2.400 25.297 1.00 93.69 334 ALA A N 1
ATOM 2687 C CA . ALA A 1 334 ? -11.632 2.756 23.891 1.00 93.69 334 ALA A CA 1
ATOM 2688 C C . ALA A 1 334 ? -12.079 1.631 22.943 1.00 93.69 334 ALA A C 1
ATOM 2690 O O . ALA A 1 334 ? -12.784 1.895 21.971 1.00 93.69 334 ALA A O 1
ATOM 2691 N N . ALA A 1 335 ? -11.762 0.371 23.260 1.00 93.31 335 ALA A N 1
ATOM 2692 C CA . ALA A 1 335 ? -12.250 -0.780 22.497 1.00 93.31 335 ALA A CA 1
ATOM 2693 C C . ALA A 1 335 ? -13.785 -0.934 22.587 1.00 93.31 335 ALA A C 1
ATOM 2695 O O . ALA A 1 335 ? -14.451 -1.194 21.586 1.00 93.31 335 ALA A O 1
ATOM 2696 N N . THR A 1 336 ? -14.374 -0.718 23.769 1.00 92.56 336 THR A N 1
ATOM 2697 C CA . THR A 1 336 ? -15.838 -0.731 23.974 1.00 92.56 336 THR A CA 1
ATOM 2698 C C . THR A 1 336 ? -16.526 0.379 23.172 1.00 92.56 336 THR A C 1
ATOM 2700 O O . THR A 1 336 ? -17.542 0.126 22.527 1.00 92.56 336 THR A O 1
ATOM 2703 N N . MET A 1 337 ? -15.950 1.583 23.147 1.00 95.19 337 MET A N 1
ATOM 2704 C CA . MET A 1 337 ? -16.407 2.712 22.335 1.00 95.19 337 MET A CA 1
ATOM 2705 C C . MET A 1 337 ? -16.292 2.410 20.830 1.00 95.19 337 MET A C 1
ATOM 2707 O O . MET A 1 337 ? -17.251 2.627 20.088 1.00 95.19 337 MET A O 1
ATOM 2711 N N . PHE A 1 338 ? -15.177 1.821 20.386 1.00 96.31 338 PHE A N 1
ATOM 2712 C CA . PHE A 1 338 ? -14.978 1.389 19.000 1.00 96.31 338 PHE A CA 1
ATOM 2713 C C . PHE A 1 338 ? -16.073 0.405 18.554 1.00 96.31 338 PHE A C 1
ATOM 2715 O O . PHE A 1 338 ? -16.731 0.643 17.538 1.00 96.31 338 PHE A O 1
ATOM 2722 N N . PHE A 1 339 ? -16.343 -0.651 19.331 1.00 95.31 339 PHE A N 1
ATOM 2723 C CA . PHE A 1 339 ? -17.402 -1.613 19.003 1.00 95.31 339 PHE A CA 1
ATOM 2724 C C . PHE A 1 339 ? -18.810 -0.995 19.063 1.00 95.31 339 PHE A C 1
ATOM 2726 O O . PHE A 1 339 ? -19.652 -1.321 18.222 1.00 95.31 339 PHE A O 1
ATOM 2733 N N . GLN A 1 340 ? -19.070 -0.070 19.995 1.00 95.19 340 GLN A N 1
ATOM 2734 C CA . GLN A 1 340 ? -20.345 0.652 20.055 1.00 95.19 340 GLN A CA 1
ATOM 2735 C C . GLN A 1 340 ? -20.550 1.537 18.813 1.00 95.19 340 GLN A C 1
ATOM 2737 O O . GLN A 1 340 ? -21.627 1.501 18.226 1.00 95.19 340 GLN A O 1
ATOM 2742 N N . SER A 1 341 ? -19.507 2.224 18.327 1.00 95.75 341 SER A N 1
ATOM 2743 C CA . SER A 1 341 ? -19.589 3.077 17.126 1.00 95.75 341 SER A CA 1
ATOM 2744 C C . SER A 1 341 ? -20.032 2.317 15.864 1.00 95.75 341 SER A C 1
ATOM 2746 O O . SER A 1 341 ? -20.722 2.878 15.008 1.00 95.75 341 SER A O 1
ATOM 2748 N N . LEU A 1 342 ? -19.678 1.027 15.760 1.00 95.06 342 LEU A N 1
ATOM 2749 C CA . LEU A 1 342 ? -20.145 0.133 14.697 1.00 95.06 342 LEU A CA 1
ATOM 2750 C C . LEU A 1 342 ? -21.638 -0.179 14.857 1.00 95.06 342 LEU A C 1
ATOM 2752 O O . LEU A 1 342 ? -22.386 -0.052 13.889 1.00 95.06 342 LEU A O 1
ATOM 2756 N N . VAL A 1 343 ? -22.083 -0.537 16.067 1.00 94.19 343 VAL A N 1
ATOM 2757 C CA . VAL A 1 343 ? -23.502 -0.810 16.374 1.00 94.19 343 VAL A CA 1
ATOM 2758 C C . VAL A 1 343 ? -24.376 0.419 16.109 1.00 94.19 343 VAL A C 1
ATOM 2760 O O . VAL A 1 343 ? -25.397 0.300 15.431 1.00 94.19 343 VAL A O 1
ATOM 2763 N N . ASP A 1 344 ? -23.949 1.600 16.553 1.00 93.88 344 ASP A N 1
ATOM 2764 C CA . ASP A 1 344 ? -24.659 2.866 16.330 1.00 93.88 344 ASP A CA 1
ATOM 2765 C C . ASP A 1 344 ? -24.730 3.217 14.831 1.00 93.88 344 ASP A C 1
ATOM 2767 O O . ASP A 1 344 ? -25.736 3.732 14.335 1.00 93.88 344 ASP A O 1
ATOM 2771 N N . SER A 1 345 ? -23.683 2.872 14.074 1.00 92.50 345 SER A N 1
ATOM 2772 C CA . SER A 1 345 ? -23.601 3.091 12.624 1.00 92.50 345 SER A CA 1
ATOM 2773 C C . SER A 1 345 ? -24.300 2.016 11.779 1.00 92.50 345 SER A C 1
ATOM 2775 O O . SER A 1 345 ? -24.374 2.167 10.555 1.00 92.50 345 SER A O 1
ATOM 2777 N N . ALA A 1 346 ? -24.850 0.953 12.378 1.00 90.81 346 ALA A N 1
ATOM 2778 C CA . ALA A 1 346 ? -25.423 -0.191 11.655 1.00 90.81 346 ALA A CA 1
ATOM 2779 C C . ALA A 1 346 ? -26.538 0.196 10.663 1.00 90.81 346 ALA A C 1
ATOM 2781 O O . ALA A 1 346 ? -26.652 -0.386 9.584 1.00 90.81 346 ALA A O 1
ATOM 2782 N N . ALA A 1 347 ? -27.313 1.241 10.974 1.00 88.44 347 ALA A N 1
ATOM 2783 C CA . ALA A 1 347 ? -28.360 1.773 10.098 1.00 88.44 347 ALA A CA 1
ATOM 2784 C C . ALA A 1 347 ? -27.830 2.350 8.766 1.00 88.44 347 ALA A C 1
ATOM 2786 O O . ALA A 1 347 ? -28.571 2.387 7.772 1.00 88.44 347 ALA A O 1
ATOM 2787 N N . ASN A 1 348 ? -26.565 2.786 8.753 1.00 89.06 348 ASN A N 1
ATOM 2788 C CA . ASN A 1 348 ? -25.848 3.335 7.600 1.00 89.06 348 ASN A CA 1
ATOM 2789 C C . ASN A 1 348 ? -24.986 2.268 6.905 1.00 89.06 348 ASN A C 1
ATOM 2791 O O . ASN A 1 348 ? -24.896 2.268 5.679 1.00 89.06 348 ASN A O 1
ATOM 2795 N N . LEU A 1 349 ? -24.419 1.322 7.664 1.00 91.81 349 LEU A N 1
ATOM 2796 C CA . LEU A 1 349 ? -23.542 0.229 7.208 1.00 91.81 349 LEU A CA 1
ATOM 2797 C C . LEU A 1 349 ? -24.285 -0.915 6.482 1.00 91.81 349 LEU A C 1
ATOM 2799 O O . LEU A 1 349 ? -24.007 -2.099 6.667 1.00 91.81 349 LEU A O 1
ATOM 2803 N N . ARG A 1 350 ? -25.233 -0.569 5.606 1.00 87.38 350 ARG A N 1
ATOM 2804 C CA . ARG A 1 350 ? -26.081 -1.530 4.873 1.00 87.38 350 ARG A CA 1
ATOM 2805 C C . ARG A 1 350 ? -25.324 -2.335 3.822 1.00 87.38 350 ARG A C 1
ATOM 2807 O O . ARG A 1 350 ? -25.788 -3.403 3.417 1.00 87.38 350 ARG A O 1
ATOM 2814 N N . ASP A 1 351 ? -24.176 -1.835 3.372 1.00 90.62 351 ASP A N 1
ATOM 2815 C CA . ASP A 1 351 ? -23.323 -2.518 2.401 1.00 90.62 351 ASP A CA 1
ATOM 2816 C C . ASP A 1 351 ? -22.280 -3.455 3.037 1.00 90.62 351 ASP A C 1
ATOM 2818 O O . ASP A 1 351 ? -21.642 -4.205 2.301 1.00 90.62 351 ASP A O 1
ATOM 2822 N N . LEU A 1 352 ? -22.194 -3.525 4.375 1.00 94.12 352 LEU A N 1
ATOM 2823 C CA . LEU A 1 352 ? -21.235 -4.376 5.087 1.00 94.12 352 LEU A CA 1
ATOM 2824 C C . LEU A 1 352 ? -21.505 -5.870 4.826 1.00 94.12 352 LEU A C 1
ATOM 2826 O O . LEU A 1 352 ? -22.639 -6.347 4.935 1.00 94.12 352 LEU A O 1
ATOM 2830 N N . ARG A 1 353 ? -20.465 -6.606 4.419 1.00 94.12 353 ARG A N 1
ATOM 2831 C CA . ARG A 1 353 ? -20.495 -8.046 4.099 1.00 94.12 353 ARG A CA 1
ATOM 2832 C C . ARG A 1 353 ? -19.488 -8.850 4.918 1.00 94.12 353 ARG A C 1
ATOM 2834 O O . ARG A 1 353 ? -19.744 -10.020 5.184 1.00 94.12 353 ARG A O 1
ATOM 2841 N N . HIS A 1 354 ? -18.384 -8.239 5.329 1.00 96.00 354 HIS A N 1
ATOM 2842 C CA . HIS A 1 354 ? -17.339 -8.864 6.128 1.00 96.00 354 HIS A CA 1
ATOM 2843 C C . HIS A 1 354 ? -16.928 -7.923 7.264 1.00 96.00 354 HIS A C 1
ATOM 2845 O O . HIS A 1 354 ? -16.603 -6.760 7.014 1.00 96.00 354 HIS A O 1
ATOM 2851 N N . LEU A 1 355 ? -16.956 -8.440 8.492 1.00 96.38 355 LEU A N 1
ATOM 2852 C CA . LEU A 1 355 ? -16.495 -7.766 9.701 1.00 96.38 355 LEU A CA 1
ATOM 2853 C C . LEU A 1 355 ? -15.543 -8.704 10.457 1.00 96.38 355 LEU A C 1
ATOM 2855 O O . LEU A 1 355 ? -15.987 -9.705 11.018 1.00 96.38 355 LEU A O 1
ATOM 2859 N N . SER A 1 356 ? -14.258 -8.366 10.458 1.00 96.38 356 SER A N 1
ATOM 2860 C CA . SER A 1 356 ? -13.168 -9.057 11.153 1.00 96.38 356 SER A CA 1
ATOM 2861 C C . SER A 1 356 ? -12.459 -8.044 12.051 1.00 96.38 356 SER A C 1
ATOM 2863 O O . SER A 1 356 ? -12.011 -6.998 11.577 1.00 96.38 356 SER A O 1
ATOM 2865 N N . VAL A 1 357 ? -12.402 -8.311 13.359 1.00 95.62 357 VAL A N 1
ATOM 2866 C CA . VAL A 1 357 ? -11.662 -7.485 14.327 1.00 95.62 357 VAL A CA 1
ATOM 2867 C C . VAL A 1 357 ? -10.943 -8.389 15.326 1.00 95.62 357 VAL A C 1
ATOM 2869 O O . VAL A 1 357 ? -11.580 -9.063 16.137 1.00 95.62 357 VAL A O 1
ATOM 2872 N N . LYS A 1 358 ? -9.609 -8.384 15.298 1.00 94.38 358 LYS A N 1
ATOM 2873 C CA . LYS A 1 358 ? -8.740 -9.179 16.176 1.00 94.38 358 LYS A CA 1
ATOM 2874 C C . LYS A 1 358 ? -7.942 -8.240 17.078 1.00 94.38 358 LYS A C 1
ATOM 2876 O O . LYS A 1 358 ? -6.942 -7.647 16.670 1.00 94.38 358 LYS A O 1
ATOM 2881 N N . ALA A 1 359 ? -8.440 -8.080 18.300 1.00 91.94 359 ALA A N 1
ATOM 2882 C CA . ALA A 1 359 ? -7.982 -7.110 19.283 1.00 91.94 359 ALA A CA 1
ATOM 2883 C C . ALA A 1 359 ? -7.156 -7.744 20.411 1.00 91.94 359 ALA A C 1
ATOM 2885 O O . ALA A 1 359 ? -7.459 -8.826 20.919 1.00 91.94 359 ALA A O 1
ATOM 2886 N N . MET A 1 360 ? -6.144 -7.003 20.847 1.00 90.12 360 MET A N 1
ATOM 2887 C CA . MET A 1 360 ? -5.293 -7.294 21.992 1.00 90.12 360 MET A CA 1
ATOM 2888 C C . MET A 1 360 ? -5.572 -6.245 23.071 1.00 90.12 360 MET A C 1
ATOM 2890 O O . MET A 1 360 ? -5.204 -5.078 22.923 1.00 90.12 360 MET A O 1
ATOM 2894 N N . ILE A 1 361 ? -6.266 -6.647 24.137 1.00 88.00 361 ILE A N 1
ATOM 2895 C CA . ILE A 1 361 ? -6.689 -5.755 25.230 1.00 88.00 361 ILE A CA 1
ATOM 2896 C C . ILE A 1 361 ? -6.104 -6.304 26.527 1.00 88.00 361 ILE A C 1
ATOM 2898 O O . ILE A 1 361 ? -6.385 -7.448 26.880 1.00 88.00 361 ILE A O 1
ATOM 2902 N N . ASP A 1 362 ? -5.308 -5.513 27.251 1.00 85.94 362 ASP A N 1
ATOM 2903 C CA . ASP A 1 362 ? -4.678 -5.999 28.482 1.00 85.94 362 ASP A CA 1
ATOM 2904 C C . ASP A 1 362 ? -5.637 -5.944 29.680 1.00 85.94 362 ASP A C 1
ATOM 2906 O O . ASP A 1 362 ? -5.669 -4.993 30.458 1.00 85.94 362 ASP A O 1
ATOM 2910 N N . ILE A 1 363 ? -6.477 -6.976 29.777 1.00 85.75 363 ILE A N 1
ATOM 2911 C CA . ILE A 1 363 ? -7.479 -7.159 30.835 1.00 85.75 363 ILE A CA 1
ATOM 2912 C C . ILE A 1 363 ? -7.443 -8.578 31.427 1.00 85.75 363 ILE A C 1
ATOM 2914 O O . ILE A 1 363 ? -7.046 -9.532 30.741 1.00 85.75 363 ILE A O 1
ATOM 2918 N N . PRO A 1 364 ? -7.894 -8.767 32.685 1.00 86.25 364 PRO A N 1
ATOM 2919 C CA . PRO A 1 364 ? -8.042 -10.084 33.297 1.00 86.25 364 PRO A CA 1
ATOM 2920 C C . PRO A 1 364 ? -8.890 -11.037 32.444 1.00 86.25 364 PRO A C 1
ATOM 2922 O O . PRO A 1 364 ? -9.922 -10.661 31.890 1.00 86.25 364 PRO A O 1
ATOM 2925 N N . TRP A 1 365 ? -8.503 -12.316 32.379 1.00 82.12 365 TRP A N 1
ATOM 2926 C CA . TRP A 1 365 ? -9.122 -13.293 31.465 1.00 82.12 365 TRP A CA 1
ATOM 2927 C C . TRP A 1 365 ? -10.644 -13.466 31.644 1.00 82.12 365 TRP A C 1
ATOM 2929 O O . TRP A 1 365 ? -11.343 -13.818 30.694 1.00 82.12 365 TRP A O 1
ATOM 2939 N N . ARG A 1 366 ? -11.167 -13.211 32.852 1.00 84.75 366 ARG A N 1
ATOM 2940 C CA . ARG A 1 366 ? -12.608 -13.266 33.153 1.00 84.75 366 ARG A CA 1
ATOM 2941 C C . ARG A 1 366 ? -13.364 -12.131 32.467 1.00 84.75 366 ARG A C 1
ATOM 2943 O O . ARG A 1 366 ? -14.339 -12.388 31.765 1.00 84.75 366 ARG A O 1
ATOM 2950 N N . GLU A 1 367 ? -12.873 -10.904 32.626 1.00 85.06 367 GLU A N 1
ATOM 2951 C CA . GLU A 1 367 ? -13.399 -9.707 31.961 1.00 85.06 367 GLU A CA 1
ATOM 2952 C C . GLU A 1 367 ? -13.260 -9.835 30.445 1.00 85.06 367 GLU A C 1
ATOM 2954 O O . GLU A 1 367 ? -14.229 -9.609 29.727 1.00 85.06 367 GLU A O 1
ATOM 2959 N N . ARG A 1 368 ? -12.113 -10.333 29.962 1.00 84.88 368 ARG A N 1
ATOM 2960 C CA . ARG A 1 368 ? -11.885 -10.640 28.543 1.00 84.88 368 ARG A CA 1
ATOM 2961 C C . ARG A 1 368 ? -12.948 -11.576 27.973 1.00 84.88 368 ARG A C 1
ATOM 2963 O O . ARG A 1 368 ? -13.479 -11.298 26.903 1.00 84.88 368 ARG A O 1
ATOM 2970 N N . SER A 1 369 ? -13.288 -12.667 28.669 1.00 81.94 369 SER A N 1
ATOM 2971 C CA . SER A 1 369 ? -14.333 -13.583 28.194 1.00 81.94 369 SER A CA 1
ATOM 2972 C C . SER A 1 369 ? -15.705 -12.908 28.148 1.00 81.94 369 SER A C 1
ATOM 2974 O O . SER A 1 369 ? -16.406 -13.073 27.154 1.00 81.94 369 SER A O 1
ATOM 2976 N N . GLY A 1 370 ? -16.054 -12.112 29.165 1.00 86.19 370 GLY A N 1
ATOM 2977 C CA . GLY A 1 370 ? -17.308 -11.352 29.209 1.00 86.19 370 GLY A CA 1
ATOM 2978 C C . GLY A 1 370 ? -17.415 -10.292 28.107 1.00 86.19 370 GLY A C 1
ATOM 2979 O O . GLY A 1 370 ? -18.418 -10.249 27.400 1.00 86.19 370 GLY A O 1
ATOM 2980 N N . ILE A 1 371 ? -16.365 -9.489 27.907 1.00 87.25 371 ILE A N 1
ATOM 2981 C CA . ILE A 1 371 ? -16.283 -8.464 26.854 1.00 87.25 371 ILE A CA 1
ATOM 2982 C C . ILE A 1 371 ? -16.327 -9.120 25.468 1.00 87.25 371 ILE A C 1
ATOM 2984 O O . ILE A 1 371 ? -17.103 -8.688 24.619 1.00 87.25 371 ILE A O 1
ATOM 2988 N N . ARG A 1 372 ? -15.576 -10.209 25.250 1.00 87.50 372 ARG A N 1
ATOM 2989 C CA . ARG A 1 372 ? -15.590 -10.972 23.991 1.00 87.50 372 ARG A CA 1
ATOM 2990 C C . ARG A 1 372 ? -16.965 -11.557 23.684 1.00 87.50 372 ARG A C 1
ATOM 2992 O O . ARG A 1 372 ? -17.446 -11.379 22.575 1.00 87.50 372 ARG A O 1
ATOM 2999 N N . GLN A 1 373 ? -17.596 -12.240 24.641 1.00 87.94 373 GLN A N 1
ATOM 3000 C CA . GLN A 1 373 ? -18.923 -12.836 24.443 1.00 87.94 373 GLN A CA 1
ATOM 3001 C C . GLN A 1 373 ? -19.974 -11.744 24.212 1.00 87.94 373 GLN A C 1
ATOM 3003 O O . GLN A 1 373 ? -20.661 -11.768 23.197 1.00 87.94 373 GLN A O 1
ATOM 3008 N N . GLY A 1 374 ? -20.013 -10.718 25.068 1.00 90.88 374 GLY A N 1
ATOM 3009 C CA . GLY A 1 374 ? -20.949 -9.601 24.935 1.00 90.88 374 GLY A CA 1
ATOM 3010 C C . GLY A 1 374 ? -20.832 -8.853 23.603 1.00 90.88 374 GLY A C 1
ATOM 3011 O O . GLY A 1 374 ? -21.856 -8.509 23.015 1.00 90.88 374 GLY A O 1
ATOM 3012 N N . TRP A 1 375 ? -19.617 -8.625 23.091 1.00 93.00 375 TRP A N 1
ATOM 3013 C CA . TRP A 1 375 ? -19.425 -7.957 21.799 1.00 93.00 375 TRP A CA 1
ATOM 3014 C C . TRP A 1 375 ? -19.607 -8.871 20.590 1.00 93.00 375 TRP A C 1
ATOM 3016 O O . TRP A 1 375 ? -20.253 -8.441 19.633 1.00 93.00 375 TRP A O 1
ATOM 3026 N N . GLN A 1 376 ? -19.137 -10.123 20.633 1.00 92.50 376 GLN A N 1
ATOM 3027 C CA . GLN A 1 376 ? -19.413 -11.104 19.579 1.00 92.50 376 GLN A CA 1
ATOM 3028 C C . GLN A 1 376 ? -20.925 -11.308 19.431 1.00 92.50 376 GLN A C 1
ATOM 3030 O O . GLN A 1 376 ? -21.427 -11.217 18.313 1.00 92.50 376 GLN A O 1
ATOM 3035 N N . ASP A 1 377 ? -21.668 -11.502 20.524 1.00 91.44 377 ASP A N 1
ATOM 3036 C CA . ASP A 1 377 ? -23.118 -11.724 20.487 1.00 91.44 377 ASP A CA 1
ATOM 3037 C C . ASP A 1 377 ? -23.872 -10.479 19.988 1.00 91.44 377 ASP A C 1
ATOM 3039 O O . 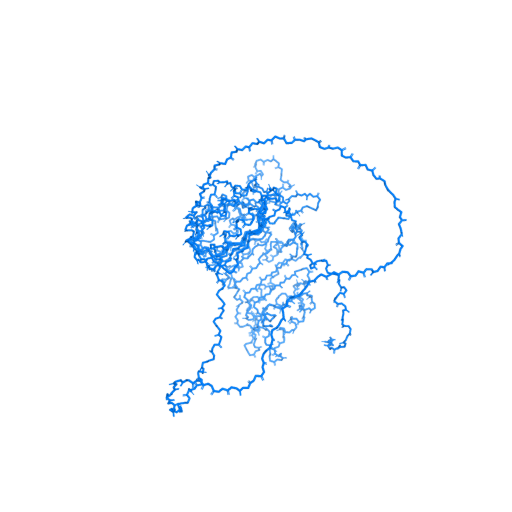ASP A 1 377 ? -24.737 -10.593 19.115 1.00 91.44 377 ASP A O 1
ATOM 3043 N N . LYS A 1 378 ? -23.513 -9.274 20.465 1.00 92.56 378 LYS A N 1
ATOM 3044 C CA . LYS A 1 378 ? -24.085 -8.002 19.978 1.00 92.56 378 LYS A CA 1
ATOM 3045 C C . LYS A 1 378 ? -23.846 -7.800 18.480 1.00 92.56 378 LYS A C 1
ATOM 3047 O O . LYS A 1 378 ? -24.799 -7.567 17.737 1.00 92.56 378 LYS A O 1
ATOM 3052 N N . LEU A 1 379 ? -22.596 -7.893 18.026 1.00 92.44 379 LEU A N 1
ATOM 3053 C CA . LEU A 1 379 ? -22.239 -7.643 16.626 1.00 92.44 379 LEU A CA 1
ATOM 3054 C C . LEU A 1 379 ? -22.780 -8.747 15.709 1.00 92.44 379 LEU A C 1
ATOM 3056 O O . LEU A 1 379 ? -23.270 -8.441 14.624 1.00 92.44 379 LEU A O 1
ATOM 3060 N N . THR A 1 380 ? -22.821 -10.001 16.169 1.00 91.75 380 THR A N 1
ATOM 3061 C CA . THR A 1 380 ? -23.501 -11.103 15.465 1.00 91.75 380 THR A CA 1
ATOM 3062 C C . THR A 1 380 ? -24.994 -10.809 15.303 1.00 91.75 380 THR A C 1
ATOM 3064 O O . THR A 1 380 ? -25.501 -10.873 14.185 1.00 91.75 380 THR A O 1
ATOM 3067 N N . LYS A 1 381 ? -25.694 -10.417 16.379 1.00 90.44 381 LYS A N 1
ATOM 3068 C CA . LYS A 1 381 ? -27.132 -10.082 16.363 1.00 90.44 381 LYS A CA 1
ATOM 3069 C C . LYS A 1 381 ? -27.468 -8.914 15.426 1.00 90.44 381 LYS A C 1
ATOM 3071 O O . LYS A 1 381 ? -28.548 -8.906 14.842 1.00 90.44 381 LYS A O 1
ATOM 3076 N N . VAL A 1 382 ? -26.579 -7.926 15.303 1.00 91.44 382 VAL A N 1
ATOM 3077 C CA . VAL A 1 382 ? -26.799 -6.721 14.482 1.00 91.44 382 VAL A CA 1
ATOM 3078 C C . VAL A 1 382 ? -26.410 -6.939 13.016 1.00 91.44 382 VAL A C 1
ATOM 3080 O O . VAL A 1 382 ? -27.156 -6.536 12.120 1.00 91.44 382 VAL A O 1
ATOM 3083 N N . PHE A 1 383 ? -25.266 -7.574 12.752 1.00 92.06 383 PHE A N 1
ATOM 3084 C CA . PHE A 1 383 ? -24.666 -7.617 11.416 1.00 92.06 383 PHE A CA 1
ATOM 3085 C C . PHE A 1 383 ? -24.778 -8.960 10.695 1.00 92.06 383 PHE A C 1
ATOM 3087 O O . PHE A 1 383 ? -24.940 -8.947 9.472 1.00 92.06 383 PHE A O 1
ATOM 3094 N N . LEU A 1 384 ? -24.689 -10.103 11.388 1.00 91.06 384 LEU A N 1
ATOM 3095 C CA . LEU A 1 384 ? -24.619 -11.406 10.719 1.00 91.06 384 LEU A CA 1
ATOM 3096 C C . LEU A 1 384 ? -25.940 -11.722 10.005 1.00 91.06 384 LEU A C 1
ATOM 3098 O O . LEU A 1 384 ? -27.030 -11.569 10.557 1.00 91.06 384 LEU A O 1
ATOM 3102 N N . ARG A 1 385 ? -25.842 -12.189 8.760 1.00 86.81 385 ARG A N 1
ATOM 3103 C CA . ARG A 1 385 ? -26.988 -12.600 7.953 1.00 86.81 385 ARG A CA 1
ATOM 3104 C C . ARG A 1 385 ? -27.645 -13.842 8.565 1.00 86.81 385 ARG A C 1
ATOM 3106 O O . ARG A 1 385 ? -26.979 -14.872 8.677 1.00 86.81 385 ARG A O 1
ATOM 3113 N N . PRO A 1 386 ? -28.948 -13.803 8.903 1.00 81.25 386 PRO A N 1
ATOM 3114 C CA . PRO A 1 386 ? -29.657 -14.984 9.379 1.00 81.25 386 PRO A CA 1
ATOM 3115 C C . PRO A 1 386 ? -29.574 -16.125 8.359 1.00 81.25 386 PRO A C 1
ATOM 3117 O O . PRO A 1 386 ? -29.878 -15.935 7.177 1.00 81.25 386 PRO A O 1
ATOM 3120 N N . LEU A 1 387 ? -29.184 -17.319 8.813 1.00 74.69 387 LEU A N 1
ATOM 3121 C CA . LEU A 1 387 ? -29.076 -18.501 7.959 1.00 74.69 387 LEU A CA 1
ATOM 3122 C C . LEU A 1 387 ? -30.472 -18.997 7.555 1.00 74.69 387 LEU A C 1
ATOM 3124 O O . LEU A 1 387 ? -31.065 -19.851 8.214 1.00 74.69 387 LEU A O 1
ATOM 3128 N N . VAL A 1 388 ? -30.995 -18.475 6.447 1.00 73.25 388 VAL A N 1
ATOM 3129 C CA . VAL A 1 388 ? -32.179 -19.033 5.787 1.00 73.25 388 VAL A CA 1
ATOM 3130 C C . VAL A 1 388 ? -31.736 -20.282 5.013 1.00 73.25 388 VAL A C 1
ATOM 3132 O O . VAL A 1 388 ? -30.995 -20.145 4.036 1.00 73.25 388 VAL A O 1
ATOM 3135 N N . PRO A 1 389 ? -32.148 -21.503 5.407 1.00 68.38 389 PRO A N 1
ATOM 3136 C CA . PRO A 1 389 ? -31.781 -22.703 4.666 1.00 68.38 389 PRO A CA 1
ATOM 3137 C C . PRO A 1 389 ? -32.377 -22.637 3.250 1.00 68.38 389 PRO A C 1
ATOM 3139 O O . PRO A 1 389 ? -33.532 -22.224 3.098 1.00 68.38 389 PRO A O 1
ATOM 3142 N N . PRO A 1 390 ? -31.633 -23.048 2.204 1.00 73.94 390 PRO A N 1
ATOM 3143 C CA . PRO A 1 390 ? -32.119 -22.976 0.833 1.00 73.94 390 PRO A CA 1
ATOM 3144 C C . PRO A 1 390 ? -33.420 -23.768 0.687 1.00 73.94 390 PRO A C 1
ATOM 3146 O O . PRO A 1 390 ? -33.544 -24.894 1.180 1.00 73.94 390 PRO A O 1
ATOM 3149 N N . ALA A 1 391 ? -34.403 -23.167 0.012 1.00 71.38 391 ALA A N 1
ATOM 3150 C CA . ALA A 1 391 ? -35.712 -23.777 -0.184 1.00 71.38 391 ALA A CA 1
ATOM 3151 C C . ALA A 1 391 ? -35.556 -25.174 -0.804 1.00 71.38 391 ALA A C 1
ATOM 3153 O O . ALA A 1 391 ? -34.871 -25.338 -1.816 1.00 71.38 391 ALA A O 1
ATOM 3154 N N . ARG A 1 392 ? -36.185 -26.187 -0.187 1.00 67.00 392 ARG A N 1
ATOM 3155 C CA . ARG A 1 392 ? -36.079 -27.583 -0.638 1.00 67.00 392 ARG A CA 1
ATOM 3156 C C . ARG A 1 392 ? -36.407 -27.664 -2.128 1.00 67.00 392 ARG A C 1
ATOM 3158 O O . ARG A 1 392 ? -37.467 -27.193 -2.541 1.00 67.00 392 ARG A O 1
ATOM 3165 N N . LEU A 1 393 ? -35.513 -28.283 -2.901 1.00 61.19 393 LEU A N 1
ATOM 3166 C CA . LEU A 1 393 ? -35.621 -28.433 -4.354 1.00 61.19 393 LEU A CA 1
ATOM 3167 C C . LEU A 1 393 ? -36.860 -29.258 -4.735 1.00 61.19 393 LEU A C 1
ATOM 3169 O O . LEU A 1 393 ? -36.798 -30.469 -4.942 1.00 61.19 393 LEU A O 1
ATOM 3173 N N . THR A 1 394 ? -38.005 -28.588 -4.828 1.00 59.91 394 THR A N 1
ATOM 3174 C CA . THR A 1 394 ? -39.218 -29.151 -5.414 1.00 59.91 394 THR A CA 1
ATOM 3175 C C . THR A 1 394 ? -39.011 -29.226 -6.920 1.00 59.91 394 THR A C 1
ATOM 3177 O O . THR A 1 394 ? -38.834 -28.215 -7.598 1.00 59.91 394 THR A O 1
ATOM 3180 N N . SER A 1 395 ? -38.974 -30.446 -7.456 1.00 62.72 395 SER A N 1
ATOM 3181 C CA . SER A 1 395 ? -38.845 -30.656 -8.894 1.00 62.72 395 SER A CA 1
ATOM 3182 C C . SER A 1 395 ? -39.991 -29.954 -9.628 1.00 62.72 395 SER A C 1
ATOM 3184 O O . SER A 1 395 ? -41.149 -30.021 -9.209 1.00 62.72 395 SER A O 1
ATOM 3186 N N . ILE A 1 396 ? -39.688 -29.296 -10.755 1.00 60.09 396 ILE A N 1
ATOM 3187 C CA . ILE A 1 396 ? -40.648 -28.495 -11.548 1.00 60.09 396 ILE A CA 1
ATOM 3188 C C . ILE A 1 396 ? -41.560 -29.414 -12.395 1.00 60.09 396 ILE A C 1
ATOM 3190 O O . ILE A 1 396 ? -41.817 -29.210 -13.579 1.00 60.09 396 ILE A O 1
ATOM 3194 N N . ARG A 1 397 ? -42.032 -30.495 -11.769 1.00 51.16 397 ARG A N 1
ATOM 3195 C CA . ARG A 1 397 ? -43.056 -31.425 -12.231 1.00 51.16 397 ARG A CA 1
ATOM 3196 C C . ARG A 1 397 ? -43.840 -31.912 -11.016 1.00 51.16 397 ARG A C 1
ATOM 3198 O O . ARG A 1 397 ? -43.490 -32.922 -10.411 1.00 51.16 397 ARG A O 1
ATOM 3205 N N . ARG A 1 398 ? -44.975 -31.265 -10.733 1.00 54.06 398 ARG A N 1
ATOM 3206 C CA . ARG A 1 398 ? -46.112 -32.024 -10.193 1.00 54.06 398 ARG A CA 1
ATOM 3207 C C . ARG A 1 398 ? -46.436 -33.110 -11.228 1.00 54.06 398 ARG A C 1
ATOM 3209 O O . ARG A 1 398 ? -46.674 -32.749 -12.383 1.00 54.06 398 ARG A O 1
ATOM 3216 N N . PRO A 1 399 ? -46.463 -34.405 -10.873 1.00 45.09 399 PRO A N 1
ATOM 3217 C CA . PRO A 1 399 ? -47.159 -35.380 -11.696 1.00 45.09 399 PRO A CA 1
ATOM 3218 C C . PRO A 1 399 ? -48.606 -34.903 -11.835 1.00 45.09 399 PRO A C 1
ATOM 3220 O O . PRO A 1 399 ? -49.215 -34.512 -10.837 1.00 45.09 399 PRO A O 1
ATOM 3223 N N . ALA A 1 400 ? -49.149 -34.889 -13.052 1.00 45.91 400 ALA A N 1
ATOM 3224 C CA . ALA A 1 400 ? -50.557 -34.568 -13.234 1.00 45.91 400 ALA A CA 1
ATOM 3225 C C . ALA A 1 400 ? -51.386 -35.599 -12.455 1.00 45.91 400 ALA A C 1
ATOM 3227 O O . ALA A 1 400 ? -51.295 -36.799 -12.728 1.00 45.91 400 ALA A O 1
ATOM 3228 N N . ALA A 1 401 ? -52.153 -35.136 -11.465 1.00 47.38 401 ALA A N 1
ATOM 3229 C CA . ALA A 1 401 ? -53.076 -35.992 -10.738 1.00 47.38 401 ALA A CA 1
ATOM 3230 C C . ALA A 1 401 ? -54.092 -36.532 -11.749 1.00 47.38 401 ALA A C 1
ATOM 3232 O O . ALA A 1 401 ? -54.841 -35.763 -12.347 1.00 47.38 401 ALA A O 1
ATOM 3233 N N . LYS A 1 402 ? -54.069 -37.844 -11.998 1.00 45.62 402 LYS A N 1
ATOM 3234 C CA . LYS A 1 402 ? -55.033 -38.471 -12.900 1.00 45.62 402 LYS A CA 1
ATOM 3235 C C . LYS A 1 402 ? -56.381 -38.535 -12.200 1.00 45.62 402 LYS A C 1
ATOM 3237 O O . LYS A 1 402 ? -56.540 -39.308 -11.255 1.00 45.62 402 LYS A O 1
ATOM 3242 N N . ASP A 1 403 ? -57.341 -37.768 -12.703 1.00 44.03 403 ASP A N 1
ATOM 3243 C CA . ASP A 1 403 ? -58.741 -37.920 -12.334 1.00 44.03 403 ASP A CA 1
ATOM 3244 C C . ASP A 1 403 ? -59.184 -39.375 -12.533 1.00 44.03 403 ASP A C 1
ATOM 3246 O O . ASP A 1 403 ? -59.216 -39.908 -13.642 1.00 44.03 403 ASP A O 1
ATOM 3250 N N . SER A 1 404 ? -59.541 -40.020 -11.429 1.00 40.88 404 SER A N 1
ATOM 3251 C CA . SER A 1 404 ? -60.315 -41.256 -11.405 1.00 40.88 404 SER A CA 1
ATOM 3252 C C . SER A 1 404 ? -61.314 -41.119 -10.261 1.00 40.88 404 SER A C 1
ATOM 3254 O O . SER A 1 404 ? -60.960 -40.744 -9.145 1.00 40.88 404 SER A O 1
ATOM 3256 N N . ALA A 1 405 ? -62.598 -41.262 -10.582 1.00 39.16 405 ALA A N 1
ATOM 3257 C CA . ALA A 1 405 ? -63.652 -40.587 -9.835 1.00 39.16 405 ALA A CA 1
ATOM 3258 C C . ALA A 1 405 ? -64.629 -41.552 -9.150 1.00 39.16 405 ALA A C 1
ATOM 3260 O O . ALA A 1 405 ? -65.025 -42.554 -9.734 1.00 39.16 405 ALA A O 1
ATOM 3261 N N . LYS A 1 406 ? -65.134 -41.114 -7.986 1.00 36.16 406 LYS A N 1
ATOM 3262 C CA . LYS A 1 406 ? -66.387 -41.542 -7.330 1.00 36.16 406 LYS A CA 1
ATOM 3263 C C . LYS A 1 406 ? -66.486 -43.007 -6.868 1.00 36.16 406 LYS A C 1
ATOM 3265 O O . LYS A 1 406 ? -66.817 -43.889 -7.647 1.00 36.16 406 LYS A O 1
ATOM 3270 N N . GLN A 1 407 ? -66.505 -43.179 -5.547 1.00 34.69 407 GLN A N 1
ATOM 3271 C CA . GLN A 1 407 ? -67.645 -43.702 -4.759 1.00 34.69 407 GLN A CA 1
ATOM 3272 C C . GLN A 1 407 ? -67.330 -43.363 -3.287 1.00 34.69 407 GLN A C 1
ATOM 3274 O O . GLN A 1 407 ? -66.210 -43.586 -2.854 1.00 34.69 407 GLN A O 1
ATOM 3279 N N . LYS A 1 408 ? -68.117 -42.584 -2.535 1.00 33.91 408 LYS A N 1
ATOM 3280 C CA . LYS A 1 408 ? -69.532 -42.618 -2.088 1.00 33.91 408 LYS A CA 1
ATOM 3281 C C . LYS A 1 408 ? -69.538 -42.853 -0.564 1.00 33.91 408 LYS A C 1
ATOM 3283 O O . LYS A 1 408 ? -68.770 -43.651 -0.051 1.00 33.91 408 LYS A O 1
ATOM 3288 N N . VAL A 1 409 ? -70.376 -42.095 0.140 1.00 41.50 409 VAL A N 1
ATOM 3289 C CA . VAL A 1 409 ? -70.441 -41.989 1.613 1.00 41.50 409 VAL A CA 1
ATOM 3290 C C . VAL A 1 409 ? -71.164 -43.185 2.242 1.00 41.50 409 VAL A C 1
ATOM 3292 O O . VAL A 1 409 ? -72.156 -43.619 1.662 1.00 41.50 409 VAL A O 1
ATOM 3295 N N . LEU A 1 410 ? -70.742 -43.626 3.441 1.00 32.44 410 LEU A N 1
ATOM 3296 C CA . LEU A 1 410 ? -71.620 -44.112 4.530 1.00 32.44 410 LEU A CA 1
ATOM 3297 C C . LEU A 1 410 ? -70.858 -44.342 5.858 1.00 32.44 410 LEU A C 1
ATOM 3299 O O . LEU A 1 410 ? -69.667 -44.636 5.853 1.00 32.44 410 LEU A O 1
ATOM 3303 N N . ALA A 1 411 ? -71.573 -44.198 6.980 1.00 34.06 411 ALA A N 1
ATOM 3304 C CA . ALA A 1 411 ? -71.198 -44.512 8.371 1.00 34.06 411 ALA A CA 1
ATOM 3305 C C . ALA A 1 411 ? -72.491 -44.481 9.238 1.00 34.06 411 ALA A C 1
ATOM 3307 O O . ALA A 1 411 ? -73.461 -43.882 8.761 1.00 34.06 411 ALA A O 1
ATOM 3308 N N . PRO A 1 412 ? -72.549 -45.009 10.488 1.00 51.00 412 PRO A N 1
ATOM 3309 C CA . PRO A 1 412 ? -71.541 -45.752 11.268 1.00 51.00 412 PRO A CA 1
ATOM 3310 C C . PRO A 1 412 ? -72.079 -47.095 11.872 1.00 51.00 412 PRO A C 1
ATOM 3312 O O . PRO A 1 412 ? -73.130 -47.582 11.468 1.00 51.00 412 PRO A O 1
ATOM 3315 N N . SER A 1 413 ? -71.393 -47.605 12.915 1.00 29.47 413 SER A N 1
ATOM 3316 C CA . SER A 1 413 ? -71.813 -48.556 13.986 1.00 29.47 413 SER A CA 1
ATOM 3317 C C . SER A 1 413 ? -71.397 -50.052 13.939 1.00 29.47 413 SER A C 1
ATOM 3319 O O . SER A 1 413 ? -71.795 -50.817 13.071 1.00 29.47 413 SER A O 1
ATOM 3321 N N . ASP A 1 414 ? -70.589 -50.399 14.955 1.00 30.05 414 ASP A N 1
ATOM 3322 C CA . ASP A 1 414 ? -70.605 -51.530 15.907 1.00 30.05 414 ASP A CA 1
ATOM 3323 C C . ASP A 1 414 ? -70.599 -53.039 15.548 1.00 30.05 414 ASP A C 1
ATOM 3325 O O . ASP A 1 414 ? -71.462 -53.566 14.859 1.00 30.05 414 ASP A O 1
ATOM 3329 N N . ASN A 1 415 ? -69.722 -53.736 16.304 1.00 33.75 415 ASN A N 1
ATOM 3330 C CA . ASN A 1 415 ? -69.781 -55.130 16.798 1.00 33.75 415 ASN A CA 1
ATOM 3331 C C . ASN A 1 415 ? -69.639 -56.308 15.790 1.00 33.75 415 ASN A C 1
ATOM 3333 O O . ASN A 1 415 ? -70.308 -56.365 14.773 1.00 33.75 415 ASN A O 1
ATOM 3337 N N . SER A 1 416 ? -68.845 -57.365 16.053 1.00 33.47 416 SER A N 1
ATOM 3338 C CA . SER A 1 416 ? -68.131 -57.754 17.293 1.00 33.47 416 SER A CA 1
ATOM 3339 C C . SER A 1 416 ? -67.061 -58.863 17.100 1.00 33.47 416 SER A C 1
ATOM 3341 O O . SER A 1 416 ? -66.981 -59.505 16.059 1.00 33.47 416 SER A O 1
ATOM 3343 N N . SER A 1 417 ? -66.274 -59.093 18.166 1.00 36.31 417 SER A N 1
ATOM 3344 C CA . SER A 1 417 ? -65.545 -60.330 18.538 1.00 36.31 417 SER A CA 1
ATOM 3345 C C . SER A 1 417 ? -64.488 -60.959 17.602 1.00 36.31 417 SER A C 1
ATOM 3347 O O . SER A 1 417 ? -64.793 -61.851 16.818 1.00 36.31 417 SER A O 1
ATOM 3349 N N . ALA A 1 418 ? -63.209 -60.682 17.893 1.00 35.25 418 ALA A N 1
ATOM 3350 C CA . ALA A 1 418 ? -62.244 -61.686 18.388 1.00 35.25 418 ALA A CA 1
ATOM 3351 C C . ALA A 1 418 ? -61.062 -60.970 19.087 1.00 35.25 418 ALA A C 1
ATOM 3353 O O . ALA A 1 418 ? -60.606 -59.934 18.613 1.00 35.25 418 ALA A O 1
ATOM 3354 N N . GLY A 1 419 ? -60.597 -61.474 20.237 1.00 34.72 419 GLY A N 1
ATOM 3355 C CA . GLY A 1 419 ? -59.531 -60.859 21.056 1.00 34.72 419 GLY A CA 1
ATOM 3356 C C . GLY A 1 419 ? -58.311 -61.781 21.248 1.00 34.72 419 GLY A C 1
ATOM 3357 O O . GLY A 1 419 ? -58.180 -62.728 20.475 1.00 34.72 419 GLY A O 1
ATOM 3358 N N . PRO A 1 420 ? -57.460 -61.594 22.288 1.00 44.81 420 PRO A N 1
ATOM 3359 C CA . PRO A 1 420 ? -57.587 -60.656 23.413 1.00 44.81 420 PRO A CA 1
ATOM 3360 C C . PRO A 1 420 ? -56.350 -59.758 23.671 1.00 44.81 420 PRO A C 1
ATOM 3362 O O . PRO A 1 420 ? -55.277 -59.941 23.109 1.00 44.81 420 PRO A O 1
ATOM 3365 N N . SER A 1 421 ? -56.489 -58.822 24.617 1.00 39.34 421 SER A N 1
ATOM 3366 C CA . SER A 1 421 ? -55.394 -58.021 25.191 1.00 39.34 421 SER A CA 1
ATOM 3367 C C . SER A 1 421 ? -55.192 -58.352 26.674 1.00 39.34 421 SER A C 1
ATOM 3369 O O . SER A 1 421 ? -56.171 -58.603 27.381 1.00 39.34 421 SER A O 1
ATOM 3371 N N . ARG A 1 422 ? -53.947 -58.294 27.176 1.00 36.06 422 ARG A N 1
ATOM 3372 C CA . ARG A 1 422 ? -53.646 -58.170 28.616 1.00 36.06 422 ARG A CA 1
ATOM 3373 C C . ARG A 1 422 ? -52.469 -57.223 28.878 1.00 36.06 422 ARG A C 1
ATOM 3375 O O . ARG A 1 422 ? -51.469 -57.238 28.171 1.00 36.06 422 ARG A O 1
ATOM 3382 N N . ARG A 1 423 ? -52.617 -56.410 29.930 1.00 36.03 423 ARG A N 1
ATOM 3383 C CA . ARG A 1 423 ? -51.617 -55.487 30.501 1.00 36.03 423 ARG A CA 1
ATOM 3384 C C . ARG A 1 423 ? -50.890 -56.133 31.688 1.00 36.03 423 ARG A C 1
ATOM 3386 O O . ARG A 1 423 ? -51.532 -56.867 32.431 1.00 36.03 423 ARG A O 1
ATOM 3393 N N . SER A 1 424 ? -49.651 -55.715 31.950 1.00 35.56 424 SER A N 1
ATOM 3394 C CA . SER A 1 424 ? -49.037 -55.476 33.281 1.00 35.56 424 SER A CA 1
ATOM 3395 C C . SER A 1 424 ? -47.596 -54.982 33.026 1.00 35.56 424 SER A C 1
ATOM 3397 O O . SER A 1 424 ? -46.978 -55.498 32.104 1.00 35.56 424 SER A O 1
ATOM 3399 N N . SER A 1 425 ? -46.983 -53.947 33.615 1.00 33.66 425 SER A N 1
ATOM 3400 C CA . SER A 1 425 ? -47.087 -53.187 34.879 1.00 33.66 425 SER A CA 1
ATOM 3401 C C . SER A 1 425 ? -46.062 -53.582 35.963 1.00 33.66 425 SER A C 1
ATOM 3403 O O . SER A 1 425 ? -45.972 -54.731 36.369 1.00 33.66 425 SER A O 1
ATOM 3405 N N . ARG A 1 426 ? -45.277 -52.568 36.366 1.00 33.81 426 ARG A N 1
ATOM 3406 C CA . ARG A 1 426 ? -44.168 -52.513 37.345 1.00 33.81 426 ARG A CA 1
ATOM 3407 C C . ARG A 1 426 ? -44.195 -53.529 38.502 1.00 33.81 426 ARG A C 1
ATOM 3409 O O . ARG A 1 426 ? -45.197 -53.618 39.200 1.00 33.81 426 ARG A O 1
ATOM 3416 N N . LEU A 1 427 ? -43.014 -54.051 38.844 1.00 34.03 427 LEU A N 1
ATOM 3417 C CA . LEU A 1 427 ? -42.599 -54.345 40.227 1.00 34.03 427 LEU A CA 1
ATOM 3418 C C . LEU A 1 427 ? -41.138 -53.905 40.457 1.00 34.03 427 LEU A C 1
ATOM 3420 O O . LEU A 1 427 ? -40.491 -53.400 39.537 1.00 34.03 427 LEU A O 1
ATOM 3424 N N . LYS A 1 428 ? -40.675 -54.016 41.705 1.00 31.67 428 LYS A N 1
ATOM 3425 C CA . LYS A 1 428 ? -39.421 -53.481 42.258 1.00 31.67 428 LYS A CA 1
ATOM 3426 C C . LYS A 1 428 ? -38.844 -54.499 43.270 1.00 31.67 428 LYS A C 1
ATOM 3428 O O . LYS A 1 428 ? -39.535 -55.458 43.591 1.00 31.67 428 LYS A O 1
ATOM 3433 N N . GLU A 1 429 ? -37.658 -54.198 43.801 1.00 32.22 429 GLU A N 1
ATOM 3434 C CA . GLU A 1 429 ? -37.069 -54.717 45.058 1.00 32.22 429 GLU A CA 1
ATOM 3435 C C . GLU A 1 429 ? -36.429 -56.133 45.098 1.00 32.22 429 GLU A C 1
ATOM 3437 O O . GLU A 1 429 ? -37.098 -57.159 45.133 1.00 32.22 429 GLU A O 1
ATOM 3442 N N . ASP A 1 430 ? -35.089 -56.095 45.184 1.00 30.11 430 ASP A N 1
ATOM 3443 C CA . ASP A 1 430 ? -34.246 -56.575 46.300 1.00 30.11 430 ASP A CA 1
ATOM 3444 C C . ASP A 1 430 ? -33.927 -58.067 46.568 1.00 30.11 430 ASP A C 1
ATOM 3446 O O . ASP A 1 430 ? -34.672 -58.997 46.275 1.00 30.11 430 ASP A O 1
ATOM 3450 N N . SER A 1 431 ? -32.788 -58.228 47.270 1.00 31.86 431 SER A N 1
ATOM 3451 C CA . SER A 1 431 ? -32.182 -59.436 47.873 1.00 31.86 431 SER A CA 1
ATOM 3452 C C . SER A 1 431 ? -31.505 -60.453 46.927 1.00 31.86 431 SER A C 1
ATOM 3454 O O . SER A 1 431 ? -31.956 -60.660 45.808 1.00 31.86 431 SER A O 1
ATOM 3456 N N . ALA A 1 432 ? -30.423 -61.154 47.310 1.00 28.97 432 ALA A N 1
ATOM 3457 C CA . ALA A 1 432 ? -29.391 -60.922 48.346 1.00 28.97 432 ALA A CA 1
ATOM 3458 C C . ALA A 1 432 ? -28.196 -61.898 48.139 1.00 28.97 432 ALA A C 1
ATOM 3460 O O . ALA A 1 432 ? -28.323 -62.847 47.372 1.00 28.97 432 ALA A O 1
ATOM 3461 N N . ALA A 1 433 ? -27.113 -61.711 48.919 1.00 28.94 433 ALA A N 1
ATOM 3462 C CA . ALA 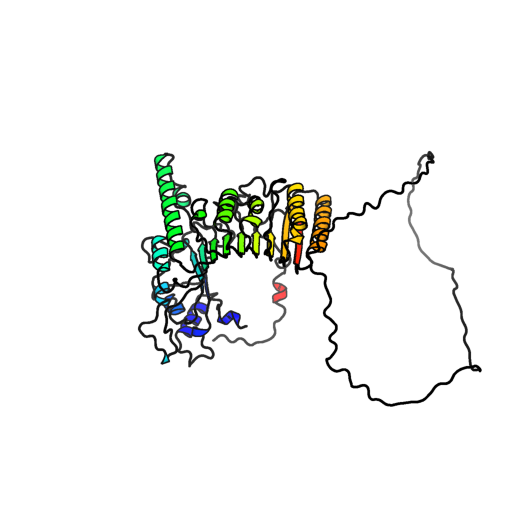A 1 433 ? -25.975 -62.636 49.133 1.00 28.94 433 ALA A CA 1
ATOM 3463 C C . ALA A 1 433 ? -24.988 -62.854 47.951 1.00 28.94 433 ALA A C 1
ATOM 3465 O O . ALA A 1 433 ? -25.360 -62.692 46.797 1.00 28.94 433 ALA A O 1
ATOM 3466 N N . ALA A 1 434 ? -23.719 -63.249 48.159 1.00 29.30 434 ALA A N 1
ATOM 3467 C CA . ALA A 1 434 ? -22.787 -63.092 49.300 1.00 29.30 434 ALA A CA 1
ATOM 3468 C C . ALA A 1 434 ? -21.343 -63.487 48.867 1.00 29.30 434 ALA A C 1
ATOM 3470 O O . ALA A 1 434 ? -21.159 -64.000 47.769 1.00 29.30 434 ALA A O 1
ATOM 3471 N N . GLU A 1 435 ? -20.375 -63.315 49.785 1.00 29.30 435 GLU A N 1
ATOM 3472 C CA . GLU A 1 435 ? -18.967 -63.790 49.764 1.00 29.30 435 GLU A CA 1
ATOM 3473 C C . GLU A 1 435 ? -17.936 -63.020 48.901 1.00 29.30 435 GLU A C 1
ATOM 3475 O O . GLU A 1 435 ? -18.248 -62.561 47.809 1.00 29.30 435 GLU A O 1
ATOM 3480 N N . ALA A 1 436 ? -16.654 -62.881 49.292 1.00 30.14 436 ALA A N 1
ATOM 3481 C CA . ALA A 1 436 ? -16.012 -62.826 50.628 1.00 30.14 436 ALA A CA 1
ATOM 3482 C C . ALA A 1 436 ? -14.528 -62.367 50.505 1.00 30.14 436 ALA A C 1
ATOM 3484 O O . ALA A 1 436 ? -13.910 -62.629 49.475 1.00 30.14 436 ALA A O 1
ATOM 3485 N N . ARG A 1 437 ? -13.957 -61.831 51.609 1.00 32.56 437 ARG A N 1
ATOM 3486 C CA . ARG A 1 437 ? -12.572 -61.318 51.866 1.00 32.56 437 ARG A CA 1
ATOM 3487 C C . ARG A 1 437 ? -12.447 -59.787 51.767 1.00 32.56 437 ARG A C 1
ATOM 3489 O O . ARG A 1 437 ? -12.604 -59.226 50.692 1.00 32.56 437 ARG A O 1
ATOM 3496 N N . GLU A 1 438 ? -12.432 -59.058 52.891 1.00 30.27 438 GLU A N 1
ATOM 3497 C CA . GLU A 1 438 ? -11.332 -58.883 53.883 1.00 30.27 438 GLU A CA 1
ATOM 3498 C C . GLU A 1 438 ? -10.169 -58.045 53.318 1.00 30.27 438 GLU A C 1
ATOM 3500 O O . GLU A 1 438 ? -9.619 -58.422 52.288 1.00 30.27 438 GLU A O 1
ATOM 3505 N N . ASP A 1 439 ? -9.649 -56.952 53.895 1.00 30.05 439 ASP A N 1
ATOM 3506 C CA . ASP A 1 439 ? -9.949 -55.984 54.992 1.00 30.05 439 ASP A CA 1
ATOM 3507 C C . ASP A 1 439 ? -8.640 -55.692 55.752 1.00 30.05 439 ASP A C 1
ATOM 3509 O O . ASP A 1 439 ? -8.029 -56.606 56.295 1.00 30.05 439 ASP A O 1
ATOM 3513 N N . MET A 1 440 ? -8.244 -54.416 55.823 1.00 33.16 440 MET A N 1
ATOM 3514 C CA . MET A 1 440 ? -7.515 -53.830 56.957 1.00 33.16 440 MET A CA 1
ATOM 3515 C C . MET A 1 440 ? -7.677 -52.296 56.953 1.00 33.16 440 MET A C 1
ATOM 3517 O O . MET A 1 440 ? -6.984 -51.575 56.239 1.00 33.16 440 MET A O 1
ATOM 3521 N N . GLN A 1 441 ? -8.629 -51.798 57.747 1.00 32.75 441 GLN A N 1
ATOM 3522 C CA . GLN A 1 441 ? -8.400 -50.945 58.940 1.00 32.75 441 GLN A CA 1
ATOM 3523 C C . GLN A 1 441 ? -7.047 -50.167 58.985 1.00 32.75 441 GLN A C 1
ATOM 3525 O O . GLN A 1 441 ? -5.991 -50.760 58.808 1.00 32.75 441 GLN A O 1
ATOM 3530 N N . SER A 1 442 ? -6.926 -48.878 59.352 1.00 30.28 442 SER A N 1
ATOM 3531 C CA . SER A 1 442 ? -7.775 -47.933 60.123 1.00 30.28 442 SER A CA 1
ATOM 3532 C C . SER A 1 442 ? -7.225 -46.471 59.964 1.00 30.28 442 SER A C 1
ATOM 3534 O O . SER A 1 442 ? -6.520 -46.237 58.991 1.00 30.28 442 SER A O 1
ATOM 3536 N N . LEU A 1 443 ? -7.447 -45.402 60.766 1.00 33.56 443 LEU A N 1
ATOM 3537 C CA . LEU A 1 443 ? -8.100 -45.158 62.075 1.00 33.56 443 LEU A CA 1
ATOM 3538 C C . LEU A 1 443 ? -8.590 -43.672 62.182 1.00 33.56 443 LEU A C 1
ATOM 3540 O O . LEU A 1 443 ? -7.788 -42.748 62.217 1.00 33.56 443 LEU A O 1
ATOM 3544 N N . ARG A 1 444 ? -9.914 -43.456 62.271 1.00 30.08 444 ARG A N 1
ATOM 3545 C CA . ARG A 1 444 ? -10.650 -42.501 63.155 1.00 30.08 444 ARG A CA 1
ATOM 3546 C C . ARG A 1 444 ? -9.999 -41.171 63.628 1.00 30.08 444 ARG A C 1
ATOM 3548 O O . ARG A 1 444 ? -9.079 -41.197 64.437 1.00 30.08 444 ARG A O 1
ATOM 3555 N N . ASN A 1 445 ? -10.694 -40.042 63.401 1.00 30.33 445 ASN A N 1
ATOM 3556 C CA . ASN A 1 445 ? -11.066 -39.082 64.473 1.00 30.33 445 ASN A CA 1
ATOM 3557 C C . ASN A 1 445 ? -12.222 -38.128 64.072 1.00 30.33 445 ASN A C 1
ATOM 3559 O O . ASN A 1 445 ? -12.674 -38.160 62.931 1.00 30.33 445 ASN A O 1
ATOM 3563 N N . GLN A 1 446 ? -12.781 -37.378 65.037 1.00 31.81 446 GLN A N 1
ATOM 3564 C CA . GLN A 1 446 ? -14.105 -36.712 64.977 1.00 31.81 446 GLN A CA 1
ATOM 3565 C C . GLN A 1 446 ? -13.990 -35.199 65.364 1.00 31.81 446 GLN A C 1
ATOM 3567 O O . GLN A 1 446 ? -13.041 -34.854 66.058 1.00 31.81 446 GLN A O 1
ATOM 3572 N N . VAL A 1 447 ? -14.769 -34.255 64.779 1.00 31.48 447 VAL A N 1
ATOM 3573 C CA . VAL A 1 447 ? -15.993 -33.572 65.338 1.00 31.48 447 VAL A CA 1
ATOM 3574 C C . VAL A 1 447 ? -15.707 -32.718 66.608 1.00 31.48 447 VAL A C 1
ATOM 3576 O O . VAL A 1 447 ? -15.033 -33.255 67.481 1.00 31.48 447 VAL A O 1
ATOM 3579 N N . PRO A 1 448 ? -16.200 -31.452 66.793 1.00 39.22 448 PRO A N 1
ATOM 3580 C CA . PRO A 1 448 ? -17.529 -30.921 66.402 1.00 39.22 448 PRO A CA 1
ATOM 3581 C C . PRO A 1 448 ? -17.636 -29.475 65.827 1.00 39.22 448 PRO A C 1
ATOM 3583 O O . PRO A 1 448 ? -16.688 -28.699 65.799 1.00 39.22 448 PRO A O 1
ATOM 3586 N N . LEU A 1 449 ? -18.870 -29.111 65.431 1.00 32.62 449 LEU A N 1
ATOM 3587 C CA . LEU A 1 449 ? -19.382 -27.733 65.247 1.00 32.62 449 LEU A CA 1
ATOM 3588 C C . LEU A 1 449 ? -19.769 -27.068 66.591 1.00 32.62 449 LEU A C 1
ATOM 3590 O O . LEU A 1 449 ? -19.908 -27.766 67.597 1.00 32.62 449 LEU A O 1
ATOM 3594 N N . PRO A 1 450 ? -20.143 -25.770 66.581 1.00 40.34 450 PRO A N 1
ATOM 3595 C CA . PRO A 1 450 ? -21.401 -25.424 67.260 1.00 40.34 450 PRO A CA 1
ATOM 3596 C C . PRO A 1 450 ? -22.338 -24.424 66.537 1.00 40.34 450 PRO A C 1
ATOM 3598 O O . PRO A 1 450 ? -21.956 -23.329 66.153 1.00 40.34 450 PRO A O 1
ATOM 3601 N N . VAL A 1 451 ? -23.618 -24.819 66.506 1.00 28.86 451 VAL A N 1
ATOM 3602 C CA . VAL A 1 451 ? -24.835 -24.029 66.819 1.00 28.86 451 VAL A CA 1
ATOM 3603 C C . VAL A 1 451 ? -25.220 -22.773 65.997 1.00 28.86 451 VAL A C 1
ATOM 3605 O O . VAL A 1 451 ? -24.642 -21.699 66.079 1.00 28.86 451 VAL A O 1
ATOM 3608 N N . ARG A 1 452 ? -26.383 -22.928 65.344 1.00 29.97 452 ARG A N 1
ATOM 3609 C CA . ARG A 1 452 ? -27.337 -21.932 64.808 1.00 29.97 452 ARG A CA 1
ATOM 3610 C C . ARG A 1 452 ? -27.543 -20.645 65.634 1.00 29.97 452 ARG A C 1
ATOM 3612 O O . ARG A 1 452 ? -27.769 -20.713 66.839 1.00 29.97 452 ARG A O 1
ATOM 3619 N N . THR A 1 453 ? -27.850 -19.556 64.929 1.00 29.06 453 THR A N 1
ATOM 3620 C CA . THR A 1 453 ? -28.954 -18.637 65.294 1.00 29.06 453 THR A CA 1
ATOM 3621 C C . THR A 1 453 ? -29.948 -18.523 64.127 1.00 29.06 453 THR A C 1
ATOM 3623 O O . THR A 1 453 ? -29.651 -18.947 63.012 1.00 29.06 453 THR A O 1
ATOM 3626 N N . SER A 1 454 ? -31.172 -18.047 64.386 1.00 28.78 454 SER A N 1
ATOM 3627 C CA . SER A 1 454 ? -32.286 -18.057 63.421 1.00 28.78 454 SER A CA 1
ATOM 3628 C C . SER A 1 454 ? -32.818 -16.646 63.168 1.00 28.78 454 SER A C 1
ATOM 3630 O O . SER A 1 454 ? -33.409 -16.052 64.066 1.00 28.78 454 SER A O 1
ATOM 3632 N N . GLY A 1 455 ? -32.673 -16.140 61.940 1.00 27.44 455 GLY A N 1
ATOM 3633 C CA . GLY A 1 455 ? -33.239 -14.862 61.492 1.00 27.44 455 GLY A CA 1
ATOM 3634 C C . GLY A 1 455 ? -34.379 -15.074 60.495 1.00 27.44 455 GLY A C 1
ATOM 3635 O O . GLY A 1 455 ? -34.151 -15.564 59.394 1.00 27.44 455 GLY A O 1
ATOM 3636 N N . ARG A 1 456 ? -35.611 -14.713 60.874 1.00 28.91 456 ARG A N 1
ATOM 3637 C CA . ARG A 1 456 ? -36.810 -14.833 60.028 1.00 28.91 456 ARG A CA 1
ATOM 3638 C C . ARG A 1 456 ? -37.238 -13.454 59.528 1.00 28.91 456 ARG A C 1
ATOM 3640 O O . ARG A 1 456 ? -37.903 -12.733 60.261 1.00 28.91 456 ARG A O 1
ATOM 3647 N N . SER A 1 457 ? -36.949 -13.160 58.264 1.00 27.70 457 SER A N 1
ATOM 3648 C CA . SER A 1 457 ? -37.623 -12.107 57.498 1.00 27.70 457 SER A CA 1
ATOM 3649 C C . SER A 1 457 ? -37.968 -12.642 56.119 1.00 27.70 457 SER A C 1
ATOM 3651 O O . SER A 1 457 ? -37.098 -13.130 55.407 1.00 27.70 457 SER A O 1
ATOM 3653 N N . ALA A 1 458 ? -39.240 -12.542 55.753 1.00 33.44 458 ALA A N 1
ATOM 3654 C CA . ALA A 1 458 ? -39.702 -12.756 54.394 1.00 33.44 458 ALA A CA 1
ATOM 3655 C C . ALA A 1 458 ? -40.324 -11.444 53.930 1.00 33.44 458 ALA A C 1
ATOM 3657 O O . ALA A 1 458 ? -41.291 -10.990 54.542 1.00 33.44 458 ALA A O 1
ATOM 3658 N N . ASN A 1 459 ? -39.794 -10.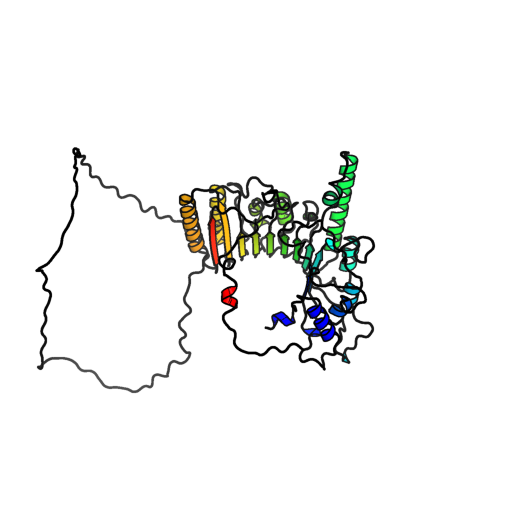849 52.863 1.00 27.17 459 ASN A N 1
ATOM 3659 C CA . ASN A 1 459 ? -40.601 -9.949 52.061 1.00 27.17 459 ASN A CA 1
ATOM 3660 C C . ASN A 1 459 ? -40.219 -10.014 50.583 1.00 27.17 459 ASN A C 1
ATOM 3662 O O . ASN A 1 459 ? -39.051 -10.055 50.211 1.00 27.17 459 ASN A O 1
ATOM 3666 N N . THR A 1 460 ? -41.274 -10.025 49.789 1.00 31.92 460 THR A N 1
ATOM 3667 C CA . THR A 1 460 ? -41.360 -9.891 48.343 1.00 31.92 460 THR A CA 1
ATOM 3668 C C . THR A 1 460 ? -40.460 -8.783 47.795 1.00 31.92 460 THR A C 1
ATOM 3670 O O . THR A 1 460 ? -40.552 -7.641 48.243 1.00 31.92 460 THR A O 1
ATOM 3673 N N . GLN A 1 461 ? -39.695 -9.086 46.747 1.00 30.25 461 GLN A N 1
ATOM 3674 C CA . GLN A 1 461 ? -39.308 -8.102 45.738 1.00 30.25 461 GLN A CA 1
ATOM 3675 C C . GLN A 1 461 ? -39.588 -8.697 44.358 1.00 30.25 461 GLN A C 1
ATOM 3677 O O . GLN A 1 461 ? -39.058 -9.747 44.006 1.00 30.25 461 GLN A O 1
ATOM 3682 N N . ALA A 1 462 ? -40.462 -8.025 43.613 1.00 33.34 462 ALA A N 1
ATOM 3683 C CA . ALA A 1 462 ? -40.595 -8.160 42.173 1.00 33.34 462 ALA A CA 1
ATOM 3684 C C . ALA A 1 462 ? -40.164 -6.810 41.596 1.00 33.34 462 ALA A C 1
ATOM 3686 O O . ALA A 1 462 ? -40.806 -5.805 41.899 1.00 33.34 462 ALA A O 1
ATOM 3687 N N . ALA A 1 463 ? -39.031 -6.812 40.899 1.00 31.11 463 ALA A N 1
ATOM 3688 C CA . ALA A 1 463 ? -38.408 -5.698 40.189 1.00 31.11 463 ALA A CA 1
ATOM 3689 C C . ALA A 1 463 ? -37.124 -6.237 39.524 1.00 31.11 463 ALA A C 1
ATOM 3691 O O . ALA A 1 463 ? -36.402 -7.000 40.167 1.00 31.11 463 ALA A O 1
ATOM 3692 N N . ASP A 1 464 ? -36.770 -5.916 38.285 1.00 29.81 464 ASP A N 1
ATOM 3693 C CA . ASP A 1 464 ? -37.581 -5.395 37.180 1.00 29.81 464 ASP A CA 1
ATOM 3694 C C . ASP A 1 464 ? -37.020 -6.014 35.892 1.00 29.81 464 ASP A C 1
ATOM 3696 O O . ASP A 1 464 ? -35.804 -6.011 35.690 1.00 29.81 464 ASP A O 1
ATOM 3700 N N . ASP A 1 465 ? -37.884 -6.525 35.008 1.00 29.12 465 ASP A N 1
ATOM 3701 C CA . ASP A 1 465 ? -37.496 -6.802 33.620 1.00 29.12 465 ASP A CA 1
ATOM 3702 C C . ASP A 1 465 ? -37.443 -5.457 32.872 1.00 29.12 465 ASP A C 1
ATOM 3704 O O . ASP A 1 465 ? -38.345 -5.110 32.105 1.00 29.12 465 ASP A O 1
ATOM 3708 N N . GLU A 1 466 ? -36.389 -4.676 33.140 1.00 31.66 466 GLU A N 1
ATOM 3709 C CA . GLU A 1 466 ? -35.999 -3.502 32.351 1.00 31.66 466 GLU A CA 1
ATOM 3710 C C . GLU A 1 466 ? -35.807 -3.952 30.898 1.00 31.66 466 GLU A C 1
ATOM 3712 O O . GLU A 1 466 ? -34.786 -4.531 30.513 1.00 31.66 466 GLU A O 1
ATOM 3717 N N . ALA A 1 467 ? -36.847 -3.743 30.094 1.00 34.03 467 ALA A N 1
ATOM 3718 C CA . ALA A 1 467 ? -36.858 -4.106 28.694 1.00 34.03 467 ALA A CA 1
ATOM 3719 C C . ALA A 1 467 ? -35.881 -3.198 27.943 1.00 34.03 467 ALA A C 1
ATOM 3721 O O . ALA A 1 467 ? -36.262 -2.105 27.528 1.00 34.03 467 ALA A O 1
ATOM 3722 N N . ASP A 1 468 ? -34.640 -3.669 27.768 1.00 35.06 468 ASP A N 1
ATOM 3723 C CA . ASP A 1 468 ? -33.585 -3.001 27.002 1.00 35.06 468 ASP A CA 1
ATOM 3724 C C . ASP A 1 468 ? -34.066 -2.727 25.568 1.00 35.06 468 ASP A C 1
ATOM 3726 O O . ASP A 1 468 ? -33.910 -3.532 24.643 1.00 35.06 468 ASP A O 1
ATOM 3730 N N . SER A 1 469 ? -34.694 -1.564 25.395 1.00 35.75 469 SER A N 1
ATOM 3731 C CA . SER A 1 469 ? -35.363 -1.129 24.174 1.00 35.75 469 SER A CA 1
ATOM 3732 C C . SER A 1 469 ? -34.374 -0.592 23.140 1.00 35.75 469 SER A C 1
ATOM 3734 O O . SER A 1 469 ? -34.715 0.279 22.333 1.00 35.75 469 SER A O 1
ATOM 3736 N N . ASN A 1 470 ? -33.150 -1.122 23.145 1.00 42.66 470 ASN A N 1
ATOM 3737 C CA . ASN A 1 470 ? -32.185 -0.989 22.071 1.00 42.66 470 ASN A CA 1
ATOM 3738 C C . ASN A 1 470 ? -32.728 -1.660 20.800 1.00 42.66 470 ASN A C 1
ATOM 3740 O O . ASN A 1 470 ? -32.385 -2.793 20.446 1.00 42.66 470 ASN A O 1
ATOM 3744 N N . ASN A 1 471 ? -33.548 -0.897 20.071 1.00 43.03 471 ASN A N 1
ATOM 3745 C CA . ASN A 1 471 ? -33.915 -1.101 18.669 1.00 43.03 471 ASN A CA 1
ATOM 3746 C C . ASN A 1 471 ? -32.686 -0.907 17.755 1.00 43.03 471 ASN A C 1
ATOM 3748 O O . ASN A 1 471 ? -32.711 -0.121 16.807 1.00 43.03 471 ASN A O 1
ATOM 3752 N N . ALA A 1 472 ? -31.597 -1.622 18.047 1.00 51.28 472 ALA A N 1
ATOM 3753 C CA . ALA A 1 472 ? -30.433 -1.714 17.186 1.00 51.28 472 ALA A CA 1
ATOM 3754 C C . ALA A 1 472 ? -30.898 -2.268 15.836 1.00 51.28 472 ALA A C 1
ATOM 3756 O O . ALA A 1 472 ? -31.391 -3.396 15.745 1.00 51.28 472 ALA A O 1
ATOM 3757 N N . ILE A 1 473 ? -30.805 -1.438 14.797 1.00 55.66 473 ILE A N 1
ATOM 3758 C CA . ILE A 1 473 ? -31.321 -1.757 13.468 1.00 55.66 473 ILE A CA 1
ATOM 3759 C C . ILE A 1 473 ? -30.495 -2.919 12.916 1.00 55.66 473 ILE A C 1
ATOM 3761 O O . ILE A 1 473 ? -29.334 -2.748 12.552 1.00 55.66 473 ILE A O 1
ATOM 3765 N N . VAL A 1 474 ? -31.104 -4.109 12.884 1.00 61.56 474 VAL A N 1
ATOM 3766 C CA . VAL A 1 474 ? -30.469 -5.342 12.408 1.00 61.56 474 VAL A CA 1
ATOM 3767 C C . VAL A 1 474 ? -30.193 -5.205 10.913 1.00 61.56 474 VAL A C 1
ATOM 3769 O O . VAL A 1 474 ? -31.079 -5.399 10.080 1.00 61.56 474 VAL A O 1
ATOM 3772 N N . GLY A 1 475 ? -28.953 -4.841 10.584 1.00 62.28 475 GLY A N 1
ATOM 3773 C CA . GLY A 1 475 ? -28.456 -4.746 9.216 1.00 62.28 475 GLY A CA 1
ATOM 3774 C C . GLY A 1 475 ? -28.411 -6.114 8.537 1.00 62.28 475 GLY A C 1
ATOM 3775 O O . GLY A 1 475 ? -28.721 -6.201 7.354 1.00 62.28 475 GLY A O 1
ATOM 3776 N N . GLY A 1 476 ? -28.090 -7.175 9.292 1.00 63.62 476 GLY A N 1
ATOM 3777 C CA . GLY A 1 476 ? -28.392 -8.572 8.946 1.00 63.62 476 GLY A CA 1
ATOM 3778 C C . GLY A 1 476 ? -27.918 -9.048 7.568 1.00 63.62 476 GLY A C 1
ATOM 3779 O O . GLY A 1 476 ? -28.599 -9.855 6.932 1.00 63.62 476 GLY A O 1
ATOM 3780 N N . LEU A 1 477 ? -26.787 -8.536 7.073 1.00 81.06 477 LEU A N 1
ATOM 3781 C CA . LEU A 1 477 ? -26.289 -8.797 5.718 1.00 81.06 477 LEU A CA 1
ATOM 3782 C C . LEU A 1 477 ? -24.819 -9.242 5.650 1.00 81.06 477 LEU A C 1
ATOM 3784 O O . LEU A 1 477 ? -24.387 -9.634 4.561 1.00 81.06 477 LEU A O 1
ATOM 3788 N N . CYS A 1 478 ? -24.079 -9.258 6.762 1.00 87.19 478 CYS A N 1
ATOM 3789 C CA . CYS A 1 478 ? -22.716 -9.788 6.802 1.00 87.19 478 CYS A CA 1
ATOM 3790 C C . CYS A 1 478 ? -22.692 -11.311 6.659 1.00 87.19 478 CYS A C 1
ATOM 3792 O O . CYS A 1 478 ? -23.508 -12.021 7.238 1.00 87.19 478 CYS A O 1
ATOM 3794 N N . GLU A 1 479 ? -21.737 -11.814 5.889 1.00 88.75 479 GLU A N 1
ATOM 3795 C CA . GLU A 1 479 ? -21.484 -13.241 5.670 1.00 88.75 479 GLU A CA 1
ATOM 3796 C C . GLU A 1 479 ? -20.450 -13.772 6.673 1.00 88.75 479 GLU A C 1
ATOM 3798 O O . GLU A 1 479 ? -20.480 -14.949 7.018 1.00 88.75 479 GLU A O 1
ATOM 3803 N N . VAL A 1 480 ? -19.598 -12.882 7.200 1.00 90.12 480 VAL A N 1
ATOM 3804 C CA . VAL A 1 480 ? -18.643 -13.139 8.288 1.00 90.12 480 VAL A CA 1
ATOM 3805 C C . VAL A 1 480 ? -18.749 -12.022 9.330 1.00 90.12 480 VAL A C 1
ATOM 3807 O O . VAL A 1 480 ? -18.765 -10.843 8.967 1.00 90.12 480 VAL A O 1
ATOM 3810 N N . VAL A 1 481 ? -18.813 -12.405 10.610 1.00 92.50 481 VAL A N 1
ATOM 3811 C CA . VAL A 1 481 ? -18.676 -11.522 11.782 1.00 92.50 481 VAL A CA 1
ATOM 3812 C C . VAL A 1 481 ? -17.778 -12.229 12.802 1.00 92.50 481 VAL A C 1
ATOM 3814 O O . VAL A 1 481 ? -18.235 -13.119 13.521 1.00 92.50 481 VAL A O 1
ATOM 3817 N N . GLU A 1 482 ? -16.503 -11.857 12.844 1.00 93.00 482 GLU A N 1
ATOM 3818 C CA . GLU A 1 482 ? -15.465 -12.478 13.675 1.00 93.00 482 GLU A CA 1
ATOM 3819 C C . GLU A 1 482 ? -14.819 -11.427 14.589 1.00 93.00 482 GLU A C 1
ATOM 3821 O O . GLU A 1 482 ? -14.144 -10.514 14.114 1.00 93.00 482 GLU A O 1
ATOM 3826 N N . ILE A 1 483 ? -15.032 -11.548 15.904 1.00 93.00 483 ILE A N 1
ATOM 3827 C CA . ILE A 1 483 ? -14.482 -10.645 16.922 1.00 93.00 483 ILE A CA 1
ATOM 3828 C C . ILE A 1 483 ? -13.602 -11.453 17.883 1.00 93.00 483 ILE A C 1
ATOM 3830 O O . ILE A 1 483 ? -14.077 -12.085 18.833 1.00 93.00 483 ILE A O 1
ATOM 3834 N N . VAL A 1 484 ? -12.292 -11.426 17.647 1.00 89.94 484 VAL A N 1
ATOM 3835 C CA . VAL A 1 484 ? -11.299 -12.060 18.523 1.00 89.94 484 VAL A CA 1
ATOM 3836 C C . VAL A 1 484 ? -10.797 -11.024 19.522 1.00 89.94 484 VAL A C 1
ATOM 3838 O O . VAL A 1 484 ? -10.381 -9.935 19.140 1.00 89.94 484 VAL A O 1
ATOM 3841 N N . ILE A 1 485 ? -10.811 -11.367 20.811 1.00 88.50 485 ILE A N 1
ATOM 3842 C CA . ILE A 1 485 ? -10.205 -10.557 21.875 1.00 88.50 485 ILE A CA 1
ATOM 3843 C C . ILE A 1 485 ? -9.313 -11.466 22.718 1.00 88.50 485 ILE A C 1
ATOM 3845 O O . ILE A 1 485 ? -9.811 -12.419 23.328 1.00 88.50 485 ILE A O 1
ATOM 3849 N N . ASP A 1 486 ? -8.012 -11.173 22.752 1.00 80.81 486 ASP A N 1
ATOM 3850 C CA . ASP A 1 486 ? -7.012 -11.929 23.515 1.00 80.81 486 ASP A CA 1
ATOM 3851 C C . ASP A 1 486 ? -5.991 -11.026 24.243 1.00 80.81 486 ASP A C 1
ATOM 3853 O O . ASP A 1 486 ? -5.970 -9.815 24.037 1.00 80.81 486 ASP A O 1
ATOM 3857 N N . ASN A 1 487 ? -5.128 -11.611 25.084 1.00 77.06 487 ASN A N 1
ATOM 3858 C CA . ASN A 1 487 ? -3.895 -10.969 25.581 1.00 77.06 487 ASN A CA 1
ATOM 3859 C C . ASN A 1 487 ? -2.638 -11.670 25.014 1.00 77.06 487 ASN A C 1
ATOM 3861 O O . ASN A 1 487 ? -1.559 -11.586 25.606 1.00 77.06 487 ASN A O 1
ATOM 3865 N N . GLN A 1 488 ? -2.748 -12.413 23.906 1.00 69.19 488 GLN A N 1
ATOM 3866 C CA . GLN A 1 488 ? -1.558 -12.894 23.202 1.00 69.19 488 GLN A CA 1
ATOM 3867 C C . GLN A 1 488 ? -0.758 -11.684 22.717 1.00 69.19 488 GLN A C 1
ATOM 3869 O O . GLN A 1 488 ? -1.270 -10.867 21.955 1.00 69.19 488 GLN A O 1
ATOM 3874 N N . LYS A 1 489 ? 0.495 -11.557 23.172 1.00 69.75 489 LYS A N 1
ATOM 3875 C CA . LYS A 1 489 ? 1.420 -10.566 22.612 1.00 69.75 489 LYS A CA 1
ATOM 3876 C C . LYS A 1 489 ? 1.589 -10.835 21.110 1.00 69.75 489 LYS A C 1
ATOM 3878 O O . LYS A 1 489 ? 1.692 -12.013 20.751 1.00 69.75 489 LYS A O 1
ATOM 3883 N N . PRO A 1 490 ? 1.687 -9.798 20.256 1.00 71.31 490 PRO A N 1
ATOM 3884 C CA . PRO A 1 490 ? 2.076 -9.991 18.867 1.00 71.31 490 PRO A CA 1
ATOM 3885 C C . PRO A 1 490 ? 3.379 -10.783 18.794 1.00 71.31 490 PRO A C 1
ATOM 3887 O O . PRO A 1 490 ? 4.285 -10.594 19.609 1.00 71.31 490 PRO A O 1
ATOM 3890 N N . ARG A 1 491 ? 3.472 -11.668 17.807 1.00 72.44 491 ARG A N 1
ATOM 3891 C CA . ARG A 1 491 ? 4.707 -12.356 17.442 1.00 72.44 491 ARG A CA 1
ATOM 3892 C C . ARG A 1 491 ? 4.851 -12.297 15.936 1.00 72.44 491 ARG A C 1
ATOM 3894 O O . ARG A 1 491 ? 3.891 -12.579 15.226 1.00 72.44 491 ARG A O 1
ATOM 3901 N N . GLU A 1 492 ? 6.055 -11.967 15.479 1.00 74.25 492 GLU A N 1
ATOM 3902 C CA . GLU A 1 492 ? 6.427 -11.928 14.058 1.00 74.25 492 GLU A CA 1
ATOM 3903 C C . GLU A 1 492 ? 6.117 -13.251 13.348 1.00 74.25 492 GLU A C 1
ATOM 3905 O O . GLU A 1 492 ? 5.703 -13.260 12.193 1.00 74.25 492 GLU A O 1
ATOM 3910 N N . GLN A 1 493 ? 6.305 -14.357 14.073 1.00 69.75 493 GLN A N 1
ATOM 3911 C CA . GLN A 1 493 ? 5.933 -15.704 13.678 1.00 69.75 493 GLN A CA 1
ATOM 3912 C C . GLN A 1 493 ? 4.923 -16.249 14.693 1.00 69.75 493 GLN A C 1
ATOM 3914 O O . GLN A 1 493 ? 5.235 -16.441 15.874 1.00 69.75 493 GLN A O 1
ATOM 3919 N N . GLN A 1 494 ? 3.701 -16.468 14.219 1.00 67.25 494 GLN A N 1
ATOM 3920 C CA . GLN A 1 494 ? 2.689 -17.271 14.896 1.00 67.25 494 GLN A CA 1
ATOM 3921 C C . GLN A 1 494 ? 2.824 -18.693 14.347 1.00 67.25 494 GLN A C 1
ATOM 3923 O O . GLN A 1 494 ? 2.969 -18.851 13.140 1.00 67.25 494 GLN A O 1
ATOM 3928 N N . PHE A 1 495 ? 2.823 -19.696 15.225 1.00 66.94 495 PHE A N 1
ATOM 3929 C CA . PHE A 1 495 ? 2.887 -21.102 14.829 1.00 66.94 495 PHE A CA 1
ATOM 3930 C C . PHE A 1 495 ? 1.485 -21.703 14.936 1.00 66.94 495 PHE A C 1
ATOM 3932 O O . PHE A 1 495 ? 0.884 -21.665 16.016 1.00 66.94 495 PHE A O 1
ATOM 3939 N N . GLY A 1 496 ? 0.967 -22.213 13.823 1.00 67.12 496 GLY A N 1
ATOM 3940 C CA . GLY A 1 496 ? -0.282 -22.963 13.759 1.00 67.12 496 GLY A CA 1
ATOM 3941 C C . GLY A 1 496 ? -0.123 -24.389 14.293 1.00 67.12 496 GLY A C 1
ATOM 3942 O O . GLY A 1 496 ? 0.957 -24.797 14.712 1.00 67.12 496 GLY A O 1
ATOM 3943 N N . MET A 1 497 ? -1.198 -25.177 14.269 1.00 70.31 497 MET A N 1
ATOM 3944 C CA . MET A 1 497 ? -1.108 -26.618 14.559 1.00 70.31 497 MET A CA 1
ATOM 3945 C C . MET A 1 497 ? -0.457 -27.373 13.386 1.00 70.31 497 MET A C 1
ATOM 3947 O O . MET A 1 497 ? 0.214 -28.381 13.584 1.00 70.31 497 MET A O 1
ATOM 3951 N N . GLU A 1 498 ? -0.633 -26.840 12.180 1.00 72.12 498 GLU A N 1
ATOM 3952 C CA . GLU A 1 498 ? -0.016 -27.247 10.923 1.00 72.12 498 GLU A CA 1
ATOM 3953 C C . GLU A 1 498 ? 1.522 -27.197 10.945 1.00 72.12 498 GLU A C 1
ATOM 3955 O O . GLU A 1 498 ? 2.152 -28.084 10.376 1.00 72.12 498 GLU A O 1
ATOM 3960 N N . ASP A 1 499 ? 2.128 -26.242 11.662 1.00 71.31 499 ASP A N 1
ATOM 3961 C CA . ASP A 1 499 ? 3.591 -26.114 11.800 1.00 71.31 499 ASP A CA 1
ATOM 3962 C C . ASP A 1 499 ? 4.214 -27.176 12.731 1.00 71.31 499 ASP A C 1
ATOM 3964 O O . ASP A 1 499 ? 5.437 -27.262 12.850 1.00 71.31 499 ASP A O 1
ATOM 3968 N N . PHE A 1 500 ? 3.383 -27.983 13.403 1.00 74.56 500 PHE A N 1
ATOM 3969 C CA . PHE A 1 500 ? 3.794 -29.086 14.280 1.00 74.56 500 PHE A CA 1
ATOM 3970 C C . PHE A 1 500 ? 3.345 -30.462 13.755 1.00 74.56 500 PHE A C 1
ATOM 3972 O O . PHE A 1 500 ? 3.305 -31.430 14.516 1.00 74.56 500 PHE A O 1
ATOM 3979 N N . LEU A 1 501 ? 2.986 -30.562 12.470 1.00 69.31 501 LEU A N 1
ATOM 3980 C CA . LEU A 1 501 ? 2.773 -31.846 11.803 1.00 69.31 501 LEU A CA 1
ATOM 3981 C C . LEU A 1 501 ? 4.127 -32.416 11.364 1.00 69.31 501 LEU A C 1
ATOM 3983 O O . LEU A 1 501 ? 4.802 -31.835 10.517 1.00 69.31 501 LEU A O 1
ATOM 3987 N N . ASP A 1 502 ? 4.520 -33.560 11.929 1.00 62.16 502 ASP A N 1
ATOM 3988 C CA . ASP A 1 502 ? 5.743 -34.260 11.527 1.00 62.16 502 ASP A CA 1
ATOM 3989 C C . ASP A 1 502 ? 5.684 -34.653 10.037 1.00 62.16 502 ASP A C 1
ATOM 3991 O O . ASP A 1 502 ? 4.708 -35.252 9.577 1.00 62.16 502 ASP A O 1
ATOM 3995 N N . GLU A 1 503 ? 6.767 -34.416 9.283 1.00 55.62 503 GLU A N 1
ATOM 3996 C CA . GLU A 1 503 ? 6.858 -34.717 7.837 1.00 55.62 503 GLU A CA 1
ATOM 3997 C C . GLU A 1 503 ? 6.633 -36.209 7.483 1.00 55.62 503 GLU A C 1
ATOM 3999 O O . GLU A 1 503 ? 6.477 -36.566 6.309 1.00 55.62 503 GLU A O 1
ATOM 4004 N N . MET A 1 504 ? 6.591 -37.098 8.484 1.00 47.78 504 MET A N 1
ATOM 4005 C CA . MET A 1 504 ? 6.360 -38.535 8.319 1.00 47.78 504 MET A CA 1
ATOM 4006 C C . MET A 1 504 ? 5.015 -38.871 7.660 1.00 47.78 504 MET A C 1
ATOM 4008 O O . MET A 1 504 ? 4.981 -39.798 6.847 1.00 47.78 504 MET A O 1
ATOM 4012 N N . ASP A 1 505 ? 3.940 -38.114 7.908 1.00 49.19 505 ASP A N 1
ATOM 4013 C CA . ASP A 1 505 ? 2.624 -38.398 7.299 1.00 49.19 505 ASP A CA 1
ATOM 4014 C C . ASP A 1 505 ? 2.601 -38.145 5.775 1.00 49.19 505 ASP A C 1
ATOM 4016 O O . ASP A 1 505 ? 1.748 -38.676 5.061 1.00 49.19 505 ASP A O 1
ATOM 4020 N N . THR A 1 506 ? 3.597 -37.435 5.229 1.00 45.16 506 THR A N 1
ATOM 4021 C CA . THR A 1 506 ? 3.825 -37.320 3.774 1.00 45.16 506 THR A CA 1
ATOM 4022 C C . THR A 1 506 ? 4.570 -38.509 3.149 1.00 45.16 506 THR A C 1
ATOM 4024 O O . THR A 1 506 ? 4.642 -38.597 1.924 1.00 45.16 506 THR A O 1
ATOM 4027 N N . SER A 1 507 ? 5.086 -39.454 3.945 1.00 43.75 507 SER A N 1
ATOM 4028 C CA . SER A 1 507 ? 5.796 -40.660 3.464 1.00 43.75 507 SER A CA 1
ATOM 4029 C C . SER A 1 507 ? 4.910 -41.916 3.339 1.00 43.75 507 SER A C 1
ATOM 4031 O O . SER A 1 507 ? 5.393 -43.009 3.053 1.00 43.75 507 SER A O 1
ATOM 4033 N N . GLY A 1 508 ? 3.591 -41.768 3.499 1.00 44.44 508 GLY A N 1
ATOM 4034 C CA . GLY A 1 508 ? 2.620 -42.867 3.579 1.00 44.44 508 GLY A CA 1
ATOM 4035 C C . GLY A 1 508 ? 2.124 -43.490 2.261 1.00 44.44 508 GLY A C 1
ATOM 4036 O O . GLY A 1 508 ? 1.004 -43.998 2.251 1.00 44.44 508 GLY A O 1
ATOM 4037 N N . SER A 1 509 ? 2.874 -43.443 1.149 1.00 40.19 509 SER A N 1
ATOM 4038 C CA . SER A 1 509 ? 2.455 -44.087 -0.119 1.00 40.19 509 SER A CA 1
ATOM 4039 C C . SER A 1 509 ? 3.601 -44.359 -1.113 1.00 40.19 509 SER A C 1
ATOM 4041 O O . SER A 1 509 ? 3.626 -43.801 -2.213 1.00 40.19 509 SER A O 1
ATOM 4043 N N . GLU A 1 510 ? 4.516 -45.278 -0.793 1.00 46.31 510 GLU A N 1
ATOM 4044 C CA . GLU A 1 510 ? 5.295 -45.954 -1.845 1.00 46.31 510 GLU A CA 1
ATOM 4045 C C . GLU A 1 510 ? 4.346 -46.831 -2.689 1.00 46.31 510 GLU A C 1
ATOM 4047 O O . GLU A 1 510 ? 3.726 -47.759 -2.169 1.00 46.31 510 GLU A O 1
ATOM 4052 N N . GLY A 1 511 ? 4.176 -46.508 -3.979 1.00 33.69 511 GLY A N 1
ATOM 4053 C CA . GLY A 1 511 ? 3.123 -47.111 -4.812 1.00 33.69 511 GLY A CA 1
ATOM 4054 C C . GLY A 1 511 ? 3.106 -46.663 -6.280 1.00 33.69 511 GLY A C 1
ATOM 4055 O O . GLY A 1 511 ? 2.105 -46.131 -6.743 1.00 33.69 511 GLY A O 1
ATOM 4056 N N . ASP A 1 512 ? 4.217 -46.886 -6.983 1.00 35.59 512 ASP A N 1
ATOM 4057 C CA . ASP A 1 512 ? 4.371 -46.947 -8.450 1.00 35.59 512 ASP A CA 1
ATOM 4058 C C . ASP A 1 512 ? 3.815 -45.817 -9.359 1.00 35.59 512 ASP A C 1
ATOM 4060 O O . ASP A 1 512 ? 2.683 -45.818 -9.830 1.00 35.59 512 ASP A O 1
ATOM 4064 N N . ALA A 1 513 ? 4.756 -44.955 -9.766 1.00 47.81 513 ALA A N 1
ATOM 4065 C CA . ALA A 1 513 ? 5.071 -44.628 -11.167 1.00 47.81 513 ALA A CA 1
ATOM 4066 C C . ALA A 1 513 ? 3.982 -44.095 -12.140 1.00 47.81 513 ALA A C 1
ATOM 4068 O O . ALA A 1 513 ? 3.351 -44.858 -12.862 1.00 47.81 513 ALA A O 1
ATOM 4069 N N . GLU A 1 514 ? 4.012 -42.776 -12.394 1.00 39.53 514 GLU A N 1
ATOM 4070 C CA . GLU A 1 514 ? 4.444 -42.262 -13.717 1.00 39.53 514 GLU A CA 1
ATOM 4071 C C . GLU A 1 514 ? 4.850 -40.766 -13.683 1.00 39.53 514 GLU A C 1
ATOM 4073 O O . GLU A 1 514 ? 4.020 -39.863 -13.786 1.00 39.53 514 GLU A O 1
ATOM 4078 N N . TRP A 1 515 ? 6.158 -40.481 -13.598 1.00 40.88 515 TRP A N 1
ATOM 4079 C CA . TRP A 1 515 ? 6.732 -39.189 -14.012 1.00 40.88 515 TRP A CA 1
ATOM 4080 C C . TRP A 1 515 ? 8.173 -39.381 -14.506 1.00 40.88 515 TRP A C 1
ATOM 4082 O O . TRP A 1 515 ? 9.091 -39.613 -13.722 1.00 40.88 515 TRP A O 1
ATOM 4092 N N . ASN A 1 516 ? 8.376 -39.336 -15.823 1.00 41.41 516 ASN A N 1
ATOM 4093 C CA . ASN A 1 516 ? 9.628 -39.703 -16.490 1.00 41.41 516 ASN A CA 1
ATOM 4094 C C . ASN A 1 516 ? 10.327 -38.483 -17.117 1.00 41.41 516 ASN A C 1
ATOM 4096 O O . ASN A 1 516 ? 10.302 -38.289 -18.331 1.00 41.41 516 ASN A O 1
ATOM 4100 N N . GLY A 1 517 ? 10.972 -37.670 -16.273 1.00 37.59 517 GLY A N 1
ATOM 4101 C CA . GLY A 1 517 ? 11.658 -36.436 -16.679 1.00 37.59 517 GLY A CA 1
ATOM 4102 C C . GLY A 1 517 ? 12.639 -36.612 -17.851 1.00 37.59 517 GLY A C 1
ATOM 4103 O O . GLY A 1 517 ? 13.615 -37.360 -17.750 1.00 37.59 517 GLY A O 1
ATOM 4104 N N . ARG A 1 518 ? 12.369 -35.897 -18.951 1.00 32.94 518 ARG A N 1
ATOM 4105 C CA . ARG A 1 518 ? 13.156 -35.811 -20.191 1.00 32.94 518 ARG A CA 1
ATOM 4106 C C . ARG A 1 518 ? 12.910 -34.484 -20.907 1.00 32.94 518 ARG A C 1
ATOM 4108 O O . ARG A 1 518 ? 11.778 -33.968 -20.787 1.00 32.94 518 ARG A O 1
#